Protein AF-A0A5S6R0K0-F1 (afdb_monomer)

Organism: Trichuris muris (NCBI:txid70415)

Foldseek 3Di:
DVVVVVVVVVVVVVVPPDPPVQAAQPDFAEEEDFEQEPPPPVLLVLLLLQAAVLLVVLLQVCVVVQDPDDSPAHWHQYEYEYEYAPVVVVQDDPQADEDPDLVVLQDSHYHYYYFYFDADPAPLRVLRLLRCLRTPCLVSVLVSGQKYKRDYSNKHFFSLNTRDDQPDQKAFEFQPQDDPLNLVVLCVVCVVVVFAAPSDDRTHPIMIHGSVVVSVLSVQLSVQLRVCLVPVQDCVVVVVQVVQCVVDVQGDTRNGGSSCSSVSSSNRSCRRPPPDPDCSRHPNQAEQADLQFQAFSSSYGMHGDDADPGPRHSVVVCCCPPVVDLVVVHDDADCVLCDRHHRRRGGSNVNSVSSSSVSCVVCVVSSNVVSVVD

Nearest PDB structures (foldseek):
  5cmi-assembly1_A  TM=6.006E-01  e=1.309E-04  Homo sapiens
  3v0l-assembly1_A  TM=5.934E-01  e=3.792E-04  Homo sapiens
  5c3a-assembly1_A-2  TM=6.096E-01  e=5.734E-04  Homo sapiens
  2rj0-assembly1_A  TM=5.782E-01  e=7.263E-04  Homo sapiens

Structure (mmCIF, N/CA/C/O backbone):
data_AF-A0A5S6R0K0-F1
#
_entry.id   AF-A0A5S6R0K0-F1
#
loop_
_atom_site.group_PDB
_atom_site.id
_atom_site.type_symbol
_atom_site.label_atom_id
_atom_site.label_alt_id
_atom_site.label_comp_id
_atom_site.label_asym_id
_atom_site.label_entity_id
_atom_site.label_seq_id
_atom_site.pdbx_PDB_ins_code
_atom_site.Cartn_x
_atom_site.Cartn_y
_atom_site.Cartn_z
_atom_site.occupancy
_atom_site.B_iso_or_equiv
_atom_site.auth_seq_id
_atom_site.auth_comp_id
_atom_site.auth_asym_id
_atom_site.auth_atom_id
_atom_site.pdbx_PDB_model_num
ATOM 1 N N . MET A 1 1 ? 40.148 -4.073 -14.454 1.00 35.41 1 MET A N 1
ATOM 2 C CA . MET A 1 1 ? 39.506 -5.379 -14.763 1.00 35.41 1 MET A CA 1
ATOM 3 C C . MET A 1 1 ? 38.015 -5.421 -14.403 1.00 35.41 1 MET A C 1
ATOM 5 O O . MET A 1 1 ? 37.291 -6.106 -15.110 1.00 35.41 1 MET A O 1
ATOM 9 N N . ALA A 1 2 ? 37.539 -4.671 -13.395 1.00 33.59 2 ALA A N 1
ATOM 10 C CA . ALA A 1 2 ? 36.106 -4.535 -13.087 1.00 33.59 2 ALA A CA 1
ATOM 11 C C . ALA A 1 2 ? 35.303 -3.799 -14.189 1.00 33.59 2 ALA A C 1
ATOM 13 O O . ALA A 1 2 ? 34.240 -4.274 -14.577 1.00 33.59 2 ALA A O 1
ATOM 14 N N . ASP A 1 3 ? 35.853 -2.736 -14.791 1.00 30.91 3 ASP A N 1
ATOM 15 C CA . ASP A 1 3 ? 35.169 -1.953 -15.846 1.00 30.91 3 ASP A CA 1
ATOM 16 C C . ASP A 1 3 ? 34.803 -2.745 -17.108 1.00 30.91 3 ASP A C 1
ATOM 18 O O . ASP A 1 3 ? 33.749 -2.535 -17.708 1.00 30.91 3 ASP A O 1
ATOM 22 N N . LEU A 1 4 ? 35.646 -3.700 -17.517 1.00 28.58 4 LEU A N 1
ATOM 23 C CA . LEU A 1 4 ? 35.380 -4.511 -18.712 1.00 28.58 4 LEU A CA 1
ATOM 24 C C . LEU A 1 4 ? 34.247 -5.527 -18.498 1.00 28.58 4 LEU A C 1
ATOM 26 O O . LEU A 1 4 ? 33.637 -5.982 -19.467 1.00 28.58 4 LEU A O 1
ATOM 30 N N . HIS A 1 5 ? 33.980 -5.903 -17.244 1.00 36.41 5 HIS A N 1
ATOM 31 C CA . HIS A 1 5 ? 32.946 -6.875 -16.897 1.00 36.41 5 HIS A CA 1
ATOM 32 C C . HIS A 1 5 ? 31.561 -6.218 -16.808 1.00 36.41 5 H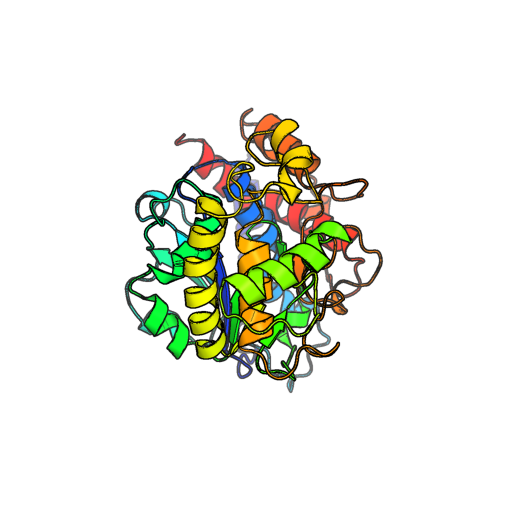IS A C 1
ATOM 34 O O . HIS A 1 5 ? 30.572 -6.817 -17.230 1.00 36.41 5 HIS A O 1
ATOM 40 N N . TRP A 1 6 ? 31.504 -4.965 -16.345 1.00 37.00 6 TRP A N 1
ATOM 41 C CA . TRP A 1 6 ? 30.270 -4.180 -16.252 1.00 37.00 6 TRP A CA 1
ATOM 42 C C . TRP A 1 6 ? 29.776 -3.685 -17.608 1.00 37.00 6 TRP A C 1
ATOM 44 O O . TRP A 1 6 ? 28.590 -3.814 -17.909 1.00 37.00 6 TRP A O 1
ATOM 54 N N . LYS A 1 7 ? 30.688 -3.256 -18.490 1.00 30.70 7 LYS A N 1
ATOM 55 C CA . LYS A 1 7 ? 30.341 -2.853 -19.861 1.00 30.70 7 LYS A CA 1
ATOM 56 C C . LYS A 1 7 ? 29.691 -3.995 -20.658 1.00 30.70 7 LYS A C 1
ATOM 58 O O . LYS A 1 7 ? 28.726 -3.781 -21.376 1.00 30.70 7 LYS A O 1
ATOM 63 N N . LYS A 1 8 ? 30.128 -5.244 -20.435 1.00 32.94 8 LYS A N 1
ATOM 64 C CA . LYS A 1 8 ? 29.505 -6.440 -21.034 1.00 32.94 8 LYS A CA 1
ATOM 65 C C . LYS A 1 8 ? 28.118 -6.776 -20.467 1.00 32.94 8 LYS A C 1
ATOM 67 O O . LYS A 1 8 ? 27.307 -7.342 -21.194 1.00 32.94 8 LYS A O 1
ATOM 72 N N . LEU A 1 9 ? 27.843 -6.455 -19.200 1.00 39.19 9 LEU A N 1
ATOM 73 C CA . LEU A 1 9 ? 26.516 -6.609 -18.584 1.00 39.19 9 LEU A CA 1
ATOM 74 C C . LEU A 1 9 ? 25.537 -5.543 -19.094 1.00 39.19 9 LEU A C 1
ATOM 76 O O . LEU A 1 9 ? 24.384 -5.867 -19.372 1.00 39.19 9 LEU A O 1
ATOM 80 N N . TYR A 1 10 ? 26.013 -4.311 -19.289 1.00 33.88 10 TYR A N 1
ATOM 81 C CA . TYR A 1 10 ? 25.257 -3.228 -19.923 1.00 33.88 10 TYR A CA 1
ATOM 82 C C . TYR A 1 10 ? 24.948 -3.548 -21.400 1.00 33.88 10 TYR A C 1
ATOM 84 O O . TYR A 1 10 ? 23.787 -3.548 -21.801 1.00 33.88 10 TYR A O 1
ATOM 92 N N . ASP A 1 11 ? 25.943 -4.004 -22.171 1.00 32.56 11 ASP A N 1
ATOM 93 C CA . ASP A 1 11 ? 25.757 -4.447 -23.565 1.00 32.56 11 ASP A CA 1
ATOM 94 C C . ASP A 1 11 ? 24.870 -5.704 -23.703 1.00 32.56 11 ASP A C 1
ATOM 96 O O . ASP A 1 11 ? 24.374 -6.003 -24.791 1.00 32.56 11 ASP A O 1
ATOM 100 N N . TYR A 1 12 ? 24.700 -6.504 -22.641 1.00 35.66 12 TYR A N 1
ATOM 101 C CA . TYR A 1 12 ? 23.754 -7.630 -22.621 1.00 35.66 12 TYR A CA 1
ATOM 102 C C . TYR A 1 12 ? 22.311 -7.162 -22.377 1.00 35.66 12 TYR A C 1
ATOM 104 O O . TYR A 1 12 ? 21.376 -7.790 -22.883 1.00 35.66 12 TYR A O 1
ATOM 112 N N . ARG A 1 13 ? 22.121 -6.061 -21.633 1.00 43.72 13 ARG A N 1
ATOM 113 C CA . ARG A 1 13 ? 20.814 -5.412 -21.444 1.00 43.72 13 ARG A CA 1
ATOM 114 C C . ARG A 1 13 ? 20.321 -4.786 -22.752 1.00 43.72 13 ARG A C 1
ATOM 116 O O . ARG A 1 13 ? 19.172 -5.017 -23.106 1.00 43.72 13 ARG A O 1
ATOM 123 N N . GLU A 1 14 ? 21.194 -4.125 -23.517 1.00 38.53 14 GLU A N 1
ATOM 124 C CA . GLU A 1 14 ? 20.833 -3.586 -24.842 1.00 38.53 14 GLU A CA 1
ATOM 125 C C . GLU A 1 14 ? 20.604 -4.676 -25.899 1.00 38.53 14 GLU A C 1
ATOM 127 O O . GLU A 1 14 ? 19.649 -4.603 -26.666 1.00 38.53 14 GLU A O 1
ATOM 132 N N . ARG A 1 15 ? 21.415 -5.744 -25.924 1.00 35.22 15 ARG A N 1
ATOM 133 C CA . ARG A 1 15 ? 21.244 -6.835 -26.909 1.00 35.22 15 ARG A CA 1
ATOM 134 C C . ARG A 1 15 ? 19.981 -7.677 -26.714 1.00 35.22 15 ARG A C 1
ATOM 136 O O . ARG A 1 15 ? 19.591 -8.384 -27.638 1.00 35.22 15 ARG A O 1
ATOM 143 N N . ASN A 1 16 ? 19.347 -7.599 -25.544 1.00 38.88 16 ASN A N 1
ATOM 144 C CA . ASN A 1 16 ? 18.042 -8.206 -25.265 1.00 38.88 16 ASN A CA 1
ATOM 145 C C . ASN A 1 16 ? 16.917 -7.166 -25.153 1.00 38.88 16 ASN A C 1
ATOM 147 O O . ASN A 1 16 ? 15.850 -7.496 -24.629 1.00 38.88 16 ASN A O 1
ATOM 151 N N . ALA A 1 17 ? 17.127 -5.940 -25.647 1.00 41.28 17 ALA A N 1
ATOM 152 C CA . ALA A 1 17 ? 16.043 -5.010 -25.931 1.00 41.28 17 ALA A CA 1
ATOM 153 C C . ALA A 1 17 ? 15.210 -5.600 -27.078 1.00 41.28 17 ALA A C 1
ATOM 155 O O . ALA A 1 17 ? 15.414 -5.332 -28.261 1.00 41.28 17 ALA A O 1
ATOM 156 N N . VAL A 1 18 ? 14.316 -6.519 -26.714 1.00 44.88 18 VAL A N 1
ATOM 157 C CA . VAL A 1 18 ? 13.264 -7.025 -27.587 1.00 44.88 18 VAL A CA 1
ATOM 158 C C . VAL A 1 18 ? 12.506 -5.817 -28.117 1.00 44.88 18 VAL A C 1
ATOM 160 O O . VAL A 1 18 ? 12.317 -4.843 -27.400 1.00 44.88 18 VAL A O 1
ATOM 163 N N . ASN A 1 19 ? 12.080 -5.893 -29.373 1.00 43.06 19 ASN A N 1
ATOM 164 C CA . ASN A 1 19 ? 11.310 -4.875 -30.073 1.00 43.06 19 ASN A CA 1
ATOM 165 C C . ASN A 1 19 ? 10.052 -4.485 -29.250 1.00 43.06 19 ASN A C 1
ATOM 167 O O . ASN A 1 19 ? 8.982 -5.084 -29.388 1.00 43.06 19 ASN A O 1
ATOM 171 N N . GLU A 1 20 ? 10.195 -3.499 -28.354 1.00 49.75 20 GLU A N 1
ATOM 172 C CA . GLU A 1 20 ? 9.173 -3.013 -27.407 1.00 49.75 20 GLU A CA 1
ATOM 173 C C . GLU A 1 20 ? 7.928 -2.451 -28.113 1.00 49.75 20 GLU A C 1
ATOM 175 O O . GLU A 1 20 ? 6.910 -2.170 -27.487 1.00 49.75 20 GLU A O 1
ATOM 180 N N . SER A 1 21 ? 8.001 -2.291 -29.434 1.00 52.09 21 SER A N 1
ATOM 181 C CA . SER A 1 21 ? 6.933 -1.849 -30.329 1.00 52.09 21 SER A CA 1
ATOM 182 C C . SER A 1 21 ? 5.758 -2.832 -30.459 1.00 52.09 21 SER A C 1
ATOM 184 O O . SER A 1 21 ? 4.775 -2.499 -31.114 1.00 52.09 21 SER A O 1
ATOM 186 N N . SER A 1 22 ? 5.828 -4.019 -29.845 1.00 64.56 22 SER A N 1
ATOM 187 C CA . SER A 1 22 ? 4.848 -5.105 -30.027 1.00 64.56 22 SER A CA 1
ATOM 188 C C . SER A 1 22 ? 3.869 -5.332 -28.864 1.00 64.56 22 SER A C 1
ATOM 190 O O . SER A 1 22 ? 2.886 -6.050 -29.046 1.00 64.56 22 SER A O 1
ATOM 192 N N . ILE A 1 23 ? 4.084 -4.741 -27.680 1.00 80.00 23 ILE A N 1
ATOM 193 C CA . ILE A 1 23 ? 3.217 -4.977 -26.511 1.00 80.00 23 ILE A CA 1
ATOM 194 C C . ILE A 1 23 ? 2.049 -3.984 -26.500 1.00 80.00 23 ILE A C 1
ATOM 196 O O . ILE A 1 23 ? 2.242 -2.770 -26.451 1.00 80.00 23 ILE A O 1
ATOM 200 N N . ASN A 1 24 ? 0.821 -4.508 -26.504 1.00 86.00 24 ASN A N 1
ATOM 201 C CA . ASN A 1 24 ? -0.401 -3.709 -26.479 1.00 86.00 24 ASN A CA 1
ATOM 202 C C . ASN A 1 24 ? -0.866 -3.415 -25.039 1.00 86.00 24 ASN A C 1
ATOM 204 O O . ASN A 1 24 ? -1.484 -4.267 -24.395 1.00 86.00 24 ASN A O 1
ATOM 208 N N . PHE A 1 25 ? -0.627 -2.189 -24.564 1.00 90.50 25 PHE A N 1
ATOM 209 C CA . PHE A 1 25 ? -1.119 -1.664 -23.280 1.00 90.50 25 PHE A CA 1
ATOM 210 C C . PHE A 1 25 ? -2.489 -0.962 -23.386 1.00 90.50 25 PHE A C 1
ATOM 212 O O . PHE A 1 25 ? -2.730 0.057 -22.746 1.00 90.50 25 PHE A O 1
ATOM 219 N N . GLY A 1 26 ? -3.405 -1.479 -24.208 1.00 89.75 26 GLY A N 1
ATOM 220 C CA . GLY A 1 26 ? -4.754 -0.921 -24.386 1.00 89.75 26 GLY A CA 1
ATOM 221 C C . GLY A 1 26 ? -5.771 -1.292 -23.295 1.00 89.75 26 GLY A C 1
ATOM 222 O O . GLY A 1 26 ? -6.972 -1.203 -23.537 1.00 89.75 26 GLY A O 1
ATOM 223 N N . GLY A 1 27 ? -5.321 -1.830 -22.158 1.00 93.38 27 GLY A N 1
ATOM 224 C CA . GLY A 1 27 ? -6.172 -2.264 -21.051 1.00 93.38 27 GLY A CA 1
ATOM 225 C C . GLY A 1 27 ? -6.538 -1.113 -20.117 1.00 93.38 27 GLY A C 1
ATOM 226 O O . GLY A 1 27 ? -6.656 0.032 -20.537 1.00 93.38 27 GLY A O 1
ATOM 227 N N . LEU A 1 28 ? -6.703 -1.423 -18.830 1.00 96.56 28 LEU A N 1
ATOM 228 C CA . LEU A 1 28 ? -6.917 -0.400 -17.807 1.00 96.56 28 LEU A CA 1
ATOM 229 C C . LEU A 1 28 ? -5.635 0.396 -17.567 1.00 96.56 28 LEU A C 1
ATOM 231 O O . LEU A 1 28 ? -4.535 -0.165 -17.597 1.00 96.56 28 LEU A O 1
ATOM 235 N N . ARG A 1 29 ? -5.795 1.677 -17.240 1.00 97.75 29 ARG A N 1
ATOM 236 C CA . ARG A 1 29 ? -4.743 2.534 -16.689 1.00 97.75 29 ARG A CA 1
ATOM 237 C C . ARG A 1 29 ? -4.787 2.432 -15.169 1.00 97.75 29 ARG A C 1
ATOM 239 O O . ARG A 1 29 ? -5.727 2.915 -14.537 1.00 97.75 29 ARG A O 1
ATOM 246 N N . ILE A 1 30 ? -3.784 1.782 -14.586 1.00 98.62 30 ILE A N 1
ATOM 247 C CA . ILE A 1 30 ? -3.687 1.518 -13.148 1.00 98.62 30 ILE A CA 1
ATOM 248 C C . ILE A 1 30 ? -2.514 2.303 -12.564 1.00 98.62 30 ILE A C 1
ATOM 250 O O . ILE A 1 30 ? -1.381 2.129 -13.005 1.00 98.62 30 ILE A O 1
ATOM 254 N N . GLY A 1 31 ? -2.777 3.119 -11.546 1.00 98.50 31 GLY A N 1
ATOM 255 C CA . GLY A 1 31 ? -1.736 3.774 -10.753 1.00 98.50 31 GLY A CA 1
ATOM 256 C C . GLY A 1 31 ? -1.507 3.040 -9.432 1.00 98.50 31 GLY A C 1
ATOM 257 O O . GLY A 1 31 ? -2.419 2.959 -8.610 1.00 98.50 31 GLY A O 1
ATOM 258 N N . VAL A 1 32 ? -0.307 2.508 -9.204 1.00 98.75 32 VAL A N 1
ATOM 259 C CA . VAL A 1 32 ? 0.090 1.911 -7.919 1.00 98.75 32 VAL A CA 1
ATOM 260 C C . VAL A 1 32 ? 0.670 3.004 -7.034 1.00 98.75 32 VAL A C 1
ATOM 262 O O . VAL A 1 32 ? 1.754 3.507 -7.305 1.00 98.75 32 VAL A O 1
ATOM 265 N N . LEU A 1 33 ? -0.064 3.393 -5.996 1.00 97.94 33 LEU A N 1
ATOM 266 C CA . LEU A 1 33 ? 0.264 4.508 -5.113 1.00 97.94 33 LEU A CA 1
ATOM 267 C C . LEU A 1 33 ? 1.022 4.013 -3.884 1.00 97.94 33 LEU A C 1
ATOM 269 O O . LEU A 1 33 ? 0.539 3.130 -3.172 1.00 97.94 33 LEU A O 1
ATOM 273 N N . THR A 1 34 ? 2.141 4.657 -3.579 1.00 97.69 34 THR A N 1
ATOM 274 C CA . THR A 1 34 ? 2.873 4.464 -2.326 1.00 97.69 34 THR A CA 1
ATOM 275 C C . THR A 1 34 ? 3.457 5.787 -1.833 1.00 97.69 34 THR A C 1
ATOM 277 O O . THR A 1 34 ? 3.653 6.714 -2.623 1.00 97.69 34 THR A O 1
ATOM 280 N N . VAL A 1 35 ? 3.747 5.887 -0.536 1.00 96.81 35 VAL A N 1
ATOM 281 C CA . VAL A 1 35 ? 4.413 7.055 0.055 1.00 96.81 35 VAL A CA 1
ATOM 282 C C . VAL A 1 35 ? 5.753 6.625 0.636 1.00 96.81 35 VAL A C 1
ATOM 284 O O . VAL A 1 35 ? 5.798 5.771 1.520 1.00 96.81 35 VAL A O 1
ATOM 287 N N . LEU A 1 36 ? 6.840 7.239 0.165 1.00 95.06 36 LEU A N 1
ATOM 288 C CA . LEU A 1 36 ? 8.146 7.139 0.806 1.00 95.06 36 LEU A CA 1
ATOM 289 C C . LEU A 1 36 ? 8.211 8.197 1.922 1.00 95.06 36 LEU A C 1
ATOM 291 O O . LEU A 1 36 ? 8.152 9.392 1.618 1.00 95.06 36 LEU A O 1
ATOM 295 N N . PRO A 1 37 ? 8.294 7.789 3.202 1.00 90.56 37 PRO A N 1
ATOM 296 C CA . PRO A 1 37 ? 8.298 8.730 4.309 1.00 90.56 37 PRO A CA 1
ATOM 297 C C . PRO A 1 37 ? 9.556 9.596 4.307 1.00 90.56 37 PRO A C 1
ATOM 299 O O . PRO A 1 37 ? 10.623 9.235 3.811 1.00 90.56 37 PRO A O 1
ATOM 302 N N . ASN A 1 38 ? 9.417 10.762 4.916 1.00 83.69 38 ASN A N 1
ATOM 303 C CA . ASN A 1 38 ? 10.433 11.791 4.986 1.00 83.69 38 ASN A CA 1
ATOM 304 C C . ASN A 1 38 ? 11.627 11.419 5.866 1.00 83.69 38 ASN A C 1
ATOM 306 O O . ASN A 1 38 ? 12.746 11.889 5.647 1.00 83.69 38 ASN A O 1
ATOM 310 N N . GLN A 1 39 ? 11.373 10.618 6.902 1.00 73.44 39 GLN A N 1
ATOM 311 C CA . GLN A 1 39 ? 12.432 10.046 7.716 1.00 73.44 39 GLN A CA 1
ATOM 312 C C . GLN A 1 39 ? 13.179 9.029 6.853 1.00 73.44 39 GLN A C 1
ATOM 314 O O . GLN A 1 39 ? 12.632 7.974 6.532 1.00 73.44 39 GLN A O 1
ATOM 319 N N . GLN A 1 40 ? 14.410 9.373 6.469 1.00 63.03 40 GLN A N 1
ATOM 320 C CA . GLN A 1 40 ? 15.298 8.561 5.633 1.00 63.03 40 GLN A CA 1
ATOM 321 C C . GLN A 1 40 ? 15.844 7.358 6.415 1.00 63.03 40 GLN A C 1
ATOM 323 O O . GLN A 1 40 ? 17.044 7.185 6.586 1.00 63.03 40 GLN A O 1
ATOM 328 N N . HIS A 1 41 ? 14.950 6.513 6.920 1.00 82.19 41 HIS A N 1
ATOM 329 C CA . HIS A 1 41 ? 15.334 5.181 7.355 1.00 82.19 41 HIS A CA 1
ATOM 330 C C . HIS A 1 41 ? 15.646 4.388 6.090 1.00 82.19 41 HIS A C 1
ATOM 332 O O . HIS A 1 41 ? 14.764 4.173 5.248 1.00 82.19 41 HIS A O 1
ATOM 338 N N . LEU A 1 42 ? 16.910 3.990 5.935 1.00 87.81 42 LEU A N 1
ATOM 339 C CA . LEU A 1 42 ? 17.402 3.213 4.796 1.00 87.81 42 LEU A CA 1
ATOM 340 C C . LEU A 1 42 ? 16.548 1.951 4.570 1.00 87.81 42 LEU A C 1
ATOM 342 O O . LEU A 1 42 ? 16.384 1.494 3.443 1.00 87.81 42 LEU A O 1
ATOM 346 N N . GLU A 1 43 ? 15.911 1.433 5.617 1.00 91.19 43 GLU A N 1
ATOM 347 C CA . GLU A 1 43 ? 14.919 0.368 5.581 1.00 91.19 43 GLU A CA 1
ATOM 348 C C . GLU A 1 43 ? 13.759 0.667 4.625 1.00 91.19 43 GLU A C 1
ATOM 350 O O . GLU A 1 43 ? 13.354 -0.228 3.884 1.00 91.19 43 GLU A O 1
ATOM 355 N N . PHE A 1 44 ? 13.189 1.876 4.620 1.00 92.50 44 PHE A N 1
ATOM 356 C CA . PHE A 1 44 ? 12.071 2.219 3.727 1.00 92.50 44 PHE A CA 1
ATOM 357 C C . PHE A 1 44 ? 12.520 2.316 2.274 1.00 92.50 44 PHE A C 1
ATOM 359 O O . PHE A 1 44 ? 11.821 1.841 1.379 1.00 92.50 44 PHE A O 1
ATOM 366 N N . VAL A 1 45 ? 13.715 2.858 2.050 1.00 92.69 45 VAL A N 1
ATOM 367 C CA . VAL A 1 45 ? 14.341 2.941 0.727 1.00 92.69 45 VAL A CA 1
ATOM 368 C C . VAL A 1 45 ? 14.621 1.539 0.186 1.00 92.69 45 VAL A C 1
ATOM 370 O O . VAL A 1 45 ? 14.275 1.231 -0.953 1.00 92.69 45 VAL A O 1
ATOM 373 N N . VAL A 1 46 ? 15.175 0.650 1.016 1.00 94.06 46 VAL A N 1
ATOM 374 C CA . VAL A 1 46 ? 15.425 -0.751 0.656 1.00 94.06 46 VAL A CA 1
ATOM 375 C C . VAL A 1 46 ? 14.119 -1.501 0.398 1.00 94.06 46 VAL A C 1
ATOM 377 O O . VAL A 1 46 ? 14.055 -2.256 -0.571 1.00 94.06 46 VAL A O 1
ATOM 380 N N . GLN A 1 47 ? 13.071 -1.295 1.202 1.00 95.38 47 GLN A N 1
ATOM 381 C CA . GLN A 1 47 ? 11.748 -1.894 0.968 1.00 95.38 47 GLN A CA 1
ATOM 382 C C . GLN A 1 47 ? 11.164 -1.435 -0.372 1.00 95.38 47 GLN A C 1
ATOM 384 O O . GLN A 1 47 ? 10.835 -2.275 -1.210 1.00 95.38 47 GLN A O 1
ATOM 389 N N . LEU A 1 48 ? 11.136 -0.121 -0.624 1.00 96.44 48 LEU A N 1
ATOM 390 C CA . LEU A 1 48 ? 10.681 0.445 -1.893 1.00 96.44 48 LEU A CA 1
ATOM 391 C C . LEU A 1 48 ? 11.446 -0.160 -3.074 1.00 96.44 48 LEU A C 1
ATOM 393 O O . LEU A 1 48 ? 10.835 -0.679 -4.005 1.00 96.44 48 LEU A O 1
ATOM 397 N N . ALA A 1 49 ? 12.777 -0.115 -3.020 1.00 96.75 49 ALA A N 1
ATOM 398 C CA . ALA A 1 49 ? 13.656 -0.538 -4.099 1.00 96.75 49 ALA A CA 1
ATOM 399 C C . ALA A 1 49 ? 13.565 -2.046 -4.365 1.00 96.75 49 ALA A C 1
ATOM 401 O O . ALA A 1 49 ? 13.402 -2.474 -5.508 1.00 96.75 49 ALA A O 1
ATOM 402 N N . THR A 1 50 ? 13.669 -2.871 -3.320 1.00 96.44 50 THR A N 1
ATOM 403 C CA . THR A 1 50 ? 13.822 -4.328 -3.466 1.00 96.44 50 THR A CA 1
ATOM 404 C C . THR A 1 50 ? 12.509 -5.095 -3.487 1.00 96.44 50 THR A C 1
ATOM 406 O O . THR A 1 50 ? 12.496 -6.218 -3.995 1.00 96.44 50 THR A O 1
ATOM 409 N N . PHE A 1 51 ? 11.418 -4.525 -2.964 1.00 97.56 51 PHE A N 1
ATOM 410 C CA . PHE A 1 51 ? 10.111 -5.183 -2.942 1.00 97.56 51 PHE A CA 1
ATOM 411 C C . PHE A 1 51 ? 9.216 -4.586 -4.029 1.00 97.56 51 PHE A C 1
ATOM 413 O O . PHE A 1 51 ? 9.065 -5.181 -5.103 1.00 97.56 51 PHE A O 1
ATOM 420 N N . LEU A 1 52 ? 8.690 -3.383 -3.802 1.00 98.31 52 LEU A N 1
ATOM 421 C CA . LEU A 1 52 ? 7.657 -2.789 -4.648 1.00 98.31 52 LEU A CA 1
ATOM 422 C C . LEU A 1 52 ? 8.175 -2.431 -6.049 1.00 98.31 52 LEU A C 1
ATOM 424 O O . LEU A 1 52 ? 7.657 -2.937 -7.044 1.00 98.31 52 LEU A O 1
ATOM 428 N N . TYR A 1 53 ? 9.238 -1.630 -6.146 1.00 98.50 53 TYR A N 1
ATOM 429 C CA . TYR A 1 53 ? 9.819 -1.229 -7.430 1.00 98.50 53 TYR A CA 1
ATOM 430 C C . TYR A 1 53 ? 10.335 -2.433 -8.223 1.00 98.50 53 TYR A C 1
ATOM 432 O O . TYR A 1 53 ? 10.027 -2.583 -9.405 1.00 98.50 53 TYR A O 1
ATOM 440 N N . SER A 1 54 ? 11.080 -3.330 -7.574 1.00 97.88 54 SER A N 1
ATOM 441 C CA . SER A 1 54 ? 11.676 -4.477 -8.264 1.00 97.88 54 SER A CA 1
ATOM 442 C C . SER A 1 54 ? 10.647 -5.505 -8.737 1.00 97.88 54 SER A C 1
ATOM 444 O O . SER A 1 54 ? 10.839 -6.114 -9.788 1.00 97.88 54 SER A O 1
ATOM 446 N N . SER A 1 55 ? 9.542 -5.696 -8.010 1.00 98.00 55 SER A N 1
ATOM 447 C CA . SER A 1 55 ? 8.436 -6.535 -8.494 1.00 98.00 55 SER A CA 1
ATOM 448 C C . SER A 1 55 ? 7.683 -5.879 -9.653 1.00 98.00 55 SER A C 1
ATOM 450 O O . SER A 1 55 ? 7.384 -6.561 -10.636 1.00 98.00 55 SER A O 1
ATOM 452 N N . TRP A 1 56 ? 7.454 -4.561 -9.586 1.00 98.00 56 TRP A N 1
ATOM 453 C CA . TRP A 1 56 ? 6.855 -3.783 -10.670 1.00 98.00 56 TRP A CA 1
ATOM 454 C C . TRP A 1 56 ? 7.683 -3.869 -11.958 1.00 98.00 56 TRP A C 1
ATOM 456 O O . TRP A 1 56 ? 7.176 -4.334 -12.979 1.00 98.00 56 TRP A O 1
ATOM 466 N N . ILE A 1 57 ? 8.970 -3.508 -11.917 1.00 95.69 57 ILE A N 1
ATOM 467 C CA . ILE A 1 57 ? 9.813 -3.511 -13.121 1.00 95.69 57 ILE A CA 1
ATOM 468 C C . ILE A 1 57 ? 9.982 -4.926 -13.676 1.00 95.69 57 ILE A C 1
ATOM 470 O O . ILE A 1 57 ? 9.933 -5.127 -14.887 1.00 95.69 57 ILE A O 1
ATOM 474 N N . HIS A 1 58 ? 10.083 -5.938 -12.805 1.00 94.44 58 HIS A N 1
ATOM 475 C CA . HIS A 1 58 ? 10.149 -7.325 -13.245 1.00 94.44 58 HIS A CA 1
ATOM 476 C C . HIS A 1 58 ? 8.891 -7.729 -14.024 1.00 94.44 58 HIS A C 1
ATOM 478 O O . HIS A 1 58 ? 9.012 -8.337 -15.086 1.00 94.44 58 HIS A O 1
ATOM 484 N N . MET A 1 59 ? 7.702 -7.368 -13.538 1.00 92.31 59 MET A N 1
ATOM 485 C CA . MET A 1 59 ? 6.438 -7.618 -14.231 1.00 92.31 59 MET A CA 1
ATOM 486 C C . MET A 1 59 ? 6.402 -6.951 -15.614 1.00 92.31 59 MET A C 1
ATOM 488 O O . MET A 1 59 ? 6.033 -7.614 -16.581 1.00 92.31 59 MET A O 1
ATOM 492 N N . ILE A 1 60 ? 6.808 -5.682 -15.723 1.00 91.00 60 ILE A N 1
ATOM 493 C CA . ILE A 1 60 ? 6.780 -4.935 -16.992 1.00 91.00 60 ILE A CA 1
ATOM 494 C C . ILE A 1 60 ? 7.811 -5.471 -17.997 1.00 91.00 60 ILE A C 1
ATOM 496 O O . ILE A 1 60 ? 7.488 -5.693 -19.162 1.00 91.00 60 ILE A O 1
ATOM 500 N N . GLU A 1 61 ? 9.045 -5.732 -17.565 1.00 87.38 61 GLU A N 1
ATOM 501 C CA . GLU A 1 61 ? 10.127 -6.162 -18.462 1.00 87.38 61 GLU A CA 1
ATOM 502 C C . GLU A 1 61 ? 10.008 -7.624 -18.918 1.00 87.38 61 GLU A C 1
ATOM 504 O O . GLU A 1 61 ? 10.627 -8.016 -19.909 1.00 87.38 61 GLU A O 1
ATOM 509 N N . ASN A 1 62 ? 9.261 -8.460 -18.189 1.00 82.19 62 ASN A N 1
ATOM 510 C CA . ASN A 1 62 ? 9.204 -9.903 -18.441 1.00 82.19 62 ASN A CA 1
ATOM 511 C C . ASN A 1 62 ? 7.885 -10.366 -19.063 1.00 82.19 62 ASN A C 1
ATOM 513 O O . ASN A 1 62 ? 7.688 -11.572 -19.162 1.00 82.19 62 ASN A O 1
ATOM 517 N N . ILE A 1 63 ? 7.038 -9.455 -19.563 1.00 79.88 63 ILE A N 1
ATOM 518 C CA . ILE A 1 63 ? 5.755 -9.775 -20.227 1.00 79.88 63 ILE A CA 1
ATOM 519 C C . ILE A 1 63 ? 5.897 -10.893 -21.276 1.00 79.88 63 ILE A C 1
ATOM 521 O O . ILE A 1 63 ? 5.052 -11.785 -21.350 1.00 79.88 63 ILE A O 1
ATOM 525 N N . ASN A 1 64 ? 6.986 -10.877 -22.053 1.00 67.75 64 ASN A N 1
ATOM 526 C CA . ASN A 1 64 ? 7.255 -11.860 -23.111 1.00 67.75 64 ASN A CA 1
ATOM 527 C C . ASN A 1 64 ? 7.836 -13.192 -22.602 1.00 67.75 64 ASN A C 1
ATOM 529 O O . ASN A 1 64 ? 7.874 -14.169 -23.343 1.00 67.75 64 ASN A O 1
ATOM 533 N N . VAL A 1 65 ? 8.334 -13.226 -21.365 1.00 63.78 65 VAL A N 1
ATOM 534 C CA . VAL A 1 65 ? 8.923 -14.415 -20.727 1.00 63.78 65 VAL A CA 1
ATOM 535 C C . VAL A 1 65 ? 7.876 -15.163 -19.898 1.00 63.78 65 VAL A C 1
ATOM 537 O O . VAL A 1 65 ? 7.960 -16.382 -19.763 1.00 63.78 65 VAL A O 1
ATOM 540 N N . THR A 1 66 ? 6.909 -14.439 -19.333 1.00 54.22 66 THR A N 1
ATOM 541 C CA . THR A 1 66 ? 5.876 -14.955 -18.423 1.00 54.22 66 THR A CA 1
ATOM 542 C C . THR A 1 66 ? 4.637 -15.480 -19.146 1.00 54.22 66 THR A C 1
ATOM 544 O O . THR A 1 66 ? 3.994 -16.423 -18.689 1.00 54.22 66 THR A O 1
ATOM 547 N N . ASN A 1 67 ? 4.325 -14.949 -20.331 1.00 52.69 67 ASN A N 1
ATOM 548 C CA . ASN A 1 67 ? 3.136 -15.341 -21.078 1.00 52.69 67 ASN A CA 1
ATOM 549 C C . ASN A 1 67 ? 3.508 -16.036 -22.389 1.00 52.69 67 ASN A C 1
ATOM 551 O O . ASN A 1 67 ? 4.333 -15.538 -23.150 1.00 52.69 67 ASN A O 1
ATOM 555 N N . ASN A 1 68 ? 2.836 -17.147 -22.710 1.00 49.28 68 ASN A N 1
ATOM 556 C CA . ASN A 1 68 ? 2.669 -17.558 -24.105 1.00 49.28 68 ASN A CA 1
ATOM 557 C C . ASN A 1 68 ? 1.886 -16.433 -24.791 1.00 49.28 68 ASN A C 1
ATOM 559 O O . ASN A 1 68 ? 0.656 -16.416 -24.744 1.00 49.28 68 ASN A O 1
ATOM 563 N N . VAL A 1 69 ? 2.607 -15.436 -25.310 1.00 53.44 69 VAL A N 1
ATOM 564 C CA . VAL A 1 69 ? 2.048 -14.210 -25.876 1.00 53.44 69 VAL A CA 1
ATOM 565 C C . VAL A 1 69 ? 1.136 -14.596 -27.034 1.00 53.44 69 VAL A C 1
ATOM 567 O O . VAL A 1 69 ? 1.591 -14.902 -28.133 1.00 53.44 69 VAL A O 1
ATOM 570 N N . SER A 1 70 ? -0.173 -14.596 -26.789 1.00 55.09 70 SER A N 1
ATOM 571 C CA . SER A 1 70 ? -1.130 -14.471 -27.877 1.00 55.09 70 SER A CA 1
ATOM 572 C C . SER A 1 70 ? -1.060 -13.028 -28.355 1.00 55.09 70 SER A C 1
ATOM 574 O O . SER A 1 70 ? -1.212 -12.107 -27.550 1.00 55.09 70 SER A O 1
ATOM 576 N N . ASN A 1 71 ? -0.891 -12.819 -29.660 1.00 58.56 71 ASN A N 1
ATOM 577 C CA . ASN A 1 71 ? -0.896 -11.487 -30.280 1.00 58.56 71 ASN A CA 1
ATOM 578 C C . ASN A 1 71 ? -2.202 -10.696 -30.027 1.00 58.56 71 ASN A C 1
ATOM 580 O O . ASN A 1 71 ? -2.277 -9.517 -30.353 1.00 58.56 71 ASN A O 1
ATOM 584 N N . SER A 1 72 ? -3.234 -11.326 -29.452 1.00 65.19 72 SER A N 1
ATOM 585 C CA . SER A 1 72 ? -4.521 -10.715 -29.106 1.00 65.19 72 SER A CA 1
ATOM 586 C C . SER A 1 72 ? -4.634 -10.208 -27.661 1.00 65.19 72 SER A C 1
ATOM 588 O O . SER A 1 72 ? -5.674 -9.653 -27.309 1.00 65.19 72 SER A O 1
ATOM 590 N N . THR A 1 73 ? -3.651 -10.454 -26.789 1.00 78.06 73 THR A N 1
ATOM 591 C CA . THR A 1 73 ? -3.777 -10.108 -25.364 1.00 78.06 73 THR A CA 1
ATOM 592 C C . THR A 1 73 ? -3.545 -8.617 -25.139 1.00 78.06 73 THR A C 1
ATOM 594 O O . THR A 1 73 ? -2.471 -8.093 -25.427 1.00 78.06 73 THR A O 1
ATOM 597 N N . THR A 1 74 ? -4.542 -7.947 -24.562 1.00 87.00 74 THR A N 1
ATOM 598 C CA . THR A 1 74 ? -4.453 -6.538 -24.165 1.00 87.00 74 THR A CA 1
ATOM 599 C C . THR A 1 74 ? -4.077 -6.418 -22.688 1.00 87.00 74 THR A C 1
ATOM 601 O O . THR A 1 74 ? -4.846 -6.808 -21.800 1.00 87.00 74 THR A O 1
ATOM 604 N N . TYR A 1 75 ? -2.913 -5.833 -22.416 1.00 92.81 75 TYR A N 1
ATOM 605 C CA . TYR A 1 75 ? -2.388 -5.651 -21.066 1.00 92.81 75 TYR A CA 1
ATOM 606 C C . TYR A 1 75 ? -2.817 -4.315 -20.456 1.00 92.81 75 TYR A C 1
ATOM 608 O O . TYR A 1 75 ? -3.032 -3.326 -21.154 1.00 92.81 75 TYR A O 1
ATOM 616 N N . ASN A 1 76 ? -2.935 -4.288 -19.133 1.00 96.06 76 ASN A N 1
ATOM 617 C CA . ASN A 1 76 ? -3.092 -3.058 -18.369 1.00 96.06 76 ASN A CA 1
ATOM 618 C C . ASN A 1 76 ? -1.797 -2.245 -18.419 1.00 96.06 76 ASN A C 1
ATOM 620 O O . ASN A 1 76 ? -0.710 -2.804 -18.258 1.00 96.06 76 ASN A O 1
ATOM 624 N N . LYS A 1 77 ? -1.924 -0.926 -18.566 1.00 96.12 77 LYS A N 1
ATOM 625 C CA . LYS A 1 77 ? -0.840 0.013 -18.279 1.00 96.12 77 LYS A CA 1
ATOM 626 C C . LYS A 1 77 ? -0.772 0.186 -16.762 1.00 96.12 77 LYS A C 1
ATOM 628 O O . LYS A 1 77 ? -1.766 0.581 -16.155 1.00 96.12 77 LYS A O 1
ATOM 633 N N . ILE A 1 78 ? 0.368 -0.126 -16.151 1.00 97.94 78 ILE A N 1
ATOM 634 C CA . ILE A 1 78 ? 0.543 -0.058 -14.695 1.00 97.94 78 ILE A CA 1
ATOM 635 C C . ILE A 1 78 ? 1.692 0.888 -14.382 1.00 97.94 78 ILE A C 1
ATOM 637 O O . ILE A 1 78 ? 2.850 0.520 -14.571 1.00 97.94 78 ILE A O 1
ATOM 641 N N . ASP A 1 79 ? 1.375 2.068 -13.866 1.00 98.50 79 ASP A N 1
ATOM 642 C CA . ASP A 1 79 ? 2.376 3.035 -13.427 1.00 98.50 79 ASP A CA 1
ATOM 643 C C . ASP A 1 79 ? 2.639 2.884 -11.930 1.00 98.50 79 ASP A C 1
ATOM 645 O O . ASP A 1 79 ? 1.722 2.627 -11.146 1.00 98.50 79 ASP A O 1
ATOM 649 N N . LEU A 1 80 ? 3.896 3.051 -11.527 1.00 98.75 80 LEU A N 1
ATOM 650 C CA . LEU A 1 80 ? 4.293 3.125 -10.126 1.00 98.75 80 LEU A CA 1
ATOM 651 C C . LEU A 1 80 ? 4.400 4.596 -9.717 1.00 98.75 80 LEU A C 1
ATOM 653 O O . LEU A 1 80 ? 5.218 5.331 -10.261 1.00 98.75 80 LEU A O 1
ATOM 657 N N . LEU A 1 81 ? 3.574 5.015 -8.761 1.00 98.69 81 LEU A N 1
ATOM 658 C CA . LEU A 1 81 ? 3.429 6.392 -8.295 1.00 98.69 81 LEU A CA 1
ATOM 659 C C . LEU A 1 81 ? 3.999 6.512 -6.879 1.00 98.69 81 LEU A C 1
ATOM 661 O O . LEU A 1 81 ? 3.389 6.057 -5.908 1.00 98.69 81 LEU A O 1
ATOM 665 N N . ILE A 1 82 ? 5.176 7.122 -6.768 1.00 98.25 82 ILE A N 1
ATOM 666 C CA . ILE A 1 82 ? 5.922 7.266 -5.518 1.00 98.25 82 ILE A CA 1
ATOM 667 C C . ILE A 1 82 ? 5.780 8.704 -5.036 1.00 98.25 82 ILE A C 1
ATOM 669 O O . ILE A 1 82 ? 6.345 9.631 -5.616 1.00 98.25 82 ILE A O 1
ATOM 673 N N . PHE A 1 83 ? 5.028 8.896 -3.960 1.00 97.88 83 PHE A N 1
ATOM 674 C CA . PHE A 1 83 ? 4.867 10.200 -3.331 1.00 97.88 83 PHE A CA 1
ATOM 675 C C . PHE A 1 83 ? 5.926 10.385 -2.254 1.00 97.88 83 PHE A C 1
ATOM 677 O O . PHE A 1 83 ? 6.115 9.511 -1.411 1.00 97.88 83 PHE A O 1
ATOM 684 N N . THR A 1 84 ? 6.617 11.519 -2.266 1.00 96.12 84 THR A N 1
ATOM 685 C CA . THR A 1 84 ? 7.627 11.830 -1.249 1.00 96.12 84 THR A CA 1
ATOM 686 C C . THR A 1 84 ? 7.819 13.333 -1.095 1.00 96.12 84 THR A C 1
ATOM 688 O O . THR A 1 84 ? 7.515 14.116 -1.996 1.00 96.12 84 THR A O 1
ATOM 691 N N . GLU A 1 85 ? 8.361 13.736 0.049 1.00 94.50 85 GLU A N 1
ATOM 692 C CA . GLU A 1 85 ? 8.818 15.103 0.300 1.00 94.50 85 GLU A CA 1
ATOM 693 C C . GLU A 1 85 ? 9.870 15.556 -0.716 1.00 94.50 85 GLU A C 1
ATOM 695 O O . GLU A 1 85 ? 10.703 14.765 -1.169 1.00 94.50 85 GLU A O 1
ATOM 700 N N . LYS A 1 86 ? 9.864 16.856 -1.042 1.00 92.25 86 LYS A N 1
ATOM 701 C CA . LYS A 1 86 ? 10.698 17.422 -2.120 1.00 92.25 86 LYS A CA 1
ATOM 702 C C . LYS A 1 86 ? 12.191 17.146 -1.951 1.00 92.25 86 LYS A C 1
ATOM 704 O O . LYS A 1 86 ? 12.872 16.888 -2.937 1.00 92.25 86 LYS A O 1
ATOM 709 N N . LYS A 1 87 ? 12.693 17.163 -0.715 1.00 88.75 87 LYS A N 1
ATOM 710 C CA . LYS A 1 87 ? 14.114 16.917 -0.424 1.00 88.75 87 LYS A CA 1
ATOM 711 C C . LYS A 1 87 ? 14.582 15.492 -0.750 1.00 88.75 87 LYS A C 1
ATOM 713 O O . LYS A 1 87 ? 15.774 15.268 -0.881 1.00 88.75 87 LYS A O 1
ATOM 718 N N . ASN A 1 88 ? 13.666 14.535 -0.904 1.00 88.12 88 ASN A N 1
ATOM 719 C CA . ASN A 1 88 ? 14.002 13.155 -1.265 1.00 88.12 88 ASN A CA 1
ATOM 720 C C . ASN A 1 88 ? 14.016 12.929 -2.791 1.00 88.12 88 ASN A C 1
ATOM 722 O O . ASN A 1 88 ? 14.291 11.822 -3.243 1.00 88.12 88 ASN A O 1
ATOM 726 N N . LEU A 1 89 ? 13.709 13.952 -3.600 1.00 88.88 89 LEU A N 1
ATOM 727 C CA . LEU A 1 89 ? 13.604 13.836 -5.061 1.00 88.88 89 LEU A CA 1
ATOM 728 C C . LEU A 1 89 ? 14.956 13.883 -5.790 1.00 88.88 89 LEU A C 1
ATOM 730 O O . LEU A 1 89 ? 14.990 13.789 -7.014 1.00 88.88 89 LEU A O 1
ATOM 734 N N . GLU A 1 90 ? 16.063 14.017 -5.061 1.00 85.25 90 GLU A N 1
ATOM 735 C CA . GLU A 1 90 ? 17.416 14.040 -5.631 1.00 85.25 90 GLU A CA 1
ATOM 736 C C . GLU A 1 90 ? 17.932 12.635 -5.979 1.00 85.25 90 GLU A C 1
ATOM 738 O O . GLU A 1 90 ? 18.730 12.477 -6.900 1.00 85.25 90 GLU A O 1
ATOM 743 N N . LYS A 1 91 ? 17.454 11.601 -5.273 1.00 85.56 91 LYS A N 1
ATOM 744 C CA . LYS A 1 91 ? 17.912 10.209 -5.413 1.00 85.56 91 LYS A CA 1
ATOM 745 C C . LYS A 1 91 ? 16.775 9.308 -5.903 1.00 85.56 91 LYS A C 1
ATOM 747 O O . LYS A 1 91 ? 16.222 8.504 -5.153 1.00 85.56 91 LYS A O 1
ATOM 752 N N . LEU A 1 92 ? 16.408 9.458 -7.173 1.00 93.25 92 LEU A N 1
ATOM 753 C CA . LEU A 1 92 ? 15.368 8.638 -7.800 1.00 93.25 92 LEU A CA 1
ATOM 754 C C . LEU A 1 92 ? 15.869 7.215 -8.073 1.00 93.25 92 LEU A C 1
ATOM 756 O O . LEU A 1 92 ? 17.052 6.999 -8.340 1.00 93.25 92 LEU A O 1
ATOM 760 N N . LEU A 1 93 ? 14.956 6.244 -8.054 1.00 95.50 93 LEU A N 1
ATOM 761 C CA . LEU A 1 93 ? 15.240 4.895 -8.545 1.00 95.50 93 LEU A CA 1
ATOM 762 C C . LEU A 1 93 ? 15.528 4.908 -10.062 1.00 95.50 93 LEU A C 1
ATOM 764 O O . LEU A 1 93 ? 14.997 5.764 -10.777 1.00 95.50 93 LEU A O 1
ATOM 768 N N . PRO A 1 94 ? 16.346 3.972 -10.585 1.00 95.19 94 PRO A N 1
ATOM 769 C CA . PRO A 1 94 ? 16.723 3.963 -11.999 1.00 95.19 94 PRO A CA 1
ATOM 770 C C . PRO A 1 94 ? 15.510 3.935 -12.936 1.00 95.19 94 PRO A C 1
ATOM 772 O O . PRO A 1 94 ? 14.579 3.166 -12.735 1.00 95.19 94 PRO A O 1
ATOM 775 N N . GLY A 1 95 ? 15.508 4.772 -13.975 1.00 94.06 95 GLY A N 1
ATOM 776 C CA . GLY A 1 95 ? 14.403 4.839 -14.941 1.00 94.06 95 GLY A CA 1
ATOM 777 C C . GLY A 1 95 ? 13.117 5.497 -14.420 1.00 94.06 95 GLY A C 1
ATOM 778 O O . GLY A 1 95 ? 12.177 5.671 -15.196 1.00 94.06 95 GLY A O 1
ATOM 779 N N . CYS A 1 96 ? 13.064 5.900 -13.148 1.00 96.50 96 CYS A N 1
ATOM 780 C CA . CYS A 1 96 ? 11.971 6.705 -12.620 1.00 96.50 96 CYS A CA 1
ATOM 781 C C . CYS A 1 96 ? 12.163 8.185 -12.967 1.00 96.50 96 CYS A C 1
ATOM 783 O O . CYS A 1 96 ? 13.287 8.687 -13.000 1.00 96.50 96 CYS A O 1
ATOM 785 N N . ILE A 1 97 ? 11.060 8.898 -13.193 1.00 95.88 97 ILE A N 1
ATOM 786 C CA . ILE A 1 97 ? 11.078 10.324 -13.539 1.00 95.88 97 ILE A CA 1
ATOM 787 C C . ILE A 1 97 ? 10.296 11.152 -12.522 1.00 95.88 97 ILE A C 1
ATOM 789 O O . ILE A 1 97 ? 9.289 10.706 -11.975 1.00 95.88 97 ILE A O 1
ATOM 793 N N . LEU A 1 98 ? 10.745 12.384 -12.292 1.00 96.62 98 LEU A N 1
ATOM 794 C CA . LEU A 1 98 ? 9.999 13.367 -11.514 1.00 96.62 98 LEU A CA 1
ATOM 795 C C . LEU A 1 98 ? 8.856 13.946 -12.356 1.00 96.62 98 LEU A C 1
ATOM 797 O O . LEU A 1 98 ? 9.082 14.463 -13.453 1.00 96.62 98 LEU A O 1
ATOM 801 N N . VAL A 1 99 ? 7.638 13.895 -11.821 1.00 96.62 99 VAL A N 1
ATOM 802 C CA . VAL A 1 99 ? 6.464 14.531 -12.420 1.00 96.62 99 VAL A CA 1
ATOM 803 C C . VAL A 1 99 ? 6.445 16.011 -12.050 1.00 96.62 99 VAL A C 1
ATOM 805 O O . VAL A 1 99 ? 6.317 16.381 -10.883 1.00 96.62 99 VAL A O 1
ATOM 808 N N . GLN A 1 100 ? 6.562 16.853 -13.067 1.00 92.38 100 GLN A N 1
ATOM 809 C CA . GLN A 1 100 ? 6.444 18.306 -12.991 1.00 92.38 100 GLN A CA 1
ATOM 810 C C . GLN A 1 100 ? 5.099 18.781 -13.553 1.00 92.38 100 GLN A C 1
ATOM 812 O O . GLN A 1 100 ? 4.534 19.749 -13.047 1.00 92.38 100 GLN A O 1
ATOM 817 N N . HIS A 1 101 ? 4.569 18.076 -14.559 1.00 91.62 101 HIS A N 1
ATOM 818 C CA . HIS A 1 101 ? 3.335 18.432 -15.258 1.00 91.62 101 HIS A CA 1
ATOM 819 C C . HIS A 1 101 ? 2.459 17.204 -15.548 1.00 91.62 101 HIS A C 1
ATOM 821 O O . HIS A 1 101 ? 2.925 16.062 -15.529 1.00 91.62 101 HIS A O 1
ATOM 827 N N . GLN A 1 102 ? 1.170 17.438 -15.802 1.00 91.00 102 GLN A N 1
ATOM 828 C CA . GLN A 1 102 ? 0.161 16.381 -15.945 1.00 91.00 102 GLN A CA 1
ATOM 829 C C . GLN A 1 102 ? 0.391 15.474 -17.159 1.00 91.00 102 GLN A C 1
ATOM 831 O O . GLN A 1 102 ? 0.059 14.295 -17.107 1.00 91.00 102 GLN A O 1
ATOM 836 N N . GLU A 1 103 ? 1.001 15.987 -18.228 1.00 92.44 103 GLU A N 1
ATOM 837 C CA . GLU A 1 103 ? 1.209 15.273 -19.491 1.00 92.44 103 GLU A CA 1
ATOM 838 C C . GLU A 1 103 ? 2.103 14.040 -19.285 1.00 92.44 103 GLU A C 1
ATOM 840 O O . GLU A 1 103 ? 1.984 13.036 -19.986 1.00 92.44 103 GLU A O 1
ATOM 845 N N . GLN A 1 104 ? 2.962 14.075 -18.260 1.00 93.12 104 GLN A N 1
ATOM 846 C CA . GLN A 1 104 ? 3.807 12.946 -17.872 1.00 93.12 104 GLN A CA 1
ATOM 847 C C . GLN A 1 104 ? 3.006 11.774 -17.281 1.00 93.12 104 GLN A C 1
ATOM 849 O O . GLN A 1 104 ? 3.533 10.670 -17.227 1.00 93.12 104 GLN A O 1
ATOM 854 N N . LEU A 1 105 ? 1.753 11.987 -16.861 1.00 93.12 105 LEU A N 1
ATOM 855 C CA . LEU A 1 105 ? 0.831 10.935 -16.411 1.00 93.12 105 LEU A CA 1
ATOM 856 C C . LEU A 1 105 ? 0.091 10.277 -17.589 1.00 93.12 105 LEU A C 1
ATOM 858 O O . LEU A 1 105 ? -0.504 9.208 -17.442 1.00 93.12 105 LEU A O 1
ATOM 862 N N . GLU A 1 106 ? 0.089 10.913 -18.763 1.00 89.38 106 GLU A N 1
ATOM 863 C CA . GLU A 1 106 ? -0.815 10.579 -19.868 1.00 89.38 106 GLU A CA 1
ATOM 864 C C . GLU A 1 106 ? -0.238 9.630 -20.915 1.00 89.38 106 GLU A C 1
ATOM 866 O O . GLU A 1 106 ? -0.899 9.307 -21.903 1.00 89.38 106 GLU A O 1
ATOM 871 N N . THR A 1 107 ? 0.966 9.119 -20.679 1.00 89.56 107 THR A N 1
ATOM 872 C CA . THR A 1 107 ? 1.635 8.221 -21.619 1.00 89.56 107 THR A CA 1
ATOM 873 C C . THR A 1 107 ? 0.883 6.898 -21.807 1.00 89.56 107 THR A C 1
ATOM 875 O O . THR A 1 107 ? 0.038 6.493 -21.004 1.00 89.56 107 THR A O 1
ATOM 878 N N . THR A 1 108 ? 1.221 6.184 -22.878 1.00 87.50 108 THR A N 1
ATOM 879 C CA . THR A 1 108 ? 0.651 4.866 -23.194 1.00 87.50 108 THR A CA 1
ATOM 880 C C . THR A 1 108 ? 1.462 3.702 -22.627 1.00 87.50 108 THR A C 1
ATOM 882 O O . THR A 1 108 ? 0.998 2.566 -22.654 1.00 87.50 108 THR A O 1
ATOM 885 N N . ARG A 1 109 ? 2.671 3.959 -22.113 1.00 90.62 109 ARG A N 1
ATOM 886 C CA . ARG A 1 109 ? 3.584 2.931 -21.598 1.00 90.62 109 ARG A CA 1
ATOM 887 C C . ARG A 1 109 ? 3.676 2.994 -20.074 1.00 90.62 109 ARG A C 1
ATOM 889 O O . ARG A 1 109 ? 3.608 4.095 -19.542 1.00 90.62 109 ARG A O 1
ATOM 896 N N . PRO A 1 110 ? 3.863 1.855 -19.385 1.00 95.94 110 PRO A N 1
ATOM 897 C CA . PRO A 1 110 ? 4.154 1.832 -17.955 1.00 95.94 110 PRO A CA 1
ATOM 898 C C . PRO A 1 110 ? 5.346 2.724 -17.585 1.00 95.94 110 PRO A C 1
ATOM 900 O O . PRO A 1 110 ? 6.387 2.674 -18.242 1.00 95.94 110 PRO A O 1
ATOM 903 N N . GLN A 1 111 ? 5.209 3.508 -16.520 1.00 96.62 111 GLN A N 1
ATOM 904 C CA . GLN A 1 111 ? 6.232 4.414 -16.006 1.00 96.62 111 GLN A CA 1
ATOM 905 C C . GLN A 1 111 ? 6.396 4.290 -14.493 1.00 96.62 111 GLN A C 1
ATOM 907 O O . GLN A 1 111 ? 5.452 3.995 -13.763 1.00 96.62 111 GLN A O 1
ATOM 912 N N . CYS A 1 112 ? 7.604 4.590 -14.021 1.00 98.25 112 CYS A N 1
ATOM 913 C CA . CYS A 1 112 ? 7.862 4.873 -12.617 1.00 98.25 112 CYS A CA 1
ATOM 914 C C . CYS A 1 112 ? 7.952 6.389 -12.427 1.00 98.25 112 CYS A C 1
ATOM 916 O O . CYS A 1 112 ? 8.755 7.059 -13.079 1.00 98.25 112 CYS A O 1
ATOM 918 N N . LEU A 1 113 ? 7.111 6.931 -11.555 1.00 98.25 113 LEU A N 1
ATOM 919 C CA . LEU A 1 113 ? 6.860 8.357 -11.429 1.00 98.25 113 LEU A CA 1
ATOM 920 C C . LEU A 1 113 ? 6.998 8.783 -9.970 1.00 98.25 113 LEU A C 1
ATOM 922 O O . LEU A 1 113 ? 6.307 8.264 -9.095 1.00 98.25 113 LEU A O 1
ATOM 926 N N . TYR A 1 114 ? 7.861 9.760 -9.715 1.00 98.12 114 TYR A N 1
ATOM 927 C CA . TYR A 1 114 ? 7.949 10.431 -8.425 1.00 98.12 114 TYR A CA 1
ATOM 928 C C . TYR A 1 114 ? 7.087 11.687 -8.436 1.00 98.12 114 TYR A C 1
ATOM 930 O O . TYR A 1 114 ? 7.187 12.510 -9.346 1.00 98.12 114 TYR A O 1
ATOM 938 N N . LEU A 1 115 ? 6.264 11.849 -7.405 1.00 97.75 115 LEU A N 1
ATOM 939 C CA . LEU A 1 115 ? 5.418 13.016 -7.206 1.00 97.75 115 LEU A CA 1
ATOM 940 C C . LEU A 1 115 ? 5.776 13.678 -5.879 1.00 97.75 115 LEU A C 1
ATOM 942 O O . LEU A 1 115 ? 5.833 13.032 -4.832 1.00 97.75 115 LEU A O 1
ATOM 946 N N . ALA A 1 116 ? 5.991 14.991 -5.919 1.00 96.94 116 ALA A N 1
ATOM 947 C CA . ALA A 1 116 ? 6.194 15.762 -4.704 1.00 96.94 116 ALA A CA 1
ATOM 948 C C . ALA A 1 116 ? 4.918 15.746 -3.851 1.00 96.94 116 ALA A C 1
ATOM 950 O O . ALA A 1 116 ? 3.811 15.951 -4.361 1.00 96.94 116 ALA A O 1
ATOM 951 N N . THR A 1 117 ? 5.083 15.558 -2.549 1.00 96.75 117 THR A N 1
ATOM 952 C CA . THR A 1 117 ? 4.031 15.767 -1.559 1.00 96.75 117 THR A CA 1
ATOM 953 C C . THR A 1 117 ? 4.581 16.425 -0.296 1.00 96.75 117 THR A C 1
ATOM 955 O O . THR A 1 117 ? 5.781 16.677 -0.204 1.00 96.75 117 THR A O 1
ATOM 958 N N . THR A 1 118 ? 3.699 16.711 0.659 1.00 96.44 118 THR A N 1
ATOM 959 C CA . THR A 1 118 ? 4.045 17.181 1.998 1.00 96.44 118 THR A CA 1
ATOM 960 C C . THR A 1 118 ? 3.432 16.253 3.037 1.00 96.44 118 THR A C 1
ATOM 962 O O . THR A 1 118 ? 2.241 15.935 2.968 1.00 96.44 118 THR A O 1
ATOM 965 N N . GLU A 1 119 ? 4.243 15.804 3.989 1.00 95.25 119 GLU A N 1
ATOM 966 C CA . GLU A 1 119 ? 3.781 14.991 5.106 1.00 95.25 119 GLU A CA 1
ATOM 967 C C . GLU A 1 119 ? 2.771 15.756 5.965 1.00 95.25 119 GLU A C 1
ATOM 969 O O . GLU A 1 119 ? 2.830 16.973 6.150 1.00 95.25 119 GLU A O 1
ATOM 974 N N . ILE A 1 120 ? 1.814 15.013 6.502 1.00 95.31 120 ILE A N 1
ATOM 975 C CA . ILE A 1 120 ? 0.826 15.525 7.434 1.00 95.31 120 ILE A CA 1
ATOM 976 C C . ILE A 1 120 ? 1.528 15.684 8.786 1.00 95.31 120 ILE A C 1
ATOM 978 O O . ILE A 1 120 ? 1.998 14.714 9.383 1.00 95.31 120 ILE A O 1
ATOM 982 N N . ASN A 1 121 ? 1.596 16.920 9.278 1.00 94.88 121 ASN A N 1
ATOM 983 C CA . ASN A 1 121 ? 2.174 17.222 10.583 1.00 94.88 121 ASN A CA 1
ATOM 984 C C . ASN A 1 121 ? 1.226 16.768 11.705 1.00 94.88 121 ASN A C 1
ATOM 986 O O . ASN A 1 121 ? 0.336 17.511 12.115 1.00 94.88 121 ASN A O 1
ATOM 990 N N . HIS A 1 122 ? 1.410 15.537 12.178 1.00 96.00 122 HIS A N 1
ATOM 991 C CA . HIS A 1 122 ? 0.610 14.933 13.238 1.00 96.00 122 HIS A CA 1
ATOM 992 C C . HIS A 1 122 ? 1.473 14.004 14.109 1.00 96.00 122 HIS A C 1
ATOM 994 O O . HIS A 1 122 ? 2.355 13.329 13.572 1.00 96.00 122 HIS A O 1
ATOM 1000 N N . PRO A 1 123 ? 1.207 13.867 15.426 1.00 94.62 123 PRO A N 1
ATOM 1001 C CA . PRO A 1 123 ? 1.917 12.902 16.277 1.00 94.62 123 PRO A CA 1
ATOM 1002 C C . PRO A 1 123 ? 1.774 11.441 15.818 1.00 94.62 123 PRO A C 1
ATOM 1004 O O . PRO A 1 123 ? 2.605 10.594 16.140 1.00 94.62 123 PRO A O 1
ATOM 1007 N N . TYR A 1 124 ? 0.716 11.137 15.064 1.00 95.38 124 TYR A N 1
ATOM 1008 C CA . TYR A 1 124 ? 0.486 9.824 14.462 1.00 95.38 124 TYR A CA 1
ATOM 1009 C C . TYR A 1 124 ? 1.236 9.683 13.137 1.00 95.38 124 TYR A C 1
ATOM 1011 O O . TYR A 1 124 ? 0.665 9.914 12.079 1.00 95.38 124 TYR A O 1
ATOM 1019 N N . THR A 1 125 ? 2.498 9.267 13.165 1.00 93.12 125 THR A N 1
ATOM 1020 C CA . THR A 1 125 ? 3.350 9.228 11.960 1.00 93.12 125 THR A CA 1
ATOM 1021 C C . THR A 1 125 ? 2.831 8.320 10.840 1.00 93.12 125 THR A C 1
ATOM 1023 O O . THR A 1 125 ? 3.020 8.632 9.666 1.00 93.12 125 THR A O 1
ATOM 1026 N N . PHE A 1 126 ? 2.121 7.232 11.161 1.00 93.44 126 PHE A N 1
ATOM 1027 C CA . PHE A 1 126 ? 1.544 6.339 10.146 1.00 93.44 126 PHE A CA 1
ATOM 1028 C C . PHE A 1 126 ? 0.440 6.999 9.310 1.00 93.44 126 PHE A C 1
ATOM 1030 O O . PHE A 1 126 ? 0.090 6.457 8.264 1.00 93.44 126 PHE A O 1
ATOM 1037 N N . ILE A 1 127 ? -0.076 8.174 9.702 1.00 96.19 127 ILE A N 1
ATOM 1038 C CA . ILE A 1 127 ? -0.989 8.951 8.854 1.00 96.19 127 ILE A CA 1
ATOM 1039 C C . ILE A 1 127 ? -0.361 9.293 7.498 1.00 96.19 127 ILE A C 1
ATOM 1041 O O . ILE A 1 127 ? -1.074 9.423 6.505 1.00 96.19 127 ILE A O 1
ATOM 1045 N N . ASN A 1 128 ? 0.972 9.372 7.429 1.00 95.06 128 ASN A N 1
ATOM 1046 C CA . ASN A 1 128 ? 1.694 9.731 6.214 1.00 95.06 128 ASN A CA 1
ATOM 1047 C C . ASN A 1 128 ? 1.572 8.694 5.090 1.00 95.06 128 ASN A C 1
ATOM 1049 O O . ASN A 1 128 ? 1.862 9.032 3.950 1.00 95.06 128 ASN A O 1
ATOM 1053 N N . THR A 1 129 ? 1.010 7.501 5.334 1.00 94.38 129 THR A N 1
ATOM 1054 C CA . THR A 1 129 ? 0.513 6.619 4.250 1.00 94.38 129 THR A CA 1
ATOM 1055 C C . THR A 1 129 ? -0.508 7.327 3.338 1.00 94.38 129 THR A C 1
ATOM 1057 O O . THR A 1 129 ? -0.660 6.962 2.175 1.00 94.38 129 THR A O 1
ATOM 1060 N N . TYR A 1 130 ? -1.185 8.369 3.839 1.00 97.38 130 TYR A N 1
ATOM 1061 C CA . TYR A 1 130 ? -2.125 9.214 3.097 1.00 97.38 130 TYR A CA 1
ATOM 1062 C C . TYR A 1 130 ? -1.522 10.529 2.601 1.00 97.38 130 TYR A C 1
ATOM 1064 O O . TYR A 1 130 ? -2.237 11.327 1.999 1.00 97.38 130 TYR A O 1
ATOM 1072 N N . ALA A 1 131 ? -0.224 10.779 2.806 1.00 97.12 131 ALA A N 1
ATOM 1073 C CA . ALA A 1 131 ? 0.386 12.046 2.408 1.00 97.12 131 ALA A CA 1
ATOM 1074 C C . ALA A 1 131 ? 0.278 12.293 0.896 1.00 97.12 131 ALA A C 1
ATOM 1076 O O . ALA A 1 131 ? 0.339 13.439 0.476 1.00 97.12 131 ALA A O 1
ATOM 1077 N N . PHE A 1 132 ? 0.039 11.272 0.064 1.00 97.50 132 PHE A N 1
ATOM 1078 C CA . PHE A 1 132 ? -0.271 11.462 -1.358 1.00 97.50 132 PHE A CA 1
ATOM 1079 C C . PHE A 1 132 ? -1.443 12.432 -1.608 1.00 97.50 132 PHE A C 1
ATOM 1081 O O . PHE A 1 132 ? -1.444 13.114 -2.629 1.00 97.50 132 PHE A O 1
ATOM 1088 N N . LEU A 1 133 ? -2.398 12.547 -0.674 1.00 97.62 133 LEU A N 1
ATOM 1089 C CA . LEU A 1 133 ? -3.528 13.481 -0.757 1.00 97.62 133 LEU A CA 1
ATOM 1090 C C . LEU A 1 133 ? -3.089 14.951 -0.764 1.00 97.62 133 LEU A C 1
ATOM 1092 O O . LEU A 1 133 ? -3.773 15.786 -1.350 1.00 97.62 133 LEU A O 1
ATOM 1096 N N . ASN A 1 134 ? -1.943 15.261 -0.150 1.00 97.38 134 ASN A N 1
ATOM 1097 C CA . ASN A 1 134 ? -1.378 16.611 -0.105 1.00 97.38 134 ASN A CA 1
ATOM 1098 C C . ASN A 1 134 ? -0.595 16.970 -1.374 1.00 97.38 134 ASN A C 1
ATOM 1100 O O . ASN A 1 134 ? -0.136 18.104 -1.516 1.00 97.38 134 ASN A O 1
ATOM 1104 N N . SER A 1 135 ? -0.414 16.025 -2.301 1.00 96.81 135 SER A N 1
ATOM 1105 C CA . SER A 1 135 ? 0.294 16.313 -3.538 1.00 96.81 135 SER A CA 1
ATOM 1106 C C . SER A 1 135 ? -0.546 17.246 -4.413 1.00 96.81 135 SER A C 1
ATOM 1108 O O . SER A 1 135 ? -1.710 16.941 -4.692 1.00 96.81 135 SER A O 1
ATOM 1110 N N . PRO A 1 136 ? 0.031 18.344 -4.935 1.00 95.12 136 PRO A N 1
ATOM 1111 C CA . PRO A 1 136 ? -0.700 19.269 -5.801 1.00 95.12 136 PRO A CA 1
ATOM 1112 C C . PRO A 1 136 ? -1.178 18.609 -7.103 1.00 95.12 136 PRO A C 1
ATOM 1114 O O . PRO A 1 136 ? -2.137 19.074 -7.710 1.00 95.12 136 PRO A O 1
ATOM 1117 N N . LEU A 1 137 ? -0.541 17.507 -7.515 1.00 95.75 137 LEU A N 1
ATOM 1118 C CA . LEU A 1 137 ? -0.888 16.753 -8.720 1.00 95.75 137 LEU A CA 1
ATOM 1119 C C . LEU A 1 137 ? -1.847 15.589 -8.449 1.00 95.75 137 LEU A C 1
ATOM 1121 O O . LEU A 1 137 ? -2.209 14.873 -9.382 1.00 95.75 137 LEU A O 1
ATOM 1125 N N . PHE A 1 138 ? -2.287 15.369 -7.204 1.00 96.50 138 PHE A N 1
ATOM 1126 C CA . PHE A 1 138 ? -3.117 14.205 -6.894 1.00 96.50 138 PHE A CA 1
ATOM 1127 C C . PHE A 1 138 ? -4.469 14.231 -7.625 1.00 96.50 138 PHE A C 1
ATOM 1129 O O . PHE A 1 138 ? -4.952 13.193 -8.070 1.00 96.50 138 PHE A O 1
ATOM 1136 N N . ARG A 1 139 ? -5.048 15.417 -7.856 1.00 94.81 139 ARG A N 1
ATOM 1137 C CA . ARG A 1 139 ? -6.244 15.566 -8.706 1.00 94.81 139 ARG A CA 1
ATOM 1138 C C . ARG A 1 139 ? -5.979 15.104 -10.145 1.00 94.81 139 ARG A C 1
ATOM 1140 O O . ARG A 1 139 ? -6.788 14.365 -10.700 1.00 94.81 139 ARG A O 1
ATOM 1147 N N . ASN A 1 140 ? -4.838 15.472 -10.731 1.00 96.69 140 ASN A N 1
ATOM 1148 C CA . ASN A 1 140 ? -4.450 15.011 -12.068 1.00 96.69 140 ASN A CA 1
ATOM 1149 C C . ASN A 1 140 ? -4.252 13.491 -12.094 1.00 96.69 140 ASN A C 1
ATOM 1151 O O . ASN A 1 140 ? -4.701 12.841 -13.032 1.00 96.69 140 ASN A O 1
ATOM 1155 N N . VAL A 1 141 ? -3.675 12.910 -11.035 1.00 96.62 141 VAL A N 1
ATOM 1156 C CA . VAL A 1 141 ? -3.594 11.450 -10.867 1.00 96.62 1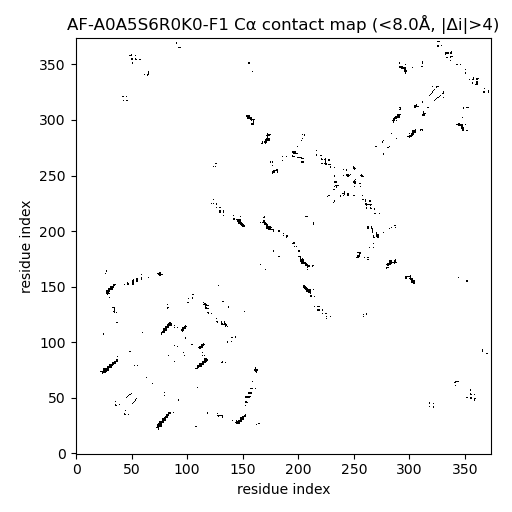41 VAL A CA 1
ATOM 1157 C C . VAL A 1 141 ? -4.992 10.835 -10.898 1.00 96.62 141 VAL A C 1
ATOM 1159 O O . VAL A 1 141 ? -5.235 9.934 -11.692 1.00 96.62 141 VAL A O 1
ATOM 1162 N N . THR A 1 142 ? -5.951 11.340 -10.118 1.00 96.06 142 THR A N 1
ATOM 1163 C CA . THR A 1 142 ? -7.306 10.759 -10.108 1.00 96.06 142 THR A CA 1
ATOM 1164 C C . THR A 1 142 ? -8.014 10.803 -11.463 1.00 96.06 142 THR A C 1
ATOM 1166 O O . THR A 1 142 ? -8.817 9.918 -11.739 1.00 96.06 142 THR A O 1
ATOM 1169 N N . SER A 1 143 ? -7.692 11.779 -12.316 1.00 96.00 143 SER A N 1
ATOM 1170 C CA . SER A 1 143 ? -8.242 11.885 -13.673 1.00 96.00 143 SER A CA 1
ATOM 1171 C C . SER A 1 143 ? -7.485 11.045 -14.709 1.00 96.00 143 SER A C 1
ATOM 1173 O O . SER A 1 143 ? -8.053 10.688 -15.737 1.00 96.00 143 SER A O 1
ATOM 1175 N N . ALA A 1 144 ? -6.208 10.735 -14.467 1.00 96.88 144 ALA A N 1
ATOM 1176 C CA . ALA A 1 144 ? -5.337 10.048 -15.422 1.00 96.88 144 ALA A CA 1
ATOM 1177 C C . ALA A 1 144 ? -5.416 8.511 -15.357 1.00 96.88 144 ALA A C 1
ATOM 1179 O O . ALA A 1 144 ? -4.878 7.839 -16.245 1.00 96.88 144 ALA A O 1
ATOM 1180 N N . TYR A 1 145 ? -6.050 7.944 -14.326 1.00 98.12 145 TYR A N 1
ATOM 1181 C CA . TYR A 1 145 ? -6.136 6.497 -14.109 1.00 98.12 145 TYR A CA 1
ATOM 1182 C C . TYR A 1 145 ? -7.582 6.035 -13.947 1.00 98.12 145 TYR A C 1
ATOM 1184 O O . TYR A 1 145 ? -8.380 6.675 -13.269 1.00 98.12 145 TYR A O 1
ATOM 1192 N N . ASP A 1 146 ? -7.896 4.866 -14.504 1.00 98.12 146 ASP A N 1
ATOM 1193 C CA . ASP A 1 146 ? -9.193 4.218 -14.297 1.00 98.12 146 ASP A CA 1
ATOM 1194 C C . ASP A 1 146 ? -9.299 3.697 -12.858 1.00 98.12 146 ASP A C 1
ATOM 1196 O O . ASP A 1 146 ? -10.328 3.823 -12.184 1.00 98.12 146 ASP A O 1
ATOM 1200 N N . TYR A 1 147 ? -8.203 3.100 -12.382 1.00 98.62 147 TYR A N 1
ATOM 1201 C CA . TYR A 1 147 ? -8.100 2.483 -11.069 1.00 98.62 147 TYR A CA 1
ATOM 1202 C C . TYR A 1 147 ? -6.793 2.865 -10.378 1.00 98.62 147 TYR A C 1
ATOM 1204 O O . TYR A 1 147 ? -5.749 3.032 -11.005 1.00 98.62 147 TYR A O 1
ATOM 1212 N N . LEU A 1 148 ? -6.848 2.927 -9.054 1.00 98.81 148 LEU A N 1
ATOM 1213 C CA . LEU A 1 148 ? -5.694 3.114 -8.191 1.00 98.81 148 LEU A CA 1
ATOM 1214 C C . LEU A 1 148 ? -5.540 1.896 -7.279 1.00 98.81 148 LEU A C 1
ATOM 1216 O O . LEU A 1 148 ? -6.531 1.363 -6.775 1.00 98.81 148 LEU A O 1
ATOM 1220 N N . LEU A 1 149 ? -4.299 1.464 -7.073 1.00 98.75 149 LEU A N 1
ATOM 1221 C CA . LEU A 1 149 ? -3.907 0.481 -6.067 1.00 98.75 149 LEU A CA 1
ATOM 1222 C C . LEU A 1 149 ? -3.118 1.215 -4.982 1.00 98.75 149 LEU A C 1
ATOM 1224 O O . LEU A 1 149 ? -1.934 1.484 -5.164 1.00 98.75 149 LEU A O 1
ATOM 1228 N N . ARG A 1 150 ? -3.768 1.558 -3.868 1.00 98.25 150 ARG A N 1
ATOM 1229 C CA . ARG A 1 150 ? -3.078 2.081 -2.684 1.00 98.25 150 ARG A CA 1
ATOM 1230 C C . ARG A 1 150 ? -2.422 0.928 -1.941 1.00 98.25 150 ARG A C 1
ATOM 1232 O O . ARG A 1 150 ? -3.108 -0.042 -1.619 1.00 98.25 150 ARG A O 1
ATOM 1239 N N . THR A 1 151 ? -1.133 1.069 -1.654 1.00 97.50 151 THR A N 1
ATOM 1240 C CA . THR A 1 151 ? -0.318 0.029 -1.029 1.00 97.50 151 THR A CA 1
ATOM 1241 C C . THR A 1 151 ? 0.753 0.599 -0.095 1.00 97.50 151 THR A C 1
ATOM 1243 O O . THR A 1 151 ? 1.134 1.766 -0.200 1.00 97.50 151 THR A O 1
ATOM 1246 N N . ASP A 1 152 ? 1.277 -0.256 0.781 1.00 94.06 152 ASP A N 1
ATOM 1247 C CA . ASP A 1 152 ? 2.476 -0.009 1.578 1.00 94.06 152 ASP A CA 1
ATOM 1248 C C . ASP A 1 152 ? 3.763 -0.222 0.750 1.00 94.06 152 ASP A C 1
ATOM 1250 O O . ASP A 1 152 ? 3.721 -0.685 -0.394 1.00 94.06 152 ASP A O 1
ATOM 1254 N N . LEU A 1 153 ? 4.920 0.155 1.308 1.00 94.38 153 LEU A N 1
ATOM 1255 C CA . LEU A 1 153 ? 6.237 -0.023 0.671 1.00 94.38 153 LEU A CA 1
ATOM 1256 C C . LEU A 1 153 ? 6.717 -1.476 0.728 1.00 94.38 153 LEU A C 1
ATOM 1258 O O . LEU A 1 153 ? 7.532 -1.901 -0.091 1.00 94.38 153 LEU A O 1
ATOM 1262 N N . ASP A 1 154 ? 6.252 -2.232 1.721 1.00 94.38 154 ASP A N 1
ATOM 1263 C CA . ASP A 1 154 ? 6.775 -3.546 2.059 1.00 94.38 154 ASP A CA 1
ATOM 1264 C C . ASP A 1 154 ? 6.054 -4.686 1.335 1.00 94.38 154 ASP A C 1
ATOM 1266 O O . ASP A 1 154 ? 5.741 -5.732 1.909 1.00 94.38 154 ASP A O 1
ATOM 1270 N N . VAL A 1 155 ? 5.814 -4.497 0.040 1.00 96.94 155 VAL A N 1
ATOM 1271 C CA . VAL A 1 155 ? 4.939 -5.360 -0.754 1.00 96.94 155 VAL A CA 1
ATOM 1272 C C . VAL A 1 155 ? 5.589 -5.802 -2.057 1.00 96.94 155 VAL A C 1
ATOM 1274 O O . VAL A 1 155 ? 6.486 -5.149 -2.584 1.00 96.94 155 VAL A O 1
ATOM 1277 N N . PHE A 1 156 ? 5.066 -6.880 -2.632 1.00 98.06 156 PHE A N 1
ATOM 1278 C CA . PHE A 1 156 ? 5.380 -7.301 -3.990 1.00 98.06 156 PHE A CA 1
ATOM 1279 C C . PHE A 1 156 ? 4.125 -7.302 -4.860 1.00 98.06 156 PHE A C 1
ATOM 1281 O O . PHE A 1 156 ? 3.074 -7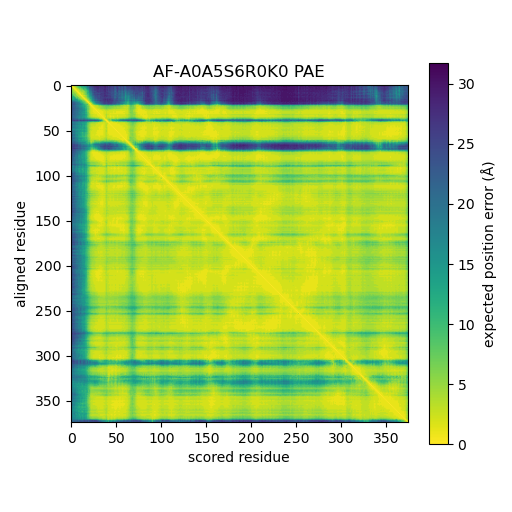.816 -4.464 1.00 98.06 156 PHE A O 1
ATOM 1288 N N . LEU A 1 157 ? 4.261 -6.785 -6.078 1.00 98.25 157 LEU A N 1
ATOM 1289 C CA . LEU A 1 157 ? 3.241 -6.857 -7.118 1.00 98.25 157 LEU A CA 1
ATOM 1290 C C . LEU A 1 157 ? 3.378 -8.150 -7.915 1.00 98.25 157 LEU A C 1
ATOM 1292 O O . LEU A 1 157 ? 4.476 -8.552 -8.271 1.00 98.25 157 LEU A O 1
ATOM 1296 N N . SER A 1 158 ? 2.263 -8.794 -8.239 1.00 96.25 158 SER A N 1
ATOM 1297 C CA . SER A 1 158 ? 2.254 -9.998 -9.073 1.00 96.25 158 SER A CA 1
ATOM 1298 C C . SER A 1 158 ? 2.069 -9.662 -10.558 1.00 96.25 158 SER A C 1
ATOM 1300 O O . SER A 1 158 ? 1.262 -8.779 -10.868 1.00 96.25 158 SER A O 1
ATOM 1302 N N . PRO A 1 159 ? 2.677 -10.430 -11.489 1.00 94.62 159 PRO A N 1
ATOM 1303 C CA . PRO A 1 159 ? 2.396 -10.333 -12.924 1.00 94.62 159 PRO A CA 1
ATOM 1304 C C . PRO A 1 159 ? 0.913 -10.430 -13.301 1.00 94.62 159 PRO A C 1
ATOM 1306 O O . PRO A 1 159 ? 0.503 -9.885 -14.323 1.00 94.62 159 PRO A O 1
ATOM 1309 N N . THR A 1 160 ? 0.081 -11.060 -12.466 1.00 94.94 160 THR A N 1
ATOM 1310 C CA . THR A 1 160 ? -1.372 -11.153 -12.678 1.00 94.94 160 THR A CA 1
ATOM 1311 C C . THR A 1 160 ? -2.044 -9.782 -12.802 1.00 94.94 160 THR A C 1
ATOM 1313 O O . THR A 1 160 ? -3.067 -9.664 -13.477 1.00 94.94 160 THR A O 1
ATOM 1316 N N . LEU A 1 161 ? -1.470 -8.717 -12.225 1.00 96.19 161 LEU A N 1
ATOM 1317 C CA . LEU A 1 161 ? -1.994 -7.356 -12.383 1.00 96.19 161 LEU A CA 1
ATOM 1318 C C . LEU A 1 161 ? -2.058 -6.902 -13.848 1.00 96.19 161 LEU A C 1
ATOM 1320 O O . LEU A 1 161 ? -2.948 -6.124 -14.192 1.00 96.19 161 LEU A O 1
ATOM 1324 N N . LEU A 1 162 ? -1.183 -7.408 -14.725 1.00 95.06 162 LEU A N 1
ATOM 1325 C CA . LEU A 1 162 ? -1.151 -7.043 -16.147 1.00 95.06 162 LEU A CA 1
ATOM 1326 C C . LEU A 1 162 ? -2.433 -7.418 -16.895 1.00 95.06 162 LEU A C 1
ATOM 1328 O O . LEU A 1 162 ? -2.796 -6.762 -17.868 1.00 95.06 162 LEU A O 1
ATOM 1332 N N . THR A 1 163 ? -3.129 -8.468 -16.470 1.00 94.06 163 THR A N 1
ATOM 1333 C CA . THR A 1 163 ? -4.332 -8.977 -17.151 1.00 94.06 163 THR A CA 1
ATOM 1334 C C . THR A 1 163 ? -5.573 -8.941 -16.270 1.00 94.06 163 THR A C 1
ATOM 1336 O O . THR A 1 163 ? -6.682 -9.159 -16.757 1.00 94.06 163 THR A O 1
ATOM 1339 N N . TYR A 1 164 ? -5.425 -8.602 -14.990 1.00 95.38 164 TYR A N 1
ATOM 1340 C CA . TYR A 1 164 ? -6.547 -8.517 -14.071 1.00 95.38 164 TYR A CA 1
ATOM 1341 C C . TYR A 1 164 ? -7.571 -7.459 -14.500 1.00 95.38 164 TYR A C 1
ATOM 1343 O O . TYR A 1 164 ? -7.225 -6.383 -14.998 1.00 95.38 164 TYR A O 1
ATOM 1351 N N . ARG A 1 165 ? -8.853 -7.764 -14.293 1.00 94.12 165 ARG A N 1
ATOM 1352 C CA . ARG A 1 165 ? -9.975 -6.850 -14.513 1.00 94.12 165 ARG A CA 1
ATOM 1353 C C . ARG A 1 165 ? -10.849 -6.849 -13.255 1.00 94.12 165 ARG A C 1
ATOM 1355 O O . ARG A 1 165 ? -11.403 -7.897 -12.921 1.00 94.12 165 ARG A O 1
ATOM 1362 N N . PRO A 1 166 ? -10.953 -5.722 -12.529 1.00 92.25 166 PRO A N 1
ATOM 1363 C CA . PRO A 1 166 ? -11.787 -5.642 -11.337 1.00 92.25 166 PRO A CA 1
ATOM 1364 C C . PRO A 1 166 ? -13.262 -5.893 -11.669 1.00 92.25 166 PRO A C 1
ATOM 1366 O O . PRO A 1 166 ? -13.807 -5.298 -12.594 1.00 92.25 166 PRO A O 1
ATOM 1369 N N . THR A 1 167 ? -13.927 -6.736 -10.879 1.00 91.94 167 THR A N 1
ATOM 1370 C CA . THR A 1 167 ? -15.384 -6.963 -10.960 1.00 91.94 167 THR A CA 1
ATOM 1371 C C . THR A 1 167 ? -16.177 -6.033 -10.041 1.00 91.94 167 THR A C 1
ATOM 1373 O O . THR A 1 167 ? -17.400 -5.954 -10.136 1.00 91.94 167 THR A O 1
ATOM 1376 N N . ARG A 1 168 ? -15.487 -5.320 -9.142 1.00 95.25 168 ARG A N 1
ATOM 1377 C CA . ARG A 1 168 ? -16.054 -4.390 -8.160 1.00 95.25 168 ARG A CA 1
ATOM 1378 C C . ARG A 1 168 ? -15.438 -3.003 -8.312 1.00 95.25 168 ARG A C 1
ATOM 1380 O O . ARG A 1 168 ? -14.354 -2.845 -8.874 1.00 95.25 168 ARG A O 1
ATOM 1387 N N . SER A 1 169 ? -16.146 -1.990 -7.814 1.00 95.94 169 SER A N 1
ATOM 1388 C CA . SER A 1 169 ? -15.664 -0.603 -7.802 1.00 95.94 169 SER A CA 1
ATOM 1389 C C . SER A 1 169 ? -14.476 -0.411 -6.863 1.00 95.94 169 SER A C 1
ATOM 1391 O O . SER A 1 169 ? -13.640 0.446 -7.129 1.00 95.94 169 SER A O 1
ATOM 1393 N N . LEU A 1 170 ? -14.396 -1.212 -5.802 1.00 97.94 170 LEU A N 1
ATOM 1394 C CA . LEU A 1 170 ? -13.259 -1.317 -4.902 1.00 97.94 170 LEU A CA 1
ATOM 1395 C C . LEU A 1 170 ? -13.175 -2.751 -4.378 1.00 97.94 170 LEU A C 1
ATOM 1397 O O . LEU A 1 170 ? -14.202 -3.373 -4.117 1.00 97.94 170 LEU A O 1
ATOM 1401 N N . ILE A 1 171 ? -11.958 -3.258 -4.218 1.00 97.94 171 ILE A N 1
ATOM 1402 C CA . ILE A 1 171 ? -11.649 -4.455 -3.438 1.00 97.94 171 ILE A CA 1
ATOM 1403 C C . ILE A 1 171 ? -10.552 -4.129 -2.418 1.00 97.94 171 ILE A C 1
ATOM 1405 O O . ILE A 1 171 ? -9.730 -3.237 -2.635 1.00 97.94 171 ILE A O 1
ATOM 1409 N N . THR A 1 172 ? -10.525 -4.864 -1.311 1.00 97.81 172 THR A N 1
ATOM 1410 C CA . THR A 1 172 ? -9.520 -4.735 -0.245 1.00 97.81 172 THR A CA 1
ATOM 1411 C C . THR A 1 172 ? -9.039 -6.111 0.215 1.00 97.81 172 THR A C 1
ATOM 1413 O O . THR A 1 172 ? -9.724 -7.112 -0.004 1.00 97.81 172 THR A O 1
ATOM 1416 N N . GLY A 1 173 ? -7.849 -6.187 0.810 1.00 95.81 173 GLY A N 1
ATOM 1417 C CA . GLY A 1 173 ? -7.339 -7.397 1.454 1.00 95.81 173 GLY A CA 1
ATOM 1418 C C . GLY A 1 173 ? -7.861 -7.584 2.883 1.00 95.81 173 GLY A C 1
ATOM 1419 O O . GLY A 1 173 ? -9.019 -7.292 3.191 1.00 95.81 173 GLY A O 1
ATOM 1420 N N . LYS A 1 174 ? -7.013 -8.130 3.759 1.00 93.12 174 LYS A N 1
ATOM 1421 C CA . LYS A 1 174 ? -7.311 -8.354 5.184 1.00 93.12 174 LYS A CA 1
ATOM 1422 C C . LYS A 1 174 ? -6.192 -7.780 6.046 1.00 93.12 174 LYS A C 1
ATOM 1424 O O . LYS A 1 174 ? -5.030 -8.036 5.767 1.00 93.12 174 LYS A O 1
ATOM 1429 N N . GLY A 1 175 ? -6.549 -7.071 7.116 1.00 89.56 175 GLY A N 1
ATOM 1430 C CA . GLY A 1 175 ? -5.577 -6.300 7.905 1.00 89.56 175 GLY A CA 1
ATOM 1431 C C . GLY A 1 175 ? -4.903 -7.035 9.070 1.00 89.56 175 GLY A C 1
ATOM 1432 O O . GLY A 1 175 ? -3.880 -6.585 9.566 1.00 89.56 175 GLY A O 1
ATOM 1433 N N . GLY A 1 176 ? -5.466 -8.146 9.548 1.00 89.50 176 GLY A N 1
ATOM 1434 C CA . GLY A 1 176 ? -4.879 -8.952 10.632 1.00 89.50 176 GLY A CA 1
ATOM 1435 C C . GLY A 1 176 ? -4.843 -8.296 12.024 1.00 89.50 176 GLY A C 1
ATOM 1436 O O . GLY A 1 176 ? -4.140 -8.803 12.894 1.00 89.50 176 GLY A O 1
ATOM 1437 N N . TYR A 1 177 ? -5.586 -7.209 12.257 1.00 92.25 177 TYR A N 1
ATOM 1438 C CA . TYR A 1 177 ? -5.557 -6.421 13.503 1.00 92.25 177 TYR A CA 1
ATOM 1439 C C . TYR A 1 177 ? -6.748 -6.670 14.443 1.00 92.25 177 TYR A C 1
ATOM 1441 O O . TYR A 1 177 ? -6.830 -6.044 15.496 1.00 92.25 177 TYR A O 1
ATOM 1449 N N . CYS A 1 178 ? -7.702 -7.537 14.084 1.00 91.50 178 CYS A N 1
ATOM 1450 C CA . CYS A 1 178 ? -8.916 -7.737 14.881 1.00 91.50 178 CYS A CA 1
ATOM 1451 C C . CYS A 1 178 ? -8.889 -9.007 15.740 1.00 91.50 178 CYS A C 1
ATOM 1453 O O . CYS A 1 178 ? -8.862 -10.124 15.216 1.00 91.50 178 CYS A O 1
ATOM 1455 N N . VAL A 1 179 ? -9.110 -8.843 17.046 1.00 95.94 179 VAL A N 1
ATOM 1456 C CA . VAL A 1 179 ? -9.592 -9.906 17.950 1.00 95.94 179 VAL A CA 1
ATOM 1457 C C . VAL A 1 179 ? -11.021 -9.609 18.420 1.00 95.94 179 VAL A C 1
ATOM 1459 O O . VAL A 1 179 ? -11.600 -8.591 18.049 1.00 95.94 179 VAL A O 1
ATOM 1462 N N . ASN A 1 180 ? -11.633 -10.493 19.219 1.00 97.00 180 ASN A N 1
ATOM 1463 C CA . ASN A 1 180 ? -13.033 -10.329 19.644 1.00 97.00 180 ASN A CA 1
ATOM 1464 C C . ASN A 1 180 ? -13.300 -8.990 20.345 1.00 97.00 180 ASN A C 1
ATOM 1466 O O . ASN A 1 180 ? -14.324 -8.372 20.069 1.00 97.00 180 ASN A O 1
ATOM 1470 N N . PHE A 1 181 ? -12.372 -8.528 21.194 1.00 96.81 181 PHE A N 1
ATOM 1471 C CA . PHE A 1 181 ? -12.487 -7.214 21.831 1.00 96.81 181 PHE A CA 1
ATOM 1472 C C . PHE A 1 181 ? -12.525 -6.091 20.787 1.00 96.81 181 PHE A C 1
ATOM 1474 O O . PHE A 1 181 ? -13.487 -5.334 20.747 1.00 96.81 181 PHE A O 1
ATOM 1481 N N . THR A 1 182 ? -11.533 -6.040 19.892 1.00 96.88 182 THR A N 1
ATOM 1482 C CA . THR A 1 182 ? -11.424 -5.023 18.834 1.00 96.88 182 THR A CA 1
ATOM 1483 C C . THR A 1 182 ? -12.681 -4.963 17.974 1.00 96.88 182 THR A C 1
ATOM 1485 O O . THR A 1 182 ? -13.164 -3.882 17.675 1.00 96.88 182 THR A O 1
ATOM 1488 N N . LYS A 1 183 ? -13.241 -6.120 17.595 1.00 97.94 183 LYS A N 1
ATOM 1489 C CA . LYS A 1 183 ? -14.452 -6.185 16.763 1.00 97.94 183 LYS A CA 1
ATOM 1490 C C . LYS A 1 183 ? -15.650 -5.534 17.445 1.00 97.94 183 LYS A C 1
ATOM 1492 O O . LYS A 1 183 ? -16.318 -4.715 16.828 1.00 97.94 183 LYS A O 1
ATOM 1497 N N . GLY A 1 184 ? -15.915 -5.893 18.704 1.00 97.69 184 GLY A N 1
ATOM 1498 C CA . GLY A 1 184 ? -17.007 -5.291 19.472 1.00 97.69 184 GLY A CA 1
ATOM 1499 C C . GLY A 1 184 ? -16.789 -3.793 19.664 1.00 97.69 184 GLY A C 1
ATOM 1500 O O . GLY A 1 184 ? -17.672 -2.992 19.371 1.00 97.69 184 GLY A O 1
ATOM 1501 N N . HIS A 1 185 ? -15.567 -3.419 20.037 1.00 97.44 185 HIS A N 1
ATOM 1502 C CA . HIS A 1 185 ? -15.231 -2.034 20.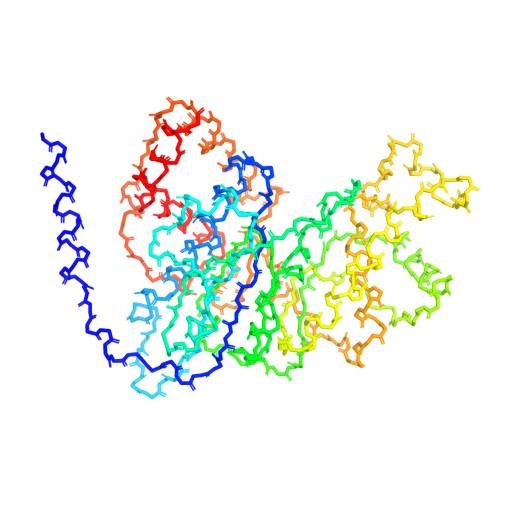319 1.00 97.44 185 HIS A CA 1
ATOM 1503 C C . HIS A 1 185 ? -15.272 -1.133 19.071 1.00 97.44 185 HIS A C 1
ATOM 1505 O O . HIS A 1 185 ? -15.679 0.019 19.162 1.00 97.44 185 HIS A O 1
ATOM 1511 N N . LEU A 1 186 ? -14.951 -1.650 17.879 1.00 98.19 186 LEU A N 1
ATOM 1512 C CA . LEU A 1 186 ? -15.109 -0.907 16.621 1.00 98.19 186 LEU A CA 1
ATOM 1513 C C . LEU A 1 186 ? -16.576 -0.635 16.269 1.00 98.19 186 LEU A C 1
ATOM 1515 O O . LEU A 1 186 ? -16.874 0.419 15.713 1.00 98.19 186 LEU A O 1
ATOM 1519 N N . VAL A 1 187 ? -17.501 -1.538 16.614 1.00 98.44 187 VAL A N 1
ATOM 1520 C CA . VAL A 1 187 ? -18.944 -1.295 16.436 1.00 98.44 187 VAL A CA 1
ATOM 1521 C C . VAL A 1 187 ? -19.414 -0.180 17.369 1.00 98.44 187 VAL A C 1
ATOM 1523 O O . VAL A 1 187 ? -20.112 0.733 16.929 1.00 98.44 187 VAL A O 1
ATOM 1526 N N . GLU A 1 188 ? -19.003 -0.225 18.638 1.00 97.50 188 GLU A N 1
ATOM 1527 C CA . GLU A 1 188 ? -19.308 0.818 19.625 1.00 97.50 188 GLU A CA 1
ATOM 1528 C C . GLU A 1 188 ? -18.729 2.170 19.196 1.00 97.50 188 GLU A C 1
ATOM 1530 O O . GLU A 1 188 ? -19.431 3.182 19.205 1.00 97.50 188 GLU A O 1
ATOM 1535 N N . LEU A 1 189 ? -17.471 2.180 18.751 1.00 97.81 189 LEU A N 1
ATOM 1536 C CA . LEU A 1 189 ? -16.803 3.366 18.234 1.00 97.81 189 LEU A CA 1
ATOM 1537 C C . LEU A 1 189 ? -17.539 3.946 17.024 1.00 97.81 189 LEU A C 1
ATOM 1539 O O . LEU A 1 189 ? -17.786 5.150 16.976 1.00 97.81 189 LEU A O 1
ATOM 1543 N N . ALA A 1 190 ? -17.930 3.102 16.064 1.00 98.25 190 ALA A N 1
ATOM 1544 C CA . ALA A 1 190 ? -18.707 3.534 14.909 1.00 98.25 190 ALA A CA 1
ATOM 1545 C C . ALA A 1 190 ? -19.993 4.240 15.352 1.00 98.25 190 ALA A C 1
ATOM 1547 O O . ALA A 1 190 ? -20.266 5.353 14.906 1.00 98.25 190 ALA A O 1
ATOM 1548 N N . GLN A 1 191 ? -20.728 3.646 16.296 1.00 97.50 191 GLN A N 1
ATOM 1549 C CA . GLN A 1 191 ? -21.947 4.233 16.845 1.00 97.50 191 GLN A CA 1
ATOM 1550 C C . GLN A 1 191 ? -21.681 5.580 17.535 1.00 97.50 191 GLN A C 1
ATOM 1552 O O . GLN A 1 191 ? -22.406 6.539 17.272 1.00 97.50 191 GLN A O 1
ATOM 1557 N N . ARG A 1 192 ? -20.630 5.688 18.365 1.00 96.00 192 ARG A N 1
ATOM 1558 C CA . ARG A 1 192 ? -20.238 6.952 19.023 1.00 96.00 192 ARG A CA 1
ATOM 1559 C C . ARG A 1 192 ? -19.906 8.053 18.017 1.00 96.00 192 ARG A C 1
ATOM 1561 O O . ARG A 1 192 ? -20.237 9.213 18.242 1.00 96.00 192 ARG A O 1
ATOM 1568 N N . LEU A 1 193 ? -19.259 7.693 16.910 1.00 96.88 193 LEU A N 1
ATOM 1569 C CA . LEU A 1 193 ? -18.839 8.631 15.870 1.00 96.88 193 LEU A CA 1
ATOM 1570 C C . LEU A 1 193 ? -19.909 8.891 14.798 1.00 96.88 193 LEU A C 1
ATOM 1572 O O . LEU A 1 193 ? -19.663 9.695 13.900 1.00 96.88 193 LEU A O 1
ATOM 1576 N N . GLY A 1 194 ? -21.075 8.240 14.875 1.00 97.12 194 GLY A N 1
ATOM 1577 C CA . GLY A 1 194 ? -22.160 8.389 13.899 1.00 97.12 194 GLY A CA 1
ATOM 1578 C C . GLY A 1 194 ? -21.932 7.656 12.569 1.00 97.12 194 GLY A C 1
ATOM 1579 O O . GLY A 1 194 ? -22.530 8.022 11.560 1.00 97.12 194 GLY A O 1
ATOM 1580 N N . TYR A 1 195 ? -21.073 6.635 12.554 1.00 97.88 195 TYR A N 1
ATOM 1581 C CA . TYR A 1 195 ? -20.810 5.771 11.403 1.00 97.88 195 TYR A CA 1
ATOM 1582 C C . TYR A 1 195 ? -21.669 4.501 11.462 1.00 97.88 195 TYR A C 1
ATOM 1584 O O . TYR A 1 195 ? -21.867 3.900 12.519 1.00 97.88 195 TYR A O 1
ATOM 1592 N N . GLN A 1 196 ? -22.138 4.041 10.304 1.00 97.00 196 GLN A N 1
ATOM 1593 C CA . GLN A 1 196 ? -22.750 2.728 10.152 1.00 97.00 196 GLN A CA 1
ATOM 1594 C C . GLN A 1 196 ? -21.659 1.651 10.123 1.00 97.00 196 GLN A C 1
ATOM 1596 O O . GLN A 1 196 ? -20.756 1.691 9.290 1.00 97.00 196 GLN A O 1
ATOM 1601 N N . HIS A 1 197 ? -21.786 0.642 10.987 1.00 97.62 197 HIS A N 1
ATOM 1602 C CA . HIS A 1 197 ? -20.944 -0.551 10.959 1.00 97.62 197 HIS A CA 1
ATOM 1603 C C . HIS A 1 197 ? -21.749 -1.767 10.488 1.00 97.62 197 HIS A C 1
ATOM 1605 O O . HIS A 1 197 ? -22.748 -2.125 11.106 1.00 97.62 197 HIS A O 1
ATOM 1611 N N . ARG A 1 198 ? -21.325 -2.441 9.411 1.00 96.38 198 ARG A N 1
ATOM 1612 C CA . ARG A 1 198 ? -22.032 -3.604 8.825 1.00 96.38 198 ARG A CA 1
ATOM 1613 C C . ARG A 1 198 ? -21.537 -4.946 9.376 1.00 96.38 198 ARG A C 1
ATOM 1615 O O . ARG A 1 198 ? -21.765 -5.989 8.773 1.00 96.38 198 ARG A O 1
ATOM 1622 N N . HIS A 1 199 ? -20.845 -4.915 10.515 1.00 96.81 199 HIS A N 1
ATOM 1623 C CA . HIS A 1 199 ? -20.192 -6.067 11.158 1.00 96.81 199 HIS A CA 1
ATOM 1624 C C . HIS A 1 199 ? -19.182 -6.797 10.258 1.00 96.81 199 HIS A C 1
ATOM 1626 O O . HIS A 1 199 ? -18.875 -7.972 10.475 1.00 96.81 199 HIS A O 1
ATOM 1632 N N . ILE A 1 200 ? -18.633 -6.097 9.262 1.00 97.00 200 ILE A N 1
ATOM 1633 C CA . ILE A 1 200 ? -17.539 -6.612 8.446 1.00 97.00 200 ILE A CA 1
ATOM 1634 C C . ILE A 1 200 ? -16.238 -6.089 9.028 1.00 97.00 200 ILE A C 1
ATOM 1636 O O . ILE A 1 200 ? -15.976 -4.892 9.021 1.00 97.00 200 ILE A O 1
ATOM 1640 N N . HIS A 1 201 ? -15.439 -7.015 9.538 1.00 96.88 201 HIS A N 1
ATOM 1641 C CA . HIS A 1 201 ? -14.241 -6.707 10.301 1.00 96.88 201 HIS A CA 1
ATOM 1642 C C . HIS A 1 201 ? -12.969 -7.112 9.566 1.00 96.88 201 HIS A C 1
ATOM 1644 O O . HIS A 1 201 ? -12.990 -7.991 8.698 1.00 96.88 201 HIS A O 1
ATOM 1650 N N . ASN A 1 202 ? -11.845 -6.569 10.033 1.00 95.00 202 ASN A N 1
ATOM 1651 C CA . ASN A 1 202 ? -10.496 -6.938 9.617 1.00 95.00 202 ASN A CA 1
ATOM 1652 C C . ASN A 1 202 ? -10.207 -6.588 8.146 1.00 95.00 202 ASN A C 1
ATOM 1654 O O . ASN A 1 202 ? -9.570 -7.373 7.434 1.00 95.00 202 ASN A O 1
ATOM 1658 N N . LEU A 1 203 ? -10.703 -5.434 7.695 1.00 96.81 203 LEU A N 1
ATOM 1659 C CA . LEU A 1 203 ? -10.521 -4.917 6.336 1.00 96.81 203 LEU A CA 1
ATOM 1660 C C . LEU A 1 203 ? -9.075 -4.429 6.129 1.00 96.81 203 LEU A C 1
ATOM 1662 O O . LEU A 1 203 ? -8.496 -3.808 7.011 1.00 96.81 203 LEU A O 1
ATOM 1666 N N . GLY A 1 204 ? -8.454 -4.770 4.998 1.00 94.25 204 GLY A N 1
ATOM 1667 C CA . GLY A 1 204 ? -7.035 -4.480 4.741 1.00 94.25 204 GLY A CA 1
ATOM 1668 C C . GLY A 1 204 ? -6.725 -3.006 4.456 1.00 94.25 204 GLY A C 1
ATOM 1669 O O . GLY A 1 204 ? -7.603 -2.238 4.054 1.00 94.25 204 GLY A O 1
ATOM 1670 N N . SER A 1 205 ? -5.449 -2.631 4.619 1.00 94.12 205 SER A N 1
ATOM 1671 C CA . SER A 1 205 ? -4.930 -1.307 4.240 1.00 94.12 205 SER A CA 1
ATOM 1672 C C . SER A 1 205 ? -4.795 -1.135 2.729 1.00 94.12 205 SER A C 1
ATOM 1674 O O . SER A 1 205 ? -4.891 -0.018 2.217 1.00 94.12 205 SER A O 1
ATOM 1676 N N . THR A 1 206 ? -4.604 -2.242 2.009 1.00 97.56 206 THR A N 1
ATOM 1677 C CA . THR A 1 206 ? -4.464 -2.245 0.555 1.00 97.56 206 THR A CA 1
ATOM 1678 C C . THR A 1 206 ? -5.823 -2.156 -0.110 1.00 97.56 206 THR A C 1
ATOM 1680 O O . THR A 1 206 ? -6.681 -3.033 0.068 1.00 97.56 206 THR A O 1
ATOM 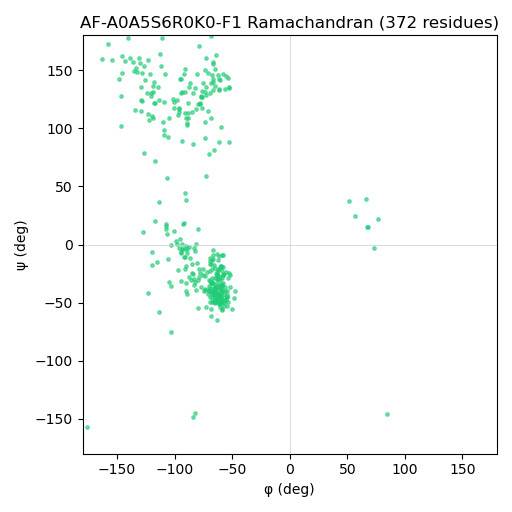1683 N N . TRP A 1 207 ? -6.016 -1.111 -0.911 1.00 98.31 207 TRP A N 1
ATOM 1684 C CA . TRP A 1 207 ? -7.252 -0.850 -1.645 1.00 98.31 207 TRP A CA 1
ATOM 1685 C C . TRP A 1 207 ? -6.966 -0.805 -3.136 1.00 98.31 207 TRP A C 1
ATOM 1687 O O . TRP A 1 207 ? -6.113 -0.043 -3.583 1.00 98.31 207 TRP A O 1
ATOM 1697 N N . PHE A 1 208 ? -7.720 -1.577 -3.912 1.00 98.56 208 PHE A N 1
ATOM 1698 C CA . PHE A 1 208 ? -7.704 -1.507 -5.366 1.00 98.56 208 PHE A CA 1
ATOM 1699 C C . PHE A 1 208 ? -9.091 -1.120 -5.862 1.00 98.56 208 PHE A C 1
ATOM 1701 O O . PHE A 1 208 ? -10.031 -1.909 -5.761 1.00 98.56 208 PHE A O 1
ATOM 1708 N N . GLY A 1 209 ? -9.246 0.097 -6.371 1.00 98.12 209 GLY A N 1
ATOM 1709 C CA . GLY A 1 209 ? -10.560 0.618 -6.735 1.00 98.12 209 GLY A CA 1
ATOM 1710 C C . GLY A 1 209 ? -10.506 1.742 -7.752 1.00 98.12 209 GLY A C 1
ATOM 1711 O O . GLY A 1 209 ? -9.430 2.213 -8.111 1.00 98.12 209 GLY A O 1
ATOM 1712 N N . LYS A 1 210 ? -11.683 2.149 -8.235 1.00 98.44 210 LYS A N 1
ATOM 1713 C CA . LYS A 1 210 ? -11.832 3.282 -9.154 1.00 98.44 210 LYS A CA 1
ATOM 1714 C C . LYS A 1 210 ? -11.153 4.510 -8.559 1.00 98.44 210 LYS A C 1
ATOM 1716 O O . LYS A 1 210 ? -11.346 4.784 -7.374 1.00 98.44 210 LYS A O 1
ATOM 1721 N N . ALA A 1 211 ? -10.395 5.234 -9.375 1.00 98.31 211 ALA A N 1
ATOM 1722 C CA . ALA A 1 211 ? -9.499 6.284 -8.898 1.00 98.31 211 ALA A CA 1
ATOM 1723 C C . ALA A 1 211 ? -10.200 7.330 -8.013 1.00 98.31 211 ALA A C 1
ATOM 1725 O O . ALA A 1 211 ? -9.771 7.576 -6.886 1.00 98.31 211 ALA A O 1
ATOM 1726 N N . GLU A 1 212 ? -11.331 7.870 -8.474 1.00 97.88 212 GLU A N 1
ATOM 1727 C CA . GLU A 1 212 ? -12.117 8.863 -7.731 1.00 97.88 212 GLU A CA 1
ATOM 1728 C C . GLU A 1 212 ? -12.707 8.303 -6.424 1.00 97.88 212 GLU A C 1
ATOM 1730 O O . GLU A 1 212 ? -12.636 8.945 -5.375 1.00 97.88 212 GLU A O 1
ATOM 1735 N N . LEU A 1 213 ? -13.242 7.076 -6.454 1.00 98.19 213 LEU A N 1
ATOM 1736 C CA . LEU A 1 213 ? -13.785 6.426 -5.259 1.00 98.19 213 LEU A CA 1
ATOM 1737 C C . LEU A 1 213 ? -12.689 6.208 -4.210 1.00 98.19 213 LEU A C 1
ATOM 1739 O O . LEU A 1 213 ? -12.886 6.534 -3.042 1.00 98.19 213 LEU A O 1
ATOM 1743 N N . LEU A 1 214 ? -11.534 5.677 -4.621 1.00 98.38 214 LEU A N 1
ATOM 1744 C CA . LEU A 1 214 ? -10.408 5.433 -3.721 1.00 98.38 214 LEU A CA 1
ATOM 1745 C C . LEU A 1 214 ? -9.891 6.739 -3.113 1.00 98.38 214 LEU A C 1
ATOM 1747 O O . LEU A 1 214 ? -9.621 6.777 -1.912 1.00 98.38 214 LEU A O 1
ATOM 1751 N N . ALA A 1 215 ? -9.778 7.804 -3.910 1.00 98.19 215 ALA A N 1
ATOM 1752 C CA . ALA A 1 215 ? -9.350 9.117 -3.439 1.00 98.19 215 ALA A CA 1
ATOM 1753 C C . ALA A 1 215 ? -10.292 9.679 -2.364 1.00 98.19 215 ALA A C 1
ATOM 1755 O O . ALA A 1 215 ? -9.832 10.067 -1.290 1.00 98.19 215 ALA A O 1
ATOM 1756 N N . ASN A 1 216 ? -11.605 9.640 -2.610 1.00 98.19 216 ASN A N 1
ATOM 1757 C CA . ASN A 1 216 ? -12.606 10.127 -1.659 1.00 98.19 216 ASN A CA 1
ATOM 1758 C C . ASN A 1 216 ? -12.580 9.331 -0.346 1.00 98.19 216 ASN A C 1
ATOM 1760 O O . ASN A 1 216 ? -12.551 9.912 0.737 1.00 98.19 216 ASN A O 1
ATOM 1764 N N . LEU A 1 217 ? -12.533 7.998 -0.422 1.00 98.50 217 LEU A N 1
ATOM 1765 C CA . LEU A 1 217 ? -12.453 7.152 0.774 1.00 98.50 217 LEU A CA 1
ATOM 1766 C C . LEU A 1 217 ? -11.144 7.369 1.542 1.00 98.50 217 LEU A C 1
ATOM 1768 O O . LEU A 1 217 ? -11.147 7.338 2.769 1.00 98.50 217 LEU A O 1
ATOM 1772 N N . SER A 1 218 ? -10.038 7.619 0.837 1.00 98.44 218 SER A N 1
ATOM 1773 C CA . SER A 1 218 ? -8.740 7.891 1.463 1.00 98.44 218 SER A CA 1
ATOM 1774 C C . SER A 1 218 ? -8.755 9.203 2.242 1.00 98.44 218 SER A C 1
ATOM 1776 O O . SER A 1 218 ? -8.202 9.256 3.336 1.00 98.44 218 SER A O 1
ATOM 1778 N N . PHE A 1 219 ? -9.436 10.232 1.726 1.00 98.25 219 PHE A N 1
ATOM 1779 C CA . PHE A 1 219 ? -9.641 11.487 2.446 1.00 98.25 219 PHE A CA 1
ATOM 1780 C C . PHE A 1 219 ? -10.367 11.254 3.778 1.00 98.25 219 PHE A C 1
ATOM 1782 O O . PHE A 1 219 ? -9.803 11.546 4.834 1.00 98.25 219 PHE A O 1
ATOM 1789 N N . TYR A 1 220 ? -11.543 10.615 3.754 1.00 98.50 220 TYR A N 1
ATOM 1790 C CA . TYR A 1 220 ? -12.291 10.309 4.981 1.00 98.50 220 TYR A CA 1
ATOM 1791 C C . TYR A 1 220 ? -11.502 9.427 5.952 1.00 98.50 220 TYR A C 1
ATOM 1793 O O . TYR A 1 220 ? -11.525 9.651 7.162 1.00 98.50 220 TYR A O 1
ATOM 1801 N N . ALA A 1 221 ? -10.784 8.426 5.433 1.00 98.50 221 ALA A N 1
ATOM 1802 C CA . ALA A 1 221 ? -9.973 7.549 6.264 1.00 98.50 221 ALA A CA 1
ATOM 1803 C C . ALA A 1 221 ? -8.824 8.313 6.922 1.00 98.50 221 ALA A C 1
ATOM 1805 O O . ALA A 1 221 ? -8.545 8.064 8.091 1.00 98.50 221 ALA A O 1
ATOM 1806 N N . SER A 1 222 ? -8.192 9.260 6.226 1.00 98.25 222 SER A N 1
ATOM 1807 C CA . SER A 1 222 ? -7.121 10.080 6.797 1.00 98.25 222 SER A CA 1
ATOM 1808 C C . SER A 1 222 ? -7.613 10.962 7.955 1.00 98.25 222 SER A C 1
ATOM 1810 O O . SER A 1 222 ? -7.052 10.896 9.050 1.00 98.25 222 SER A O 1
ATOM 1812 N N . GLU A 1 223 ? -8.718 11.695 7.782 1.00 98.06 223 GLU A N 1
ATOM 1813 C CA . GLU A 1 223 ? -9.289 12.535 8.844 1.00 98.06 223 GLU A CA 1
ATOM 1814 C C . GLU A 1 223 ? -9.704 11.700 10.060 1.00 98.06 223 GLU A C 1
ATOM 1816 O O . GLU A 1 223 ? -9.369 12.019 11.205 1.00 98.06 223 GLU A O 1
ATOM 1821 N N . LEU A 1 224 ? -10.388 10.580 9.811 1.00 98.56 224 LEU A N 1
ATOM 1822 C CA . LEU A 1 224 ? -10.851 9.696 10.871 1.00 98.56 224 LEU A CA 1
ATOM 1823 C C . LEU A 1 224 ? -9.690 9.005 11.600 1.00 98.56 224 LEU A C 1
ATOM 1825 O O . LEU A 1 224 ? -9.772 8.800 12.808 1.00 98.56 224 LEU A O 1
ATOM 1829 N N . SER A 1 225 ? -8.594 8.693 10.904 1.00 98.62 225 SER A N 1
ATOM 1830 C CA . SER A 1 225 ? -7.393 8.102 11.510 1.00 98.62 225 SER A CA 1
ATOM 1831 C C . SER A 1 225 ? -6.796 9.013 12.579 1.00 98.62 225 SER A C 1
ATOM 1833 O O . SER A 1 225 ? -6.483 8.541 13.672 1.00 98.62 225 SER A O 1
ATOM 1835 N N . MET A 1 226 ? -6.655 10.308 12.275 1.00 98.31 226 MET A N 1
ATOM 1836 C CA . MET A 1 226 ? -6.145 11.300 13.228 1.00 98.31 226 MET A CA 1
ATOM 1837 C C . MET A 1 226 ? -7.094 11.439 14.420 1.00 98.31 226 MET A C 1
ATOM 1839 O O . MET A 1 226 ? -6.669 11.296 15.563 1.00 98.31 226 MET A O 1
ATOM 1843 N N . LYS A 1 227 ? -8.402 11.577 14.157 1.00 98.12 227 LYS A N 1
ATOM 1844 C CA . LYS A 1 227 ? -9.417 11.673 15.214 1.00 98.12 227 LYS A CA 1
ATOM 1845 C C . LYS A 1 227 ? -9.383 10.477 16.169 1.00 98.12 227 LYS A C 1
ATOM 1847 O O . LYS A 1 227 ? -9.373 10.673 17.383 1.00 98.12 227 LYS A O 1
ATOM 1852 N N . ILE A 1 228 ? -9.354 9.251 15.640 1.00 98.25 228 ILE A N 1
ATOM 1853 C CA . ILE A 1 228 ? -9.290 8.029 16.455 1.00 98.25 228 ILE A CA 1
ATOM 1854 C C . ILE A 1 228 ? -8.016 8.026 17.307 1.00 98.25 228 ILE A C 1
ATOM 1856 O O . ILE A 1 228 ? -8.087 7.799 18.513 1.00 98.25 228 ILE A O 1
ATOM 1860 N N . TYR A 1 229 ? -6.865 8.336 16.705 1.00 98.12 229 TYR A N 1
ATOM 1861 C CA . TYR A 1 229 ? -5.579 8.363 17.403 1.00 98.12 229 TYR A CA 1
ATOM 1862 C C . TYR A 1 229 ? -5.546 9.343 18.587 1.00 98.12 229 TYR A C 1
ATOM 1864 O O . TYR A 1 229 ? -4.902 9.060 19.606 1.00 98.12 229 TYR A O 1
ATOM 1872 N N . ASP A 1 230 ? -6.220 10.484 18.454 1.00 96.75 230 ASP A N 1
ATOM 1873 C CA . ASP A 1 230 ? -6.227 11.549 19.458 1.00 96.75 230 ASP A CA 1
ATOM 1874 C C . ASP A 1 230 ? -7.233 11.314 20.588 1.00 96.75 230 ASP A C 1
ATOM 1876 O O . ASP A 1 230 ? -7.002 11.763 21.709 1.00 96.75 230 ASP A O 1
ATOM 1880 N N . THR A 1 231 ? -8.344 10.625 20.312 1.00 96.00 231 THR A N 1
ATOM 1881 C CA . THR A 1 231 ? -9.517 10.641 21.208 1.00 96.00 231 THR A CA 1
ATOM 1882 C C . THR A 1 231 ? -9.931 9.281 21.769 1.00 96.00 231 THR A C 1
ATOM 1884 O O . THR A 1 231 ? -10.623 9.235 22.784 1.00 96.00 231 THR A O 1
ATOM 1887 N N . GLU A 1 232 ? -9.484 8.167 21.183 1.00 96.25 232 GLU A N 1
ATOM 1888 C CA . GLU A 1 232 ? -10.013 6.825 21.501 1.00 96.25 232 GLU A CA 1
ATOM 1889 C C . GLU A 1 232 ? -9.043 5.947 22.311 1.00 96.25 232 GLU A C 1
ATOM 1891 O O . GLU A 1 232 ? -9.200 4.728 22.387 1.00 96.25 232 GLU A O 1
ATOM 1896 N N . PHE A 1 233 ? -8.016 6.555 22.918 1.00 96.69 233 PHE A N 1
ATOM 1897 C CA . PHE A 1 233 ? -6.980 5.847 23.687 1.00 96.69 233 PHE A CA 1
ATOM 1898 C C . PHE A 1 233 ? -6.765 6.403 25.103 1.00 96.69 233 PHE A C 1
ATOM 1900 O O . PHE A 1 233 ? -5.808 6.016 25.769 1.00 96.69 233 PHE A O 1
ATOM 1907 N N . ASP A 1 234 ? -7.643 7.284 25.593 1.00 94.75 234 ASP A N 1
ATOM 1908 C CA . ASP A 1 234 ? -7.607 7.742 26.988 1.00 94.75 234 ASP A CA 1
ATOM 1909 C C . ASP A 1 234 ? -8.444 6.808 27.886 1.00 94.75 234 ASP A C 1
ATOM 1911 O O . ASP A 1 234 ? -9.675 6.802 27.780 1.00 94.75 234 ASP A O 1
ATOM 1915 N N . PRO A 1 235 ? -7.827 6.049 28.812 1.00 95.69 235 PRO A N 1
ATOM 1916 C CA . PRO A 1 235 ? -8.550 5.136 29.694 1.00 95.69 235 PRO A CA 1
ATOM 1917 C C . PRO A 1 235 ? -9.435 5.840 30.736 1.00 95.69 235 PRO A C 1
ATOM 1919 O O . PRO A 1 235 ? -10.238 5.179 31.391 1.00 95.69 235 PRO A O 1
ATOM 1922 N N . LYS A 1 236 ? -9.306 7.162 30.923 1.00 95.00 236 LYS A N 1
ATOM 1923 C CA . LYS A 1 236 ? -10.234 7.946 31.753 1.00 95.00 236 LYS A CA 1
ATOM 1924 C C . LYS A 1 236 ? -11.547 8.216 31.027 1.00 95.00 236 LYS A C 1
ATOM 1926 O O . LYS A 1 236 ? -12.593 8.234 31.669 1.00 95.00 236 LYS A O 1
ATOM 1931 N N . LEU A 1 237 ? -11.479 8.441 29.715 1.00 93.88 237 LEU A N 1
ATOM 1932 C CA . LEU A 1 237 ? -12.648 8.663 28.862 1.00 93.88 237 LEU A CA 1
ATOM 1933 C C . LEU A 1 237 ? -13.301 7.340 28.447 1.00 93.88 237 LEU A C 1
ATOM 1935 O O . LEU A 1 237 ? -14.522 7.281 28.340 1.00 93.88 237 LEU A O 1
ATOM 1939 N N . HIS A 1 238 ? -12.494 6.287 28.292 1.00 94.62 238 HIS A N 1
ATOM 1940 C CA . HIS A 1 238 ? -12.914 4.949 27.866 1.00 94.62 238 HIS A CA 1
ATOM 1941 C C . HIS A 1 238 ? -12.429 3.888 28.877 1.00 94.62 238 HIS A C 1
ATOM 1943 O O . HIS A 1 238 ? -11.400 3.235 28.669 1.00 94.62 238 HIS A O 1
ATOM 1949 N N . PRO A 1 239 ? -13.108 3.712 30.026 1.00 95.62 239 PRO A N 1
ATOM 1950 C CA . PRO A 1 239 ? -12.662 2.794 31.080 1.00 95.62 239 PRO A CA 1
ATOM 1951 C C . PRO A 1 239 ? -12.504 1.330 30.630 1.00 95.62 239 PRO A C 1
ATOM 1953 O O . PRO A 1 239 ? -11.704 0.581 31.193 1.00 95.62 239 PRO A O 1
ATOM 1956 N N . GLU A 1 240 ? -13.230 0.907 29.597 1.00 95.31 240 GLU A N 1
ATOM 1957 C CA . GLU A 1 240 ? -13.201 -0.439 29.023 1.00 95.31 240 GLU A CA 1
ATOM 1958 C C . GLU A 1 240 ? -11.842 -0.825 28.412 1.00 95.31 240 GLU A C 1
ATOM 1960 O O . GLU A 1 240 ? -11.496 -2.014 28.385 1.00 95.31 240 GLU A O 1
ATOM 1965 N N . ILE A 1 241 ? -11.036 0.159 27.985 1.00 96.31 241 ILE A N 1
ATOM 1966 C CA . ILE A 1 241 ? -9.687 -0.064 27.440 1.00 96.31 241 ILE A CA 1
ATOM 1967 C C . ILE A 1 241 ? -8.579 0.059 28.495 1.00 96.31 241 ILE A C 1
ATOM 1969 O O . ILE A 1 241 ? -7.417 -0.216 28.188 1.00 96.31 241 ILE A O 1
ATOM 1973 N N . ALA A 1 242 ? -8.899 0.413 29.748 1.00 96.25 242 ALA A N 1
ATOM 1974 C CA . ALA A 1 242 ? -7.906 0.711 30.787 1.00 96.25 242 ALA A CA 1
ATOM 1975 C C . ALA A 1 242 ? -6.878 -0.411 31.003 1.00 96.25 242 ALA A C 1
ATOM 1977 O O . ALA A 1 242 ? -5.682 -0.147 31.107 1.00 96.25 242 ALA A O 1
ATOM 1978 N N . LYS A 1 243 ? -7.320 -1.675 30.972 1.00 95.88 243 LYS A N 1
ATOM 1979 C CA . LYS A 1 243 ? -6.445 -2.858 31.093 1.00 95.88 243 LYS A CA 1
ATOM 1980 C C . LYS A 1 243 ? -5.420 -3.008 29.962 1.00 95.88 243 LYS A C 1
ATOM 1982 O O . LYS A 1 243 ? -4.427 -3.709 30.128 1.00 95.88 243 LYS A O 1
ATOM 1987 N N . PHE A 1 244 ? -5.684 -2.428 28.793 1.00 95.50 244 PHE A N 1
ATOM 1988 C CA . PHE A 1 244 ? -4.773 -2.474 27.651 1.00 95.50 244 PHE A CA 1
ATOM 1989 C C . PHE A 1 244 ? -3.810 -1.294 27.691 1.00 95.50 244 PHE A C 1
ATOM 1991 O O . PHE A 1 244 ? -2.617 -1.481 27.469 1.00 95.50 244 PHE A O 1
ATOM 1998 N N . MET A 1 245 ? -4.311 -0.111 28.058 1.00 96.00 245 MET A N 1
ATOM 1999 C CA . MET A 1 245 ? -3.500 1.101 28.212 1.00 96.00 245 MET A CA 1
ATOM 2000 C C . MET A 1 245 ? -2.548 1.035 29.414 1.00 96.00 245 MET A C 1
ATOM 2002 O O . MET A 1 245 ? -1.512 1.685 29.410 1.00 96.00 245 MET A O 1
ATOM 2006 N N . SER A 1 246 ? -2.827 0.202 30.423 1.00 93.75 246 SER A N 1
ATOM 2007 C CA . SER A 1 246 ? -1.896 -0.016 31.539 1.00 93.75 246 SER A CA 1
ATOM 2008 C C . SER A 1 246 ? -0.625 -0.784 31.150 1.00 93.75 246 SER A C 1
ATOM 2010 O O . SER A 1 246 ? 0.305 -0.850 31.947 1.00 93.75 246 SER A O 1
ATOM 2012 N N . LEU A 1 247 ? -0.594 -1.420 29.972 1.00 89.38 247 LEU A N 1
ATOM 2013 C CA . LEU A 1 247 ? 0.560 -2.194 29.498 1.00 89.38 247 LEU A CA 1
ATOM 2014 C C . LEU A 1 247 ? 1.546 -1.342 28.694 1.00 89.38 247 LEU A C 1
ATOM 2016 O O . LEU A 1 247 ? 2.745 -1.607 28.721 1.00 89.38 247 LEU A O 1
ATOM 2020 N N . SER A 1 248 ? 1.044 -0.346 27.963 1.00 94.19 248 SER A N 1
ATOM 2021 C CA . SER A 1 248 ? 1.843 0.662 27.268 1.00 94.19 248 SER A CA 1
ATOM 2022 C C . SER A 1 248 ? 0.972 1.861 26.890 1.00 94.19 248 SER A C 1
ATOM 2024 O O . SER A 1 248 ? -0.235 1.707 26.702 1.00 94.19 248 SER A O 1
ATOM 2026 N N . ASP A 1 249 ? 1.592 3.015 26.638 1.00 90.81 249 ASP A N 1
ATOM 2027 C CA . ASP A 1 249 ? 0.903 4.213 26.121 1.00 90.81 249 ASP A CA 1
ATOM 2028 C C . ASP A 1 249 ? 0.266 4.000 24.733 1.00 90.81 249 ASP A C 1
ATOM 2030 O O . ASP A 1 249 ? -0.557 4.794 24.277 1.00 90.81 249 ASP A O 1
ATOM 2034 N N . ASN A 1 250 ? 0.633 2.911 24.050 1.00 94.62 250 ASN A N 1
ATOM 2035 C CA . ASN A 1 250 ? 0.050 2.486 22.782 1.00 94.62 250 ASN A CA 1
ATOM 2036 C C . ASN A 1 250 ? -1.055 1.431 22.948 1.00 94.62 250 ASN A C 1
ATOM 2038 O O . ASN A 1 250 ? -1.656 1.022 21.957 1.00 94.62 250 ASN A O 1
ATOM 2042 N N . GLY A 1 251 ? -1.328 0.976 24.169 1.00 95.62 251 GLY A N 1
ATOM 2043 C CA . GLY A 1 251 ? -2.269 -0.099 24.455 1.00 95.62 251 GLY A CA 1
ATOM 2044 C C . GLY A 1 251 ? -1.652 -1.491 24.314 1.00 95.62 251 GLY A C 1
ATOM 2045 O O . GLY A 1 251 ? -0.473 -1.706 24.608 1.00 95.62 251 GLY A O 1
ATOM 2046 N N . LYS A 1 252 ? -2.454 -2.459 23.861 1.00 95.56 252 LYS A N 1
ATOM 2047 C CA . LYS A 1 252 ? -2.039 -3.858 23.697 1.00 95.56 252 LYS A CA 1
ATOM 2048 C C . LYS A 1 252 ? -2.374 -4.356 22.298 1.00 95.56 252 LYS A C 1
ATOM 2050 O O . LYS A 1 252 ? 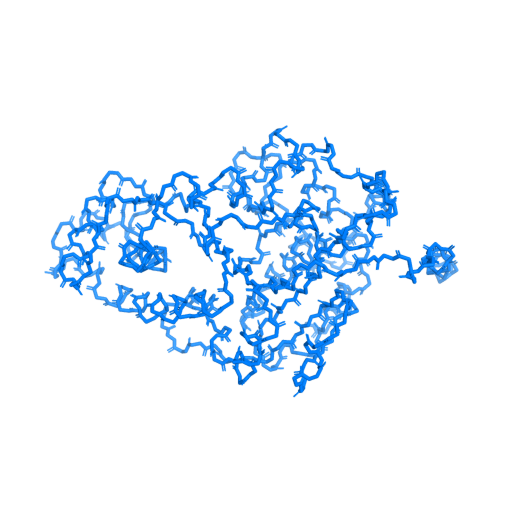-3.536 -4.342 21.898 1.00 95.56 252 LYS A O 1
ATOM 2055 N N . TRP A 1 253 ? -1.362 -4.842 21.585 1.00 93.25 253 TRP A N 1
ATOM 2056 C CA . TRP A 1 253 ? -1.560 -5.578 20.340 1.00 93.25 253 TRP A CA 1
ATOM 2057 C C . TRP A 1 253 ? -2.043 -7.014 20.622 1.00 93.25 253 TRP A C 1
ATOM 2059 O O . TRP A 1 253 ? -1.424 -7.713 21.424 1.00 93.25 253 TRP A O 1
ATOM 2069 N N . ALA A 1 254 ? -3.087 -7.535 19.972 1.00 92.62 254 ALA A N 1
ATOM 2070 C CA . ALA A 1 254 ? -3.940 -6.923 18.939 1.00 92.62 254 ALA A CA 1
ATOM 2071 C C . ALA A 1 254 ? -5.290 -6.407 19.487 1.00 92.62 254 ALA A C 1
ATOM 2073 O O . ALA A 1 254 ? -6.190 -6.109 18.712 1.00 92.62 254 ALA A O 1
ATOM 2074 N N . GLU A 1 255 ? -5.476 -6.339 20.808 1.00 94.75 255 GLU A N 1
ATOM 2075 C CA . GLU A 1 255 ? -6.741 -5.933 21.426 1.00 94.75 255 GLU A CA 1
ATOM 2076 C C . GLU A 1 255 ? -7.147 -4.487 21.109 1.00 94.75 255 GLU A C 1
ATOM 2078 O O . GLU A 1 255 ? -8.164 -4.275 20.448 1.00 94.75 255 GLU A O 1
ATOM 2083 N N . TRP A 1 256 ? -6.376 -3.503 21.570 1.00 96.19 256 TRP A N 1
ATOM 2084 C CA . TRP A 1 256 ? -6.608 -2.086 21.284 1.00 96.19 256 TRP A CA 1
ATOM 2085 C C . TRP A 1 256 ? -5.257 -1.392 21.200 1.00 96.19 256 TRP A C 1
ATOM 2087 O O . TRP A 1 256 ? -4.592 -1.180 22.215 1.00 96.19 256 TRP A O 1
ATOM 2097 N N . TRP A 1 257 ? -4.812 -1.146 19.969 1.00 96.56 257 TRP A N 1
ATOM 2098 C CA . TRP A 1 257 ? -3.449 -0.733 19.667 1.00 96.56 257 TRP A CA 1
ATOM 2099 C C . TRP A 1 257 ? -3.454 0.586 18.901 1.00 96.56 257 TRP A C 1
ATOM 2101 O O . TRP A 1 257 ? -3.882 0.670 17.747 1.00 96.56 257 TRP A O 1
ATOM 2111 N N . ARG A 1 258 ? -2.956 1.632 19.556 1.00 97.12 258 ARG A N 1
ATOM 2112 C CA . ARG A 1 258 ? -2.977 3.014 19.072 1.00 97.12 258 ARG A CA 1
ATOM 2113 C C . ARG A 1 258 ? -2.305 3.209 17.711 1.00 97.12 258 ARG A C 1
ATOM 2115 O O . ARG A 1 258 ? -2.904 3.863 16.853 1.00 97.12 258 ARG A O 1
ATOM 2122 N N . PRO A 1 259 ? -1.147 2.589 17.419 1.00 95.75 259 PRO A N 1
ATOM 2123 C CA . PRO A 1 259 ? -0.529 2.674 16.096 1.00 95.75 259 PRO A CA 1
ATOM 2124 C C . PRO A 1 259 ? -1.383 2.144 14.932 1.00 95.75 259 PRO A C 1
ATOM 2126 O O . PRO A 1 259 ? -1.140 2.531 13.791 1.00 95.75 259 PRO A O 1
ATOM 2129 N N . THR A 1 260 ? -2.409 1.321 15.183 1.00 95.69 260 THR A N 1
ATOM 2130 C CA . THR A 1 260 ? -3.345 0.849 14.143 1.00 95.69 260 THR A CA 1
ATOM 2131 C C . THR A 1 260 ? -4.595 1.710 13.964 1.00 95.69 260 THR A C 1
ATOM 2133 O O . THR A 1 260 ? -5.549 1.274 13.324 1.00 95.69 260 THR A O 1
ATOM 2136 N N . SER A 1 261 ? -4.582 2.958 14.443 1.00 97.94 261 SER A N 1
ATOM 2137 C CA . SER A 1 261 ? -5.687 3.913 14.247 1.00 97.94 261 SER A CA 1
ATOM 2138 C C . SER A 1 261 ? -6.108 4.057 12.779 1.00 97.94 261 SER A C 1
ATOM 2140 O O . SER A 1 261 ? -7.301 4.137 12.488 1.00 97.94 261 SER A O 1
ATOM 2142 N N . SER A 1 262 ? -5.161 4.002 11.834 1.00 97.06 262 SER A N 1
ATOM 2143 C CA . SER A 1 262 ? -5.482 4.017 10.405 1.00 97.06 262 SER A CA 1
ATOM 2144 C C . SER A 1 262 ? -6.253 2.788 9.947 1.00 97.06 262 SER A C 1
ATOM 2146 O O . SER A 1 262 ? -7.136 2.910 9.105 1.00 97.06 262 SER A O 1
ATOM 2148 N N . MET A 1 263 ? -5.971 1.604 10.486 1.00 97.12 263 MET A N 1
ATOM 2149 C CA . MET A 1 263 ? -6.707 0.380 10.158 1.00 97.12 263 MET A CA 1
ATOM 2150 C C . MET A 1 263 ? -8.143 0.449 10.684 1.00 97.12 263 MET A C 1
ATOM 2152 O O . MET A 1 263 ? -9.081 0.108 9.968 1.00 97.12 263 MET A O 1
ATOM 2156 N N . TYR A 1 264 ? -8.322 0.975 11.900 1.00 98.31 264 TYR A N 1
ATOM 2157 C CA . TYR A 1 264 ? -9.642 1.208 12.491 1.00 98.31 264 TYR A CA 1
ATOM 2158 C C . TYR A 1 264 ? -10.462 2.189 11.647 1.00 98.31 264 TYR A C 1
ATOM 2160 O O . TYR A 1 264 ? -11.584 1.877 11.256 1.00 98.31 264 TYR A O 1
ATOM 2168 N N . ALA A 1 265 ? -9.882 3.336 11.284 1.00 98.44 265 ALA A N 1
ATOM 2169 C CA . ALA A 1 265 ? -10.544 4.333 10.446 1.00 98.44 265 ALA A CA 1
ATOM 2170 C C . ALA A 1 265 ? -10.951 3.776 9.075 1.00 98.44 265 ALA A C 1
ATOM 2172 O O . ALA A 1 265 ? -12.064 4.016 8.610 1.00 98.44 265 ALA A O 1
ATOM 2173 N N . GLN A 1 266 ? -10.070 3.001 8.443 1.00 97.62 266 GLN A N 1
ATOM 2174 C CA . GLN A 1 266 ? -10.349 2.350 7.164 1.00 97.62 266 GLN A CA 1
ATOM 2175 C C . GLN A 1 266 ? -11.529 1.386 7.260 1.00 97.62 266 GLN A C 1
ATOM 2177 O O . GLN A 1 266 ? -12.407 1.418 6.400 1.00 97.62 266 GLN A O 1
ATOM 2182 N N . GLU A 1 267 ? -11.595 0.572 8.318 1.00 97.94 267 GLU A N 1
ATOM 2183 C CA . GLU A 1 267 ? -12.734 -0.318 8.542 1.00 97.94 267 GLU A CA 1
ATOM 2184 C C . GLU A 1 267 ? -14.045 0.457 8.639 1.00 97.94 267 GLU A C 1
ATOM 2186 O O . GLU A 1 267 ? -15.010 0.108 7.956 1.00 97.94 267 GLU A O 1
ATOM 2191 N N . LEU A 1 268 ? -14.068 1.531 9.434 1.00 98.62 268 LEU A N 1
ATOM 2192 C CA . LEU A 1 268 ? -15.260 2.357 9.619 1.00 98.62 268 LEU A CA 1
ATOM 2193 C C . LEU A 1 268 ? -15.693 3.042 8.317 1.00 98.62 268 LEU A C 1
ATOM 2195 O O . LEU A 1 268 ? -16.873 3.022 7.973 1.00 98.62 268 LEU A O 1
ATOM 2199 N N . VAL A 1 269 ? -14.748 3.596 7.553 1.00 98.50 269 VAL A N 1
ATOM 2200 C CA . VAL A 1 269 ? -15.026 4.253 6.266 1.00 98.50 269 VAL A CA 1
ATOM 2201 C C . VAL A 1 269 ? -15.588 3.265 5.249 1.00 98.50 269 VAL A C 1
ATOM 2203 O O . VAL A 1 269 ? -16.604 3.544 4.612 1.00 98.50 269 VAL A O 1
ATOM 2206 N N . LEU A 1 270 ? -14.991 2.082 5.110 1.00 98.12 270 LEU A N 1
ATOM 2207 C CA . LEU A 1 270 ? -15.499 1.078 4.175 1.00 98.12 270 LEU A CA 1
ATOM 2208 C C . LEU A 1 270 ? -16.878 0.555 4.607 1.00 98.12 270 LEU A C 1
ATOM 2210 O O . LEU A 1 270 ? -17.777 0.453 3.770 1.00 98.12 270 LEU A O 1
ATOM 2214 N N . ASN A 1 271 ? -17.080 0.298 5.905 1.00 98.06 271 ASN A N 1
ATOM 2215 C CA . ASN A 1 271 ? -18.381 -0.089 6.462 1.00 98.06 271 ASN A CA 1
ATOM 2216 C C . ASN A 1 271 ? -19.454 0.994 6.333 1.00 98.06 271 ASN A C 1
ATOM 2218 O O . ASN A 1 271 ? -20.631 0.652 6.278 1.00 98.06 271 ASN A O 1
ATOM 2222 N N . GLN A 1 272 ? -19.080 2.267 6.252 1.00 97.62 272 GLN A N 1
ATOM 2223 C CA . GLN A 1 272 ? -20.014 3.361 6.016 1.00 97.62 272 GLN A CA 1
ATOM 2224 C C . GLN A 1 272 ? -20.375 3.457 4.532 1.00 97.62 272 GLN A C 1
ATOM 2226 O O . GLN A 1 272 ? -21.548 3.380 4.160 1.00 97.62 272 GLN A O 1
ATOM 2231 N N . PHE A 1 273 ? -19.373 3.572 3.661 1.00 97.06 273 PHE A N 1
ATOM 2232 C CA . PHE A 1 273 ? -19.577 4.043 2.290 1.00 97.06 273 PHE A CA 1
ATOM 2233 C C . PHE A 1 273 ? -19.722 2.938 1.235 1.00 97.06 273 PHE A C 1
ATOM 2235 O O . PHE A 1 273 ? -20.317 3.188 0.187 1.00 97.06 273 PHE A O 1
ATOM 2242 N N . LEU A 1 274 ? -19.232 1.714 1.473 1.00 95.31 274 LEU A N 1
ATOM 2243 C CA . LEU A 1 274 ? -19.353 0.633 0.487 1.00 95.31 274 LEU A CA 1
ATOM 2244 C C . LEU A 1 274 ? -20.622 -0.193 0.674 1.00 95.31 274 LEU A C 1
ATOM 2246 O O . LEU A 1 274 ? -20.747 -0.951 1.631 1.00 95.31 274 LEU A O 1
ATOM 2250 N N . GLN A 1 275 ? -21.529 -0.111 -0.298 1.00 88.25 275 GLN A N 1
ATOM 2251 C CA . GLN A 1 275 ? -22.789 -0.863 -0.289 1.00 88.25 275 GLN A CA 1
ATOM 2252 C C . GLN A 1 275 ? -22.588 -2.387 -0.232 1.00 88.25 275 GLN A C 1
ATOM 2254 O O . GLN A 1 275 ? -23.379 -3.080 0.402 1.00 88.25 275 GLN A O 1
ATOM 2259 N N . ASP A 1 276 ? -21.530 -2.903 -0.868 1.00 88.88 276 ASP A N 1
ATOM 2260 C CA . ASP A 1 276 ? -21.209 -4.331 -0.918 1.00 88.88 276 ASP A CA 1
ATOM 2261 C C . ASP A 1 276 ? -19.833 -4.604 -0.291 1.00 88.88 276 ASP A C 1
ATOM 2263 O O . ASP A 1 276 ? -18.793 -4.263 -0.859 1.00 88.88 276 ASP A O 1
ATOM 2267 N N . LEU A 1 277 ? -19.843 -5.261 0.870 1.00 92.44 277 LEU A N 1
ATOM 2268 C CA . LEU A 1 277 ? -18.663 -5.777 1.573 1.00 92.44 277 LEU A CA 1
ATOM 2269 C C . LEU A 1 277 ? -18.665 -7.317 1.621 1.00 92.44 277 LEU A C 1
ATOM 2271 O O . LEU A 1 277 ? -18.269 -7.930 2.612 1.00 92.44 277 LEU A O 1
ATOM 2275 N N . SER A 1 278 ? -19.142 -7.956 0.552 1.00 92.31 278 SER A N 1
ATOM 2276 C CA . SER A 1 278 ? -19.112 -9.412 0.384 1.00 92.31 278 SER A CA 1
ATOM 2277 C C . SER A 1 278 ? -17.694 -9.966 0.197 1.00 92.31 278 SER A C 1
ATOM 2279 O O . SER A 1 278 ? -16.699 -9.240 0.115 1.00 92.31 278 SER A O 1
ATOM 2281 N N . SER A 1 279 ? -17.601 -11.292 0.058 1.00 90.12 279 SER A N 1
ATOM 2282 C CA . SER A 1 279 ? -16.361 -11.994 -0.287 1.00 90.12 279 SER A CA 1
ATOM 2283 C C . SER A 1 279 ? -15.768 -11.574 -1.634 1.00 90.12 279 SER A C 1
ATOM 2285 O O . SER A 1 279 ? -14.581 -11.798 -1.854 1.00 90.12 279 SER A O 1
ATOM 2287 N N . GLU A 1 280 ? -16.551 -10.956 -2.523 1.00 91.88 280 GLU A N 1
ATOM 2288 C CA . GLU A 1 280 ? -16.042 -10.400 -3.781 1.00 91.88 280 GLU A CA 1
ATOM 2289 C C . GLU A 1 280 ? -15.331 -9.052 -3.599 1.00 91.88 280 GLU A C 1
ATOM 2291 O O . GLU A 1 280 ? -14.446 -8.734 -4.395 1.00 91.88 280 GLU A O 1
ATOM 2296 N N . THR A 1 281 ? -15.664 -8.304 -2.541 1.00 95.50 281 THR A N 1
ATOM 2297 C CA . THR A 1 281 ? -15.008 -7.044 -2.155 1.00 95.50 281 THR A CA 1
ATOM 2298 C C . THR A 1 281 ? -13.821 -7.296 -1.221 1.00 95.50 281 THR A C 1
ATOM 2300 O O . THR A 1 281 ? -12.750 -6.719 -1.408 1.00 95.50 281 THR A O 1
ATOM 2303 N N . VAL A 1 282 ? -13.970 -8.192 -0.239 1.00 96.44 282 VAL A N 1
ATOM 2304 C CA . VAL A 1 282 ? -12.923 -8.514 0.747 1.00 96.44 282 VAL A CA 1
ATOM 2305 C C . VAL A 1 282 ? -12.101 -9.719 0.279 1.00 96.44 282 VAL A C 1
ATOM 2307 O O . VAL A 1 282 ? -12.382 -10.878 0.592 1.00 96.44 282 VAL A O 1
ATOM 2310 N N . ARG A 1 283 ? -11.046 -9.443 -0.484 1.00 96.12 283 ARG A N 1
ATOM 2311 C CA . ARG A 1 283 ? -10.251 -10.404 -1.255 1.00 96.12 283 ARG A CA 1
ATOM 2312 C C . ARG A 1 283 ? -8.876 -10.670 -0.645 1.00 96.12 283 ARG A C 1
ATOM 2314 O O . ARG A 1 283 ? -7.869 -10.586 -1.336 1.00 96.12 283 ARG A O 1
ATOM 2321 N N . GLY A 1 284 ? -8.819 -11.110 0.614 1.00 93.50 284 GLY A N 1
ATOM 2322 C CA . GLY A 1 284 ? -7.551 -11.458 1.297 1.00 93.50 284 GLY A CA 1
ATOM 2323 C C . GLY A 1 284 ? -6.758 -12.635 0.692 1.00 93.50 284 GLY A C 1
ATOM 2324 O O . GLY A 1 284 ? -5.648 -12.936 1.113 1.00 93.50 284 GLY A O 1
ATOM 2325 N N . GLY A 1 285 ? -7.335 -13.358 -0.272 1.00 94.50 285 GLY A N 1
ATOM 2326 C CA . GLY A 1 285 ? -6.611 -14.337 -1.089 1.00 94.50 285 GLY A CA 1
ATOM 2327 C C . GLY A 1 285 ? -5.991 -13.742 -2.354 1.00 94.50 285 GLY A C 1
ATOM 2328 O O . GLY A 1 285 ? -5.339 -14.469 -3.088 1.00 94.50 285 GLY A O 1
ATOM 2329 N N . LEU A 1 286 ? -6.222 -12.461 -2.633 1.00 96.75 286 LEU A N 1
ATOM 2330 C CA . LEU A 1 286 ? -5.806 -11.756 -3.846 1.00 96.75 286 LEU A CA 1
ATOM 2331 C C . LEU A 1 286 ? -4.938 -10.537 -3.505 1.00 96.75 286 LEU A C 1
ATOM 2333 O O . LEU A 1 286 ? -3.927 -10.307 -4.168 1.00 96.75 286 LEU A O 1
ATOM 2337 N N . LEU A 1 287 ? -5.341 -9.799 -2.468 1.00 97.12 287 LEU A N 1
ATOM 2338 C CA . LEU A 1 287 ? -4.637 -8.675 -1.862 1.00 97.12 287 LEU A CA 1
ATOM 2339 C C . LEU A 1 287 ? -4.166 -9.040 -0.451 1.00 97.12 287 LEU A C 1
ATOM 2341 O O . LEU A 1 287 ? -4.774 -9.892 0.197 1.00 97.12 287 LEU A O 1
ATOM 2345 N N . ASP A 1 288 ? -3.102 -8.382 0.007 1.00 94.12 288 ASP A N 1
ATOM 2346 C CA . ASP A 1 288 ? -2.443 -8.627 1.304 1.00 94.12 288 ASP A CA 1
ATOM 2347 C C . ASP A 1 288 ? -2.076 -10.097 1.551 1.00 94.12 288 ASP A C 1
ATOM 2349 O O . ASP A 1 288 ? -2.190 -10.627 2.656 1.00 94.12 288 ASP A O 1
ATOM 2353 N N . VAL A 1 289 ? -1.641 -10.790 0.497 1.00 94.44 289 VAL A N 1
ATOM 2354 C CA . VAL A 1 289 ? -1.261 -12.199 0.604 1.00 94.44 289 VAL A CA 1
ATOM 2355 C C . VAL A 1 289 ? 0.071 -12.303 1.331 1.00 94.44 289 VAL A C 1
ATOM 2357 O O . VAL A 1 289 ? 1.030 -11.630 0.983 1.00 94.44 289 VAL A O 1
ATOM 2360 N N . GLU A 1 290 ? 0.153 -13.171 2.329 1.00 92.44 290 GLU A N 1
ATOM 2361 C CA . GLU A 1 290 ? 1.379 -13.371 3.100 1.00 92.44 290 GLU A CA 1
ATOM 2362 C C . GLU A 1 290 ? 2.536 -13.862 2.208 1.00 92.44 290 GLU A C 1
ATOM 2364 O O . GLU A 1 290 ? 2.396 -14.848 1.475 1.00 92.44 290 GLU A O 1
ATOM 2369 N N . SER A 1 291 ? 3.718 -13.251 2.338 1.00 92.62 291 SER A N 1
ATOM 2370 C CA . SER A 1 291 ? 4.943 -13.638 1.610 1.00 92.62 291 SER A CA 1
ATOM 2371 C C . SER A 1 291 ? 5.410 -15.083 1.838 1.00 92.62 291 SER A C 1
ATOM 2373 O O . SER A 1 291 ? 6.307 -15.561 1.152 1.00 92.62 291 SER A O 1
ATOM 2375 N N . CYS A 1 292 ? 4.814 -15.814 2.779 1.00 89.44 292 CYS A N 1
ATOM 2376 C CA . CYS A 1 292 ? 5.170 -17.197 3.111 1.00 89.44 292 CYS A CA 1
ATOM 2377 C C . CYS A 1 292 ? 4.376 -18.235 2.319 1.00 89.44 292 CYS A C 1
ATOM 2379 O O . CYS A 1 292 ? 4.577 -19.443 2.493 1.00 89.44 292 CYS A O 1
ATOM 2381 N N . ARG A 1 293 ? 3.416 -17.793 1.504 1.00 91.62 293 ARG A N 1
ATOM 2382 C CA . ARG A 1 293 ? 2.428 -18.698 0.933 1.00 91.62 293 ARG A CA 1
ATOM 2383 C C . ARG A 1 293 ? 3.053 -19.666 -0.070 1.00 91.62 293 ARG A C 1
ATOM 2385 O O . ARG A 1 293 ? 4.001 -19.351 -0.789 1.00 91.62 293 ARG A O 1
ATOM 2392 N N . SER A 1 294 ? 2.503 -20.878 -0.102 1.00 93.56 294 SER A N 1
ATOM 2393 C CA . SER A 1 294 ? 2.931 -21.931 -1.036 1.00 93.56 294 SER A CA 1
ATOM 2394 C C . SER A 1 294 ? 2.087 -21.980 -2.314 1.00 93.56 294 SER A C 1
ATOM 2396 O O . SER A 1 294 ? 2.422 -22.718 -3.234 1.00 93.56 294 SER A O 1
ATOM 2398 N N . SER A 1 295 ? 1.002 -21.202 -2.390 1.00 95.75 295 SER A N 1
ATOM 2399 C CA . SER A 1 295 ? 0.248 -21.008 -3.630 1.00 95.75 295 SER A CA 1
ATOM 2400 C C . SER A 1 295 ? 1.085 -20.257 -4.663 1.00 95.75 295 SER A C 1
ATOM 2402 O O . SER A 1 295 ? 2.035 -19.554 -4.319 1.00 95.75 295 SER A O 1
ATOM 2404 N N . LYS A 1 296 ? 0.732 -20.428 -5.939 1.00 96.81 296 LYS A N 1
ATOM 2405 C CA . LYS A 1 296 ? 1.413 -19.774 -7.060 1.00 96.81 296 LYS A CA 1
ATOM 2406 C C . LYS A 1 296 ? 1.190 -18.265 -7.021 1.00 96.81 296 LYS A C 1
ATOM 2408 O O . LYS A 1 296 ? 0.073 -17.832 -6.742 1.00 96.81 296 LYS A O 1
ATOM 2413 N N . ILE A 1 297 ? 2.212 -17.484 -7.368 1.00 96.25 297 ILE A N 1
ATOM 2414 C CA . ILE A 1 297 ? 2.115 -16.019 -7.444 1.00 96.25 297 ILE A CA 1
ATOM 2415 C C . ILE A 1 297 ? 1.020 -15.561 -8.421 1.00 96.25 297 ILE A C 1
ATOM 2417 O O . ILE A 1 297 ? 0.311 -14.601 -8.133 1.00 96.25 297 ILE A O 1
ATOM 2421 N N . SER A 1 298 ? 0.788 -16.319 -9.499 1.00 95.25 298 SER A N 1
ATOM 2422 C CA . SER A 1 298 ? -0.269 -16.055 -10.488 1.00 95.25 298 SER A CA 1
ATOM 2423 C C . SER A 1 298 ? -1.699 -16.043 -9.926 1.00 95.25 298 SER A C 1
ATOM 2425 O O . SER A 1 298 ? -2.597 -15.470 -10.543 1.00 95.25 298 SER A O 1
ATOM 2427 N N . ASN A 1 299 ? -1.930 -16.617 -8.742 1.00 96.69 299 ASN A N 1
ATOM 2428 C CA . ASN A 1 299 ? -3.238 -16.602 -8.077 1.00 96.69 299 ASN A CA 1
ATOM 2429 C C . ASN A 1 299 ? -3.503 -15.310 -7.284 1.00 96.69 299 ASN A C 1
ATOM 2431 O O . ASN A 1 299 ? -4.568 -15.162 -6.683 1.00 96.69 299 ASN A O 1
ATOM 2435 N N . HIS A 1 300 ? -2.527 -14.405 -7.226 1.00 97.38 300 HIS A N 1
ATOM 2436 C CA . HIS A 1 300 ? -2.517 -13.241 -6.350 1.00 97.38 300 HIS A CA 1
ATOM 2437 C C . HIS A 1 300 ? -2.191 -11.983 -7.155 1.00 97.38 300 HIS A C 1
ATOM 2439 O O . HIS A 1 300 ? -1.571 -12.071 -8.210 1.00 97.38 300 HIS A O 1
ATOM 2445 N N . LEU A 1 301 ? -2.599 -10.813 -6.664 1.00 97.62 301 LEU A N 1
ATOM 2446 C CA . LEU A 1 301 ? -2.218 -9.518 -7.243 1.00 97.62 301 LEU A CA 1
ATOM 2447 C C . LEU A 1 301 ? -1.136 -8.833 -6.420 1.00 97.62 301 LEU A C 1
ATOM 2449 O O . LEU A 1 301 ? -0.276 -8.152 -6.970 1.00 97.62 301 LEU A O 1
ATOM 2453 N N . HIS A 1 302 ? -1.208 -9.010 -5.106 1.00 98.00 302 HIS A N 1
ATOM 2454 C CA . HIS A 1 302 ? -0.460 -8.216 -4.157 1.00 98.00 302 HIS A CA 1
ATOM 2455 C C . HIS A 1 302 ? -0.078 -9.060 -2.944 1.00 98.00 302 HIS A C 1
ATOM 2457 O O . HIS A 1 302 ? -0.931 -9.699 -2.316 1.00 98.00 302 HIS A O 1
ATOM 2463 N N . VAL A 1 303 ? 1.211 -9.052 -2.624 1.00 97.06 303 VAL A N 1
ATOM 2464 C CA . VAL A 1 303 ? 1.807 -9.838 -1.548 1.00 97.06 303 VAL A CA 1
ATOM 2465 C C . VAL A 1 303 ? 2.395 -8.890 -0.516 1.00 97.06 303 VAL A C 1
ATOM 2467 O O . VAL A 1 303 ? 3.288 -8.115 -0.836 1.00 97.06 303 VAL A O 1
ATOM 2470 N N . HIS A 1 304 ? 1.935 -8.983 0.724 1.00 94.44 304 HIS A N 1
ATOM 2471 C CA . HIS A 1 304 ? 2.490 -8.227 1.838 1.00 94.44 304 HIS A CA 1
ATOM 2472 C C . HIS A 1 304 ? 3.662 -8.992 2.462 1.00 94.44 304 HIS A C 1
ATOM 2474 O O . HIS A 1 304 ? 3.578 -10.206 2.703 1.00 94.44 304 HIS A O 1
ATOM 2480 N N . THR A 1 305 ? 4.763 -8.298 2.758 1.00 90.50 305 THR A N 1
ATOM 2481 C CA . THR A 1 305 ? 5.932 -8.941 3.358 1.00 90.50 305 THR A CA 1
ATOM 2482 C C . THR A 1 305 ? 5.664 -9.267 4.817 1.00 90.50 305 THR A C 1
ATOM 2484 O O . THR A 1 305 ? 5.664 -8.408 5.697 1.00 90.50 305 THR A O 1
ATOM 2487 N N . TRP A 1 306 ? 5.444 -10.548 5.092 1.00 78.44 306 TRP A N 1
ATOM 2488 C CA . TRP A 1 306 ? 5.097 -10.997 6.425 1.00 78.44 306 TRP A CA 1
ATOM 2489 C C . TRP A 1 306 ? 6.314 -10.989 7.352 1.00 78.44 306 TRP A C 1
ATOM 2491 O O . TRP A 1 306 ? 7.425 -11.399 6.998 1.00 78.44 306 TRP A O 1
ATOM 2501 N N . HIS A 1 307 ? 6.090 -10.556 8.585 1.00 71.81 307 HIS A N 1
ATOM 2502 C CA . HIS A 1 307 ? 7.081 -10.582 9.649 1.00 71.81 307 HIS A CA 1
ATOM 2503 C C . HIS A 1 307 ? 6.696 -11.652 10.682 1.00 71.81 307 HIS A C 1
ATOM 2505 O O . HIS A 1 307 ? 5.899 -11.435 11.590 1.00 71.81 307 HIS A O 1
ATOM 2511 N N . GLY A 1 308 ? 7.245 -12.859 10.520 1.00 71.25 308 GLY A N 1
ATOM 2512 C CA . GLY A 1 308 ? 6.948 -14.006 11.385 1.00 71.25 308 GLY A CA 1
ATOM 2513 C C . GLY A 1 308 ? 7.778 -15.246 11.044 1.00 71.25 308 GLY A C 1
ATOM 2514 O O . GLY A 1 308 ? 8.844 -15.131 10.435 1.00 71.25 308 GLY A O 1
ATOM 2515 N N . LYS A 1 309 ? 7.290 -16.441 11.416 1.00 67.69 309 LYS A N 1
ATOM 2516 C CA . LYS A 1 309 ? 7.893 -17.739 11.040 1.00 67.69 309 LYS A CA 1
ATOM 2517 C C . LYS A 1 309 ? 7.691 -18.001 9.542 1.00 67.69 309 LYS A C 1
ATOM 2519 O O . LYS A 1 309 ? 6.799 -18.739 9.141 1.00 67.69 309 LYS A O 1
ATOM 2524 N N . CYS A 1 310 ? 8.510 -17.342 8.734 1.00 72.88 310 CYS A N 1
ATOM 2525 C CA . CYS A 1 310 ? 8.447 -17.324 7.283 1.00 72.88 310 CYS A CA 1
ATOM 2526 C C . CYS A 1 310 ? 9.809 -17.668 6.685 1.00 72.88 310 CYS A C 1
ATOM 2528 O O . CYS A 1 310 ? 10.831 -17.279 7.246 1.00 72.88 310 CYS A O 1
ATOM 2530 N N . GLU A 1 311 ? 9.829 -18.318 5.520 1.00 74.50 311 GLU A N 1
ATOM 2531 C CA . GLU A 1 311 ? 11.069 -18.482 4.747 1.00 74.50 311 GLU A CA 1
ATOM 2532 C C . GLU A 1 311 ? 11.597 -17.121 4.262 1.00 74.50 311 GLU A C 1
ATOM 2534 O O . GLU A 1 311 ? 12.796 -16.865 4.333 1.00 74.50 311 GLU A O 1
ATOM 2539 N N . PHE A 1 312 ? 10.700 -16.222 3.841 1.00 79.44 312 PHE A N 1
ATOM 2540 C CA . PHE A 1 312 ? 11.029 -14.832 3.536 1.00 79.44 312 PHE A CA 1
ATOM 2541 C C . PHE A 1 312 ? 10.517 -13.901 4.645 1.00 79.44 312 PHE A C 1
ATOM 2543 O O . PHE A 1 312 ? 9.360 -13.483 4.637 1.00 79.44 312 PHE A O 1
ATOM 2550 N N . ASN A 1 313 ? 11.376 -13.609 5.624 1.00 86.00 313 ASN A N 1
ATOM 2551 C CA . ASN A 1 313 ? 11.070 -12.727 6.751 1.00 86.00 313 ASN A CA 1
ATOM 2552 C C . ASN A 1 313 ? 11.604 -11.307 6.497 1.00 86.00 313 ASN A C 1
ATOM 2554 O O . ASN A 1 313 ? 12.810 -11.132 6.303 1.00 86.00 313 ASN A O 1
ATOM 2558 N N . LYS A 1 314 ? 10.712 -10.306 6.568 1.00 88.50 314 LYS A N 1
ATOM 2559 C CA . LYS A 1 314 ? 11.035 -8.883 6.357 1.00 88.50 314 LYS A CA 1
ATOM 2560 C C . LYS A 1 314 ? 12.228 -8.411 7.186 1.00 88.50 314 LYS A C 1
ATOM 2562 O O . LYS A 1 314 ? 13.191 -7.886 6.643 1.00 88.50 314 LYS A O 1
ATOM 2567 N N . PHE A 1 315 ? 12.154 -8.589 8.502 1.00 88.75 315 PHE A N 1
ATOM 2568 C CA . PHE A 1 315 ? 13.142 -8.044 9.430 1.00 88.75 315 PHE A CA 1
ATOM 2569 C C . PHE A 1 315 ? 14.498 -8.723 9.281 1.00 88.75 315 PHE A C 1
ATOM 2571 O O . PHE A 1 315 ? 15.516 -8.044 9.325 1.00 88.75 315 PHE A O 1
ATOM 2578 N N . ASN A 1 316 ? 14.523 -10.034 9.029 1.00 88.56 316 ASN A N 1
ATOM 2579 C CA . ASN A 1 316 ? 15.771 -10.737 8.744 1.00 88.56 316 ASN A CA 1
ATOM 2580 C C . ASN A 1 316 ? 16.421 -10.197 7.468 1.00 88.56 316 ASN A C 1
ATOM 2582 O O . ASN A 1 316 ? 17.606 -9.882 7.485 1.00 88.56 316 ASN A O 1
ATOM 2586 N N . PHE A 1 317 ? 15.643 -10.039 6.391 1.00 89.81 317 PHE A N 1
ATOM 2587 C CA . PHE A 1 317 ? 16.147 -9.486 5.136 1.00 89.81 317 PHE A CA 1
ATOM 2588 C C . PHE A 1 317 ? 16.692 -8.066 5.318 1.00 89.81 317 PHE A C 1
ATOM 2590 O O . PHE A 1 317 ? 17.821 -7.793 4.920 1.00 89.81 317 PHE A O 1
ATOM 2597 N N . LEU A 1 318 ? 15.924 -7.173 5.951 1.00 90.75 318 LEU A N 1
ATOM 2598 C CA . LEU A 1 318 ? 16.350 -5.789 6.162 1.00 90.75 318 LEU A CA 1
ATOM 2599 C C . LEU A 1 318 ? 17.576 -5.712 7.067 1.00 90.75 318 LEU A C 1
ATOM 2601 O O . LEU A 1 318 ? 18.520 -5.013 6.727 1.00 90.75 318 LEU A O 1
ATOM 2605 N N . ASN A 1 319 ? 17.622 -6.484 8.152 1.00 87.88 319 ASN A N 1
ATOM 2606 C CA . ASN A 1 319 ? 18.791 -6.526 9.026 1.00 87.88 319 ASN A CA 1
ATOM 2607 C C . ASN A 1 319 ? 20.051 -7.000 8.283 1.00 87.88 319 ASN A C 1
ATOM 2609 O O . ASN A 1 319 ? 21.139 -6.472 8.496 1.00 87.88 319 ASN A O 1
ATOM 2613 N N . GLU A 1 320 ? 19.925 -7.978 7.386 1.00 86.75 320 GLU A N 1
ATOM 2614 C CA . GLU A 1 320 ? 21.054 -8.408 6.561 1.00 86.75 320 GLU A CA 1
ATOM 2615 C C . GLU A 1 320 ? 21.464 -7.347 5.539 1.00 86.75 320 GLU A C 1
ATOM 2617 O O . GLU A 1 320 ? 22.640 -7.005 5.454 1.00 86.75 320 GLU A O 1
ATOM 2622 N N . VAL A 1 321 ? 20.524 -6.789 4.782 1.00 87.69 321 VAL A N 1
ATOM 2623 C CA . VAL A 1 321 ? 20.847 -5.839 3.711 1.00 87.69 321 VAL A CA 1
ATOM 2624 C C . VAL A 1 321 ? 21.287 -4.487 4.268 1.00 87.69 321 VAL A C 1
ATOM 2626 O O . VAL A 1 321 ? 22.370 -4.020 3.929 1.00 87.69 321 VAL A O 1
ATOM 2629 N N . VAL A 1 322 ? 20.478 -3.873 5.129 1.00 85.12 322 VAL A N 1
ATOM 2630 C CA . VAL A 1 322 ? 20.715 -2.531 5.677 1.00 85.12 322 VAL A CA 1
ATOM 2631 C C . VAL A 1 322 ? 21.919 -2.556 6.612 1.00 85.12 322 VAL A C 1
ATOM 2633 O O . VAL A 1 322 ? 22.929 -1.916 6.325 1.00 85.12 322 VAL A O 1
ATOM 2636 N N . HIS A 1 323 ? 21.852 -3.339 7.694 1.00 76.44 323 HIS A N 1
ATOM 2637 C CA . HIS A 1 323 ? 22.849 -3.249 8.764 1.00 76.44 323 HIS A CA 1
ATOM 2638 C C . HIS A 1 323 ? 24.140 -4.007 8.466 1.00 76.44 323 HIS A C 1
ATOM 2640 O O . HIS A 1 323 ? 25.223 -3.522 8.789 1.00 76.44 323 HIS A O 1
ATOM 2646 N N . LYS A 1 324 ? 24.073 -5.196 7.852 1.00 77.25 324 LYS A N 1
ATOM 2647 C CA . LYS A 1 324 ? 25.300 -5.976 7.611 1.00 77.25 324 LYS A CA 1
ATOM 2648 C C . LYS A 1 324 ? 26.019 -5.590 6.331 1.00 77.25 324 LYS A C 1
ATOM 2650 O O . LYS A 1 324 ? 27.236 -5.760 6.285 1.00 77.25 324 LYS A O 1
ATOM 2655 N N . HIS A 1 325 ? 25.313 -5.132 5.300 1.00 78.75 325 HIS A N 1
ATOM 2656 C CA . HIS A 1 325 ? 25.916 -4.965 3.979 1.00 78.75 325 HIS A CA 1
ATOM 2657 C C . HIS A 1 325 ? 26.027 -3.519 3.519 1.00 78.75 325 HIS A C 1
ATOM 2659 O O . HIS A 1 325 ? 27.136 -3.072 3.237 1.00 78.75 325 HIS A O 1
ATOM 2665 N N . LEU A 1 326 ? 24.913 -2.791 3.446 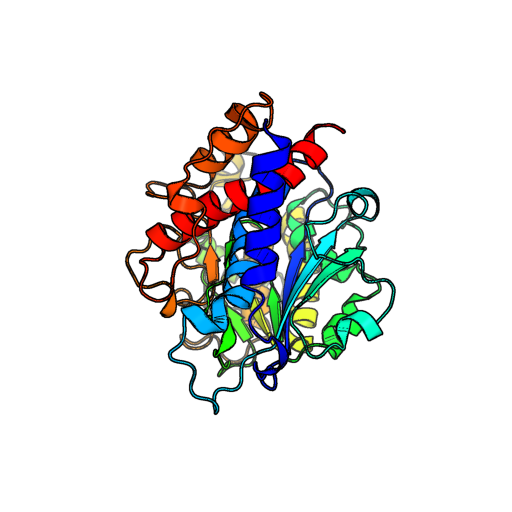1.00 78.62 326 LEU A N 1
ATOM 2666 C CA . LEU A 1 326 ? 24.917 -1.412 2.960 1.00 78.62 326 LEU A CA 1
ATOM 2667 C C . LEU A 1 326 ? 25.692 -0.504 3.917 1.00 78.62 326 LEU A C 1
ATOM 2669 O O . LEU A 1 326 ? 26.630 0.160 3.492 1.00 78.62 326 LEU A O 1
ATOM 2673 N N . GLN A 1 327 ? 25.417 -0.586 5.221 1.00 77.12 327 GLN A N 1
ATOM 2674 C CA . GLN A 1 327 ? 26.156 0.183 6.231 1.00 77.12 327 GLN A CA 1
ATOM 2675 C C . GLN A 1 327 ? 27.629 -0.242 6.383 1.00 77.12 327 GLN A C 1
ATOM 2677 O O . GLN A 1 327 ? 28.440 0.538 6.872 1.00 77.12 327 GLN A O 1
ATOM 2682 N N . SER A 1 328 ? 28.009 -1.457 5.966 1.00 76.19 328 SER A N 1
ATOM 2683 C CA . SER A 1 328 ? 29.410 -1.914 6.009 1.00 76.19 328 SER A CA 1
ATOM 2684 C C . SER A 1 328 ? 30.183 -1.676 4.704 1.00 76.19 328 SER A C 1
ATOM 2686 O O . SER A 1 328 ? 31.375 -1.995 4.633 1.00 76.19 328 SER A O 1
ATOM 2688 N N . GLY A 1 329 ? 29.515 -1.172 3.659 1.00 72.44 329 GLY A N 1
ATOM 2689 C CA . GLY A 1 329 ? 30.084 -0.979 2.323 1.00 72.44 329 GLY A CA 1
ATOM 2690 C C . GLY A 1 329 ? 30.431 -2.278 1.582 1.00 72.44 329 GLY A C 1
ATOM 2691 O O . GLY A 1 329 ? 31.192 -2.253 0.614 1.00 72.44 329 GLY A O 1
ATOM 2692 N N . LYS A 1 330 ? 29.934 -3.443 2.029 1.00 75.25 330 LYS A N 1
ATOM 2693 C CA . LYS A 1 330 ? 30.238 -4.751 1.420 1.00 75.25 330 LYS A CA 1
ATOM 2694 C C . LYS A 1 330 ? 28.985 -5.595 1.234 1.00 75.25 330 LYS A C 1
ATOM 2696 O O . LYS A 1 330 ? 28.415 -6.095 2.202 1.00 75.25 330 LYS A O 1
ATOM 2701 N N . TYR A 1 331 ? 28.640 -5.881 -0.021 1.00 76.12 331 TYR A N 1
ATOM 2702 C CA . TYR A 1 331 ? 27.540 -6.782 -0.371 1.00 76.12 331 TYR A CA 1
ATOM 2703 C C . TYR A 1 331 ? 28.031 -7.995 -1.181 1.00 76.12 331 TYR A C 1
ATOM 2705 O O . TYR A 1 331 ? 28.754 -7.845 -2.166 1.00 76.12 331 TYR A O 1
ATOM 2713 N N . GLN A 1 332 ? 27.624 -9.210 -0.791 1.00 76.69 332 GLN A N 1
ATOM 2714 C CA . GLN A 1 332 ? 27.895 -10.434 -1.555 1.00 76.69 332 GLN A CA 1
ATOM 2715 C C . GLN A 1 332 ? 26.701 -10.800 -2.437 1.00 76.69 332 GLN A C 1
ATOM 2717 O O . GLN A 1 332 ? 25.655 -11.225 -1.955 1.00 76.69 332 GLN A O 1
ATOM 2722 N N . LEU A 1 333 ? 26.877 -10.680 -3.751 1.00 81.50 333 LEU A N 1
ATOM 2723 C CA . LEU A 1 333 ? 25.847 -11.012 -4.728 1.00 81.50 333 LEU A CA 1
ATOM 2724 C C . LEU A 1 333 ? 25.843 -12.506 -5.058 1.00 81.50 333 LEU A C 1
ATOM 2726 O O . LEU A 1 333 ? 26.862 -13.081 -5.440 1.00 81.50 333 LEU A O 1
ATOM 2730 N N . ASN A 1 334 ? 24.666 -13.128 -5.006 1.00 83.00 334 ASN A N 1
ATOM 2731 C CA . ASN A 1 334 ? 24.493 -14.488 -5.498 1.00 83.00 334 ASN A CA 1
ATOM 2732 C C . ASN A 1 334 ? 24.116 -14.476 -6.988 1.00 83.00 334 ASN A C 1
ATOM 2734 O O . ASN A 1 334 ? 22.967 -14.230 -7.361 1.00 83.00 334 ASN A O 1
ATOM 2738 N N . LEU A 1 335 ? 25.093 -14.806 -7.838 1.00 86.69 335 LEU A N 1
ATOM 2739 C CA . LEU A 1 335 ? 24.977 -14.763 -9.301 1.00 86.69 335 LEU A CA 1
ATOM 2740 C C . LEU A 1 335 ? 23.843 -15.629 -9.874 1.00 86.69 335 LEU A C 1
ATOM 2742 O O . LEU A 1 335 ? 23.382 -15.362 -10.984 1.00 86.69 335 LEU A O 1
ATOM 2746 N N . ARG A 1 336 ? 23.315 -16.617 -9.132 1.00 88.69 336 ARG A N 1
ATOM 2747 C CA . ARG A 1 336 ? 22.146 -17.405 -9.578 1.00 88.69 336 ARG A CA 1
ATOM 2748 C C . ARG A 1 336 ? 20.890 -16.553 -9.781 1.00 88.69 336 ARG A C 1
ATOM 2750 O O . ARG A 1 336 ? 19.964 -16.989 -10.467 1.00 88.69 336 ARG A O 1
ATOM 2757 N N . TYR A 1 337 ? 20.851 -15.380 -9.149 1.00 90.12 337 TYR A N 1
ATOM 2758 C CA . TYR A 1 337 ? 19.772 -14.408 -9.259 1.00 90.12 337 TYR A CA 1
ATOM 2759 C C . TYR A 1 337 ? 20.076 -13.297 -10.261 1.00 90.12 337 TYR A C 1
ATOM 2761 O O . TYR A 1 337 ? 19.221 -12.454 -10.464 1.00 90.12 337 TYR A O 1
ATOM 2769 N N . ALA A 1 338 ? 21.230 -13.289 -10.935 1.00 88.31 338 ALA A N 1
ATOM 2770 C CA . ALA A 1 338 ? 21.509 -12.306 -11.984 1.00 88.31 338 ALA A CA 1
ATOM 2771 C C . ALA A 1 338 ? 20.628 -12.525 -13.228 1.00 88.31 338 ALA A C 1
ATOM 2773 O O . ALA A 1 338 ? 20.247 -11.581 -13.918 1.00 88.31 338 ALA A O 1
ATOM 2774 N N . LYS A 1 339 ? 20.285 -13.787 -13.519 1.00 86.06 339 LYS A N 1
ATOM 2775 C CA . LYS A 1 339 ? 19.494 -14.156 -14.696 1.00 86.06 339 LYS A CA 1
ATOM 2776 C C . LYS A 1 339 ? 17.997 -13.969 -14.444 1.00 86.06 339 LYS A C 1
ATOM 2778 O O . LYS A 1 339 ? 17.478 -14.454 -13.438 1.00 86.06 339 LYS A O 1
ATOM 2783 N N . ARG A 1 340 ? 17.309 -13.358 -15.416 1.00 84.19 340 ARG A N 1
ATOM 2784 C CA . ARG A 1 340 ? 15.842 -13.283 -15.473 1.00 84.19 340 ARG A CA 1
ATOM 2785 C C . ARG A 1 340 ? 15.213 -14.684 -15.554 1.00 84.19 340 ARG A C 1
ATOM 2787 O O . ARG A 1 340 ? 15.739 -15.566 -16.239 1.00 84.19 340 ARG A O 1
ATOM 2794 N N . LYS A 1 341 ? 14.090 -14.889 -14.862 1.00 87.50 341 LYS A N 1
ATOM 2795 C CA . LYS A 1 341 ? 13.319 -16.142 -14.830 1.00 87.50 341 LYS A CA 1
ATOM 2796 C C . L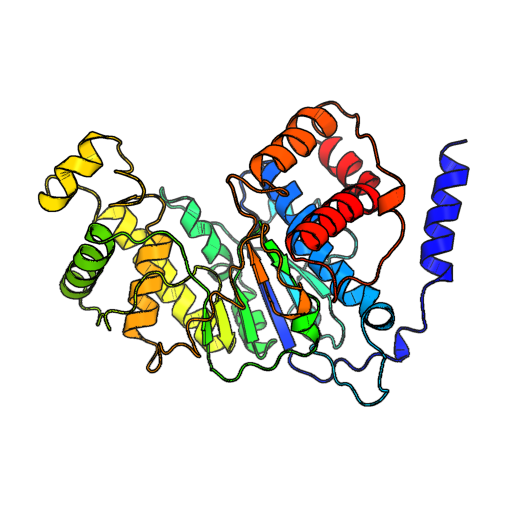YS A 1 341 ? 11.833 -15.857 -15.028 1.00 87.50 341 LYS A C 1
ATOM 2798 O O . LYS A 1 341 ? 11.359 -14.822 -14.577 1.00 87.50 341 LYS A O 1
ATOM 2803 N N . ALA A 1 342 ? 11.117 -16.796 -15.644 1.00 87.56 342 ALA A N 1
ATOM 2804 C CA . ALA A 1 342 ? 9.658 -16.814 -15.606 1.00 87.56 342 ALA A CA 1
ATOM 2805 C C . ALA A 1 342 ? 9.198 -17.097 -14.171 1.00 87.56 342 ALA A C 1
ATOM 2807 O O . ALA A 1 342 ? 9.732 -18.002 -13.524 1.00 87.56 342 ALA A O 1
ATOM 2808 N N . VAL A 1 343 ? 8.236 -16.320 -13.677 1.00 91.88 343 VAL A N 1
ATOM 2809 C CA . VAL A 1 343 ? 7.856 -16.322 -12.258 1.00 91.88 343 VAL A CA 1
ATOM 2810 C C . VAL A 1 343 ? 6.433 -16.806 -11.992 1.00 91.88 343 VAL A C 1
ATOM 2812 O O . VAL A 1 343 ? 6.138 -17.149 -10.855 1.00 91.88 343 VAL A O 1
ATOM 2815 N N . ASP A 1 344 ? 5.552 -16.903 -12.990 1.00 89.38 344 ASP A N 1
ATOM 2816 C CA . ASP A 1 344 ? 4.099 -17.060 -12.766 1.00 89.38 344 ASP A CA 1
ATOM 2817 C C . ASP A 1 344 ? 3.723 -18.358 -12.050 1.00 89.38 344 ASP A C 1
ATOM 2819 O O . ASP A 1 344 ? 2.730 -18.427 -11.317 1.00 89.38 344 ASP A O 1
ATOM 2823 N N . SER A 1 345 ? 4.529 -19.403 -12.242 1.00 92.06 345 SER A N 1
ATOM 2824 C CA . SER A 1 345 ? 4.355 -20.693 -11.581 1.00 92.06 345 SER A CA 1
ATOM 2825 C C . SER A 1 345 ? 5.070 -20.801 -10.235 1.00 92.06 345 SER A C 1
ATOM 2827 O O . SER A 1 345 ? 4.887 -21.813 -9.558 1.00 92.06 345 SER A O 1
ATOM 2829 N N . MET A 1 346 ? 5.887 -19.815 -9.848 1.00 95.06 346 MET A N 1
ATOM 2830 C CA . MET A 1 346 ? 6.607 -19.848 -8.576 1.00 95.06 346 MET A CA 1
ATOM 2831 C C . MET A 1 346 ? 5.623 -19.761 -7.404 1.00 95.06 346 MET A C 1
ATOM 2833 O O . MET A 1 346 ? 4.673 -18.971 -7.448 1.00 95.06 346 MET A O 1
ATOM 2837 N N . PRO A 1 347 ? 5.848 -20.523 -6.322 1.00 96.00 347 PRO A N 1
ATOM 2838 C CA . PRO A 1 347 ? 5.222 -20.245 -5.037 1.00 96.00 347 PRO A CA 1
ATOM 2839 C C . PRO A 1 347 ? 5.521 -18.810 -4.581 1.00 96.00 347 PRO A C 1
ATOM 2841 O O . PRO A 1 347 ? 6.639 -18.334 -4.781 1.00 96.00 347 PRO A O 1
ATOM 2844 N N . VAL A 1 348 ? 4.573 -18.145 -3.910 1.00 95.56 348 VAL A N 1
ATOM 2845 C CA . VAL A 1 348 ? 4.736 -16.760 -3.410 1.00 95.56 348 VAL A CA 1
ATOM 2846 C C . VAL A 1 348 ? 6.055 -16.572 -2.651 1.00 95.56 348 VAL A C 1
ATOM 2848 O O . VAL A 1 348 ? 6.810 -15.649 -2.938 1.00 95.56 348 VAL A O 1
ATOM 2851 N N . LYS A 1 349 ? 6.389 -17.495 -1.745 1.00 92.69 349 LYS A N 1
ATOM 2852 C CA . LYS A 1 349 ? 7.651 -17.453 -0.987 1.00 92.69 349 LYS A CA 1
ATOM 2853 C C . LYS A 1 349 ? 8.913 -17.476 -1.853 1.00 92.69 349 LYS A C 1
ATOM 2855 O O . LYS A 1 349 ? 9.886 -16.783 -1.560 1.00 92.69 349 LYS A O 1
ATOM 2860 N N . GLU A 1 350 ? 8.905 -18.262 -2.928 1.00 93.88 350 GLU A N 1
ATOM 2861 C CA . GLU A 1 350 ? 10.036 -18.345 -3.849 1.00 93.88 350 GLU A CA 1
ATOM 2862 C C . GLU A 1 350 ? 10.119 -17.087 -4.710 1.00 93.88 350 GLU A C 1
ATOM 2864 O O . GLU A 1 350 ? 11.215 -16.565 -4.908 1.00 93.88 350 GLU A O 1
ATOM 2869 N N . TYR A 1 351 ? 8.966 -16.575 -5.144 1.00 95.44 351 TYR A N 1
ATOM 2870 C CA . TYR A 1 351 ? 8.849 -15.324 -5.876 1.00 95.44 351 TYR A CA 1
ATOM 2871 C C . TYR A 1 351 ? 9.436 -14.143 -5.089 1.00 95.44 351 TYR A C 1
ATOM 2873 O O . TYR A 1 351 ? 10.342 -13.480 -5.591 1.00 95.44 351 TYR A O 1
ATOM 2881 N N . CYS A 1 352 ? 9.019 -13.929 -3.834 1.00 95.31 352 CYS A N 1
ATOM 2882 C CA . CYS A 1 352 ? 9.548 -12.853 -2.984 1.00 95.31 352 CYS A CA 1
ATOM 2883 C C . CYS A 1 352 ? 11.073 -12.948 -2.820 1.00 95.31 352 CYS A C 1
ATOM 2885 O O . CYS A 1 352 ? 11.796 -11.962 -2.981 1.00 95.31 352 CYS A O 1
ATOM 2887 N N . ARG A 1 353 ? 11.595 -14.155 -2.564 1.00 92.88 353 ARG A N 1
ATOM 2888 C CA . ARG A 1 353 ? 13.043 -14.386 -2.463 1.00 92.88 353 ARG A CA 1
ATOM 2889 C C . ARG A 1 353 ? 13.764 -14.115 -3.783 1.00 92.88 353 ARG A C 1
ATOM 2891 O O . ARG A 1 353 ? 14.857 -13.558 -3.777 1.00 92.88 353 ARG A O 1
ATOM 2898 N N . TYR A 1 354 ? 13.193 -14.537 -4.908 1.00 94.62 354 TYR A N 1
ATOM 2899 C CA . TYR A 1 354 ? 13.782 -14.304 -6.220 1.00 94.62 354 TYR A CA 1
ATOM 2900 C C . TYR A 1 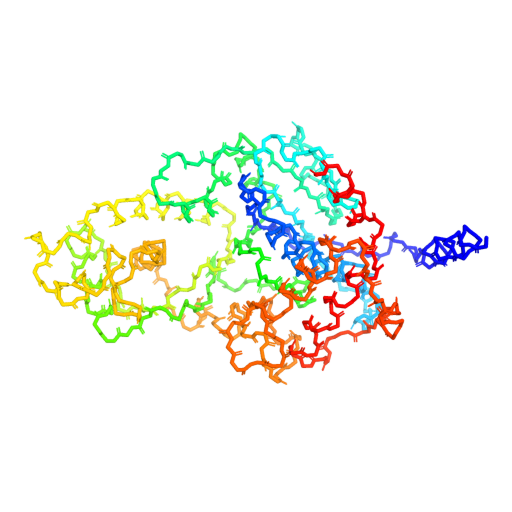354 ? 13.830 -12.808 -6.543 1.00 94.62 354 TYR A C 1
ATOM 2902 O O . TYR A 1 354 ? 14.908 -12.319 -6.873 1.00 94.62 354 TYR A O 1
ATOM 2910 N N . ILE A 1 355 ? 12.716 -12.081 -6.393 1.00 96.00 355 ILE A N 1
ATOM 2911 C CA . ILE A 1 355 ? 12.642 -10.645 -6.697 1.00 96.00 355 ILE A CA 1
ATOM 2912 C C . ILE A 1 355 ? 13.642 -9.857 -5.863 1.00 96.00 355 ILE A C 1
ATOM 2914 O O . ILE A 1 355 ? 14.409 -9.082 -6.420 1.00 96.00 355 ILE A O 1
ATOM 2918 N N . THR A 1 356 ? 13.706 -10.101 -4.556 1.00 94.19 356 THR A N 1
ATOM 2919 C CA . THR A 1 356 ? 14.626 -9.364 -3.677 1.00 94.19 356 THR A CA 1
ATOM 2920 C C . THR A 1 356 ? 16.088 -9.606 -3.996 1.00 94.19 356 THR A C 1
ATOM 2922 O O . THR A 1 356 ? 16.882 -8.673 -4.054 1.00 94.19 356 THR A O 1
ATOM 2925 N N . GLN A 1 357 ? 16.465 -10.854 -4.249 1.00 92.88 357 GLN A N 1
ATOM 2926 C CA . GLN A 1 357 ? 17.842 -11.183 -4.598 1.00 92.88 357 GLN A CA 1
ATOM 2927 C C . GLN A 1 357 ? 18.207 -10.671 -5.999 1.00 92.88 357 GLN A C 1
ATOM 2929 O O . GLN A 1 357 ? 19.327 -10.212 -6.222 1.00 92.88 357 GLN A O 1
ATOM 2934 N N . HIS A 1 358 ? 17.255 -10.709 -6.935 1.00 94.44 358 HIS A N 1
ATOM 2935 C CA . HIS A 1 358 ? 17.410 -10.124 -8.264 1.00 94.44 358 HIS A CA 1
ATOM 2936 C C . HIS A 1 358 ? 17.551 -8.597 -8.188 1.00 94.44 358 HIS A C 1
ATOM 2938 O O . HIS A 1 358 ? 18.368 -8.021 -8.907 1.00 94.44 358 HIS A O 1
ATOM 2944 N N . ALA A 1 359 ? 16.807 -7.945 -7.292 1.00 94.62 359 ALA A N 1
ATOM 2945 C CA . ALA A 1 359 ? 16.879 -6.511 -7.044 1.00 94.62 359 ALA A CA 1
ATOM 2946 C C . ALA A 1 359 ? 18.268 -6.091 -6.571 1.00 94.62 359 ALA A C 1
ATOM 2948 O O . ALA A 1 359 ? 18.873 -5.206 -7.165 1.00 94.62 359 ALA A O 1
ATOM 2949 N N . LEU A 1 360 ? 18.807 -6.770 -5.554 1.00 92.00 360 LEU A N 1
ATOM 2950 C CA . LEU A 1 360 ? 20.122 -6.452 -4.990 1.00 92.00 360 LEU A CA 1
ATOM 2951 C C . LEU A 1 360 ? 21.233 -6.559 -6.036 1.00 92.00 360 LEU A C 1
ATOM 2953 O O . LEU A 1 360 ? 22.152 -5.751 -6.033 1.00 92.00 360 LEU A O 1
ATOM 2957 N N . PHE A 1 361 ? 21.117 -7.499 -6.979 1.00 91.50 361 PHE A N 1
ATOM 2958 C CA . PHE A 1 361 ? 22.029 -7.578 -8.117 1.00 91.50 361 PHE A CA 1
ATOM 2959 C C . PHE A 1 361 ? 21.875 -6.401 -9.084 1.00 91.50 361 PHE A C 1
ATOM 2961 O O . PHE A 1 361 ? 22.865 -5.782 -9.464 1.00 91.50 361 PHE A O 1
ATOM 2968 N N . ASN A 1 362 ? 20.648 -6.087 -9.499 1.00 91.31 362 ASN A N 1
ATOM 2969 C CA . ASN A 1 362 ? 20.421 -5.087 -10.544 1.00 91.31 362 ASN A CA 1
ATOM 2970 C C . ASN A 1 362 ? 20.515 -3.638 -10.059 1.00 91.31 362 ASN A C 1
ATOM 2972 O O . ASN A 1 362 ? 20.735 -2.757 -10.888 1.00 91.31 362 ASN A O 1
ATOM 2976 N N . LEU A 1 363 ? 20.360 -3.414 -8.755 1.00 92.69 363 LEU A N 1
ATOM 2977 C CA . LEU A 1 363 ? 20.414 -2.109 -8.101 1.00 92.69 363 LEU A CA 1
ATOM 2978 C C . LEU A 1 363 ? 21.705 -1.901 -7.302 1.00 92.69 363 LEU A C 1
ATOM 2980 O O . LEU A 1 363 ? 21.802 -0.916 -6.583 1.00 92.69 363 LEU A O 1
ATOM 2984 N N . ALA A 1 364 ? 22.695 -2.794 -7.413 1.00 89.88 364 ALA A N 1
ATOM 2985 C CA . ALA A 1 364 ? 23.931 -2.715 -6.630 1.00 89.88 364 ALA A CA 1
ATOM 2986 C C . ALA A 1 364 ? 24.646 -1.359 -6.777 1.00 89.88 364 ALA A C 1
ATOM 2988 O O . ALA A 1 364 ? 25.044 -0.762 -5.782 1.00 89.88 364 ALA A O 1
ATOM 2989 N N . GLU A 1 365 ? 24.767 -0.860 -8.009 1.00 88.44 365 GLU A N 1
ATOM 2990 C CA . GLU A 1 365 ? 25.378 0.444 -8.291 1.00 88.44 365 GLU A CA 1
ATOM 2991 C C . GLU A 1 365 ? 24.551 1.598 -7.718 1.00 88.44 365 GLU A C 1
ATOM 2993 O O . GLU A 1 365 ? 25.098 2.495 -7.084 1.00 88.44 365 GLU A O 1
ATOM 2998 N N . TRP A 1 366 ? 23.227 1.543 -7.884 1.00 91.38 366 TRP A N 1
ATOM 2999 C CA . TRP A 1 366 ? 22.330 2.554 -7.331 1.00 91.38 366 TRP A CA 1
ATOM 3000 C C . TRP A 1 366 ? 22.407 2.597 -5.803 1.00 91.38 366 TRP A C 1
ATOM 3002 O O . TRP A 1 366 ? 22.488 3.676 -5.230 1.00 91.38 366 TRP A O 1
ATOM 3012 N N . PHE A 1 367 ? 22.454 1.439 -5.139 1.00 89.75 367 PHE A N 1
ATOM 3013 C CA . PHE A 1 367 ? 22.628 1.371 -3.691 1.00 89.75 367 PHE A CA 1
ATOM 3014 C C . PHE A 1 367 ? 23.961 1.963 -3.242 1.00 89.75 367 PHE A C 1
ATOM 3016 O O . PHE A 1 367 ? 23.960 2.720 -2.279 1.00 89.75 367 PHE A O 1
ATOM 3023 N N . ALA A 1 368 ? 25.062 1.670 -3.943 1.00 86.38 368 ALA A N 1
ATOM 3024 C CA . ALA A 1 368 ? 26.364 2.262 -3.634 1.00 86.38 368 ALA A CA 1
ATOM 3025 C C . ALA A 1 368 ? 26.311 3.798 -3.724 1.00 86.38 368 ALA A C 1
ATOM 3027 O O . ALA A 1 368 ? 26.647 4.486 -2.766 1.00 86.38 368 ALA A O 1
ATOM 3028 N N . GLN A 1 369 ? 25.767 4.339 -4.820 1.00 86.25 369 GLN A N 1
ATOM 3029 C CA . GLN A 1 369 ? 25.597 5.788 -5.001 1.00 86.25 369 GLN A CA 1
ATOM 3030 C C . GLN A 1 369 ? 24.660 6.416 -3.958 1.00 86.25 369 GLN A C 1
ATOM 3032 O O . GLN A 1 369 ? 24.867 7.557 -3.532 1.00 86.25 369 GLN A O 1
ATOM 3037 N N . TYR A 1 370 ? 23.616 5.684 -3.560 1.00 85.12 370 TYR A N 1
ATOM 3038 C CA . TYR A 1 370 ? 22.659 6.137 -2.560 1.00 85.12 370 TYR A CA 1
ATOM 3039 C C . TYR A 1 370 ? 23.336 6.302 -1.193 1.00 85.12 370 TYR A C 1
ATOM 3041 O O . TYR A 1 370 ? 23.118 7.330 -0.548 1.00 85.12 370 TYR A O 1
ATOM 3049 N N . THR A 1 371 ? 24.177 5.340 -0.792 1.00 81.62 371 THR A N 1
ATOM 3050 C CA . THR A 1 371 ? 24.861 5.315 0.512 1.00 81.62 371 THR A CA 1
ATOM 3051 C C . THR A 1 371 ? 26.150 6.133 0.570 1.00 81.62 371 THR A C 1
ATOM 3053 O O . THR A 1 371 ? 26.506 6.579 1.647 1.00 81.62 371 THR A O 1
ATOM 3056 N N . ASP A 1 372 ? 26.842 6.367 -0.550 1.00 72.56 372 ASP A N 1
ATOM 3057 C CA . ASP A 1 372 ? 28.105 7.135 -0.575 1.00 72.56 372 ASP A CA 1
ATOM 3058 C C . ASP A 1 372 ? 27.928 8.632 -0.231 1.00 72.56 372 ASP A C 1
ATOM 3060 O O . ASP A 1 372 ? 28.906 9.342 -0.003 1.00 72.56 372 ASP A O 1
ATOM 3064 N N . ASN A 1 373 ? 26.684 9.122 -0.215 1.00 54.22 373 ASN A N 1
ATOM 3065 C CA . ASN A 1 373 ? 26.320 10.518 0.053 1.00 54.22 373 ASN A CA 1
ATOM 3066 C C . ASN A 1 373 ? 25.463 10.681 1.328 1.00 54.22 373 ASN A C 1
ATOM 3068 O O . ASN A 1 373 ? 24.722 11.660 1.435 1.00 54.22 373 ASN A O 1
ATOM 3072 N N . GLU A 1 374 ? 25.489 9.700 2.230 1.00 52.03 374 GLU A N 1
ATOM 3073 C CA . GLU A 1 374 ? 25.008 9.790 3.622 1.00 52.03 374 GLU A CA 1
ATOM 3074 C C . GLU A 1 374 ? 26.208 9.676 4.568 1.00 52.03 374 GLU A C 1
ATOM 3076 O O . GLU A 1 374 ? 26.224 10.416 5.580 1.00 52.03 374 GLU A O 1
#

Solvent-accessible surface area (backbone atoms only — not comparable to full-atom values): 20231 Å² total; per-residue (Å²): 119,68,68,68,56,51,54,54,53,54,54,49,55,61,74,63,62,64,76,76,89,71,72,47,43,78,42,55,36,32,36,37,36,33,47,53,68,79,72,82,50,63,62,58,56,47,27,32,50,28,27,33,50,30,23,45,51,49,40,67,77,33,53,78,65,60,37,89,76,54,97,82,61,58,25,33,21,55,28,42,37,39,22,26,37,66,88,62,67,81,72,65,61,88,88,43,41,79,56,87,56,69,71,76,62,65,61,73,63,62,45,41,35,38,36,56,25,47,73,65,93,54,96,60,64,74,60,36,72,51,19,50,73,58,14,88,57,41,67,51,50,39,72,58,24,61,27,31,34,42,45,73,46,56,23,35,49,30,64,36,51,37,69,61,76,81,94,54,68,48,34,26,11,43,49,84,57,62,39,77,63,27,53,54,50,51,46,53,49,23,54,76,73,74,40,52,64,75,84,69,75,44,45,26,84,38,37,42,19,32,19,60,61,47,52,54,52,48,52,56,18,49,58,41,15,53,52,43,54,75,66,74,72,49,41,87,84,39,63,91,48,31,83,32,42,75,73,31,100,47,25,29,86,54,50,51,39,47,89,46,22,52,50,55,21,41,33,46,46,47,39,52,73,47,93,68,78,47,73,83,20,47,29,42,75,31,26,52,24,54,24,57,37,77,56,42,31,52,69,25,40,29,30,31,56,34,79,60,102,38,90,42,27,44,63,62,51,44,48,48,47,46,62,58,13,60,74,63,76,50,79,88,77,64,69,86,36,68,60,89,75,68,50,52,80,31,28,27,27,54,42,55,50,46,36,36,49,29,24,55,57,77,39,43,66,60,52,52,63,60,56,77,78,110

InterPro domains:
  IPR055588 Domain of unknown function DUF7164 [PF23741] (28-361)

Radius of gyration: 21.12 Å; Cα contacts (8 Å, |Δi|>4): 645; chains: 1; bounding box: 62×41×62 Å

pLDDT: mean 88.94, std 15.26, range [28.58, 98.81]

Secondary structure (DSSP, 8-state):
-HHHHHHHHHHHHHHT---GGG----S-EEEEEEE--SS--HHHHHHIIIIIIHHHHHHHHTHHHHS---TTPPPPEEEEEEEEEGGGTTSPPTT-EE--SGGGG--SS--EEEEEE----SS-GGGGGGGGGG-TTHHHHHHH-SEEEE--SSEEE-GGGGT---SSSEEEEE-----HHHHHHHHHHHHHHT----S---EEEEEEEEHHHHHHHHHHHHHHHHHHHHHS--TTT-GGGHHHHTT-TTEETTTEEGGGHHHHHHHHHHHHH-S--STTTB-TTTSSEETT--SBGGG-SEEE---SS-SS-HHHHHIIIIIIIITTT-----GGGTS----TTSBHHHHHHHHHHHHHHHTHHHHHHHHTT-

Sequence (374 aa):
MADLHWKKLYDYRERNAVNESSINFGGLRIGVLTVLPNQQHLEFVVQLATFLYSSWIHMIENINVTNNVSNSTTYNKIDLLIFTEKKNLEKLLPGCILVQHQEQLETTRPQCLYLATTEINHPYTFINTYAFLNSPLFRNVTSAYDYLLRTDLDVFLSPTLLTYRPTRSLITGKGGYCVNFTKGHLVELAQRLGYQHRHIHNLGSTWFGKAELLANLSFYASELSMKIYDTEFDPKLHPEIAKFMSLSDNGKWAEWWRPTSSMYAQELVLNQFLQDLSSETVRGGLLDVESCRSSKISNHLHVHTWHGKCEFNKFNFLNEVVHKHLQSGKYQLNLRYAKRKAVDSMPVKEYCRYITQHALFNLAEWFAQYTDNE

Mean predicted aligned error: 6.3 Å